Protein AF-F0WT65-F1 (afdb_monomer)

Solvent-accessible surface area (backbone atoms only — not comparable to full-atom values): 27302 Å² total; per-residue (Å²): 130,79,84,55,78,71,58,94,76,28,26,48,55,29,30,53,80,80,40,76,40,72,45,44,89,87,51,94,77,75,82,71,67,90,84,62,77,86,58,77,66,47,69,65,76,82,73,79,87,76,72,83,88,78,87,85,77,83,88,81,84,90,83,89,82,85,87,83,88,92,83,93,82,88,88,89,82,89,88,81,91,71,76,69,74,70,59,79,78,77,77,65,75,69,63,55,51,57,55,49,51,57,49,50,54,50,52,52,52,53,51,53,53,59,58,69,68,66,80,90,88,88,78,94,77,91,80,89,82,84,93,79,85,80,83,76,76,81,74,78,81,77,72,76,55,40,53,61,34,60,35,45,30,51,70,47,59,33,38,39,36,35,25,61,79,19,39,35,37,35,38,33,65,86,80,71,43,70,48,86,72,56,49,72,58,98,67,41,50,60,51,33,61,36,46,31,48,38,84,78,37,39,33,41,38,23,20,42,62,24,37,38,34,32,38,48,63,59,77,90,71,68,55,76,68,40,80,75,48,71,53,69,47,101,55,82,42,43,30,60,35,59,27,41,27,39,80,44,48,37,38,41,36,32,39,68,92,38,43,41,39,38,37,33,34,68,81,80,71,43,77,46,77,47,80,45,99,51,48,58,70,44,54,45,43,26,58,70,38,41,34,40,40,32,25,15,76,73,29,26,41,40,29,24,60,76,78,66,49,70,51,76,45,96,39,34,26,56,30,61,37,56,37,64,83,42,41,34,42,36,38,30,27,77,80,17,33,38,39,38,32,40,44,84,58,58,53,72,52,88,47,70,42,80,53,76,77,60,46,82,34,52,67,40,83,47,74,58,98,55,98,63,69,46,76,46,41,30,52,49,64,42,54,32,52,26,58,88,54,45,42,35,43,36,39,39,30,27,76,55,98,87,40,84,39,71,29,61,48,36,43,33,30,33,40,40,70,75,97,52,80,40,82,42,79,54,32,52,43,34,60,54,90,82,28,66,33,68,69,38,64,43,40,35,51,56,43,100,64,46,40,36,37,37,41,36,19,30,60,24,36,33,42,51,31,44,34,38,65,129

pLDDT: mean 77.6, std 23.36, range [23.84, 98.0]

InterPro domains:
  IPR001680 WD40 repeat [SM00320] (137-172)
  IPR001680 WD40 repeat [SM00320] (176-215)
  IPR001680 WD40 repeat [SM00320] (270-304)
  IPR015943 WD40/YVTN repeat-like-containing domain superfamily [G3DSA:2.130.10.10] (109-394)
  IPR036322 WD40-repeat-containing domain superfamily [SSF50978] (140-397)
  IPR045139 Aladin [PTHR14494] (121-469)
  IPR057403 Aladin, seven-bladed propeller [PF25460] (145-467)

Foldseek 3Di:
DDFDDDDPQWFWFFADPLATDIDHPPDPDDDDDPPRDRQDWDFDDDPPPDDDDDDDDDDDDDDDDDDDDDDPDDDPPDPDDPPVVVVVPDDDPVVVVVVVVVVVVVVVVVVVVVVVPDDDDDDDDDDDDDDDDDPDDPPDPDLLQFWQEKEFALAAQKIWTQTQQQKIWIAHRVVRDIQPQIDHDPQRAWQYKYHFNDNQQWIWTWGQFFIWIWRDDDSVVVDHIDTPDTGGDPHSFGWNEWEAAQVRQWIWTATPPAQWIWIARPVVRDTDIDGHPARWDYWYAQNNRQKIWTAHQQWIKIAGPPVRDIDIGRFRFQEKEAANVSQKMWTAGQQQWIWIWGHPDGPPDRRIDTFDGTDHQDWDFDDDPDPDTFITGHAFNYWEAFNVRFKIKTFHWDQDPNDTHGHQKIWMWTWDPPPHTDTGGSHIGHHHPPLAHFNYKYWHNDDPQAIKIWTHGSSSIIDIHDHGDD

Radius of gyration: 27.19 Å; Cα contacts (8 Å, |Δi|>4): 1029; chains: 1; bounding box: 74×80×69 Å

Mean predicted aligned error: 13.63 Å

Secondary structure (DSSP, 8-state):
----PPPTT-EEEEEETTEEEEE-TT-TT-PPPTTS--PPPEEPPP-TT------------------------S----S-SSSSTTTTSSS-HHHHHHHHHHHHHHHHHHHHHHHHT-----------------------------EEEEEE-SSSSEEEEEETTS-EEEEETTTTEEEEEEE--S---EEEEEE-SSTT-EEEEEETTEEEEEE---GGG-PPPEEEEEEE-SS---EEEEEE-TTSSEEEEEETT-SEEEEEETTTTEEEEEE-SS-EEEEEE-TTSSEEEEEESS-EEEEETTT--EEEES--EEEEEE-TTSSEEEEEETTSEEEEEEE-S-TT---EEE-SSPEE---EEEE-SSSSEEEE--EEEEEEE-TTSSEEEEEEEEEETTEEEE-SEEEEEEEE-SSS-EEEEEEEEEPPTT---EEEEEE-S--TTEEEEEEEETTSEEEEEEEE--

Sequence (470 aa):
MKWVIPSSDTVTLGEVDGEMVHSNPYKRLQRLPNNLPLIPHAKIATNSAFRPHKRISSSAQKSQTSDLDDKADCFNVTGKPLRWLEILLWRDTDVAISSLNKLYDRCIGYLSNLISAIPRQFQPQHDKSSLHTPTHKFIPVQTDETIHSIHWHSHNLRLAVAQCDGVVSHYDVISGVWDKRVLTHENHTICCIAWCSVPDGTIAVACSGGIYLWKVSSIRLQELPQLLNVFSHPIETKYDTLSWDADGSMLAAIAKGFKEIHIYDVITLRRTKLHCSEPPTAVYWSPRGDYLFCTTSKCVLFWETCSWTHEIWDIEGTSGVWASNGESLMIADRNHLIYRYIFHGTAPAIEAELVASPTDFTEQIVRNRDPVSEKIGGDIMKMAWDPSGQRIAVLYDSITDGTHDRSKLVAIFQVGWKPFMTFTKSGLIRGPLGSGVPLDLGFAADYEHGALLSVAWSSGIITFYPFLFS

Organism: NCBI:txid890382

Nearest PDB structures (foldseek):
  9hcj-assembly1_40  TM=7.200E-01  e=7.651E-25  Dictyostelium discoideum
  1pev-assembly1_A  TM=7.753E-01  e=7.051E-13  Caenorhabditis elegans
  5nrl-assembly1_H  TM=7.962E-01  e=2.059E-11  Saccharomyces cerevisiae
  8r57-assembly1_g  TM=7.532E-01  e=2.089E-10  Triticum aestivum
  5wlc-assembly1_LR  TM=3.487E-01  e=6.457E-05  Saccharomyces cerevisiae BY4741

Structure (mmCIF, N/CA/C/O backbone):
data_AF-F0WT65-F1
#
_entry.id   AF-F0WT65-F1
#
loop_
_atom_site.group_PDB
_atom_site.id
_atom_site.type_symbol
_atom_site.label_atom_id
_atom_site.label_alt_id
_atom_site.label_comp_id
_atom_site.label_asym_id
_atom_site.label_entity_id
_atom_site.label_seq_id
_atom_site.pdbx_PDB_ins_code
_atom_site.Cartn_x
_atom_site.Cartn_y
_atom_site.Cartn_z
_atom_site.occupancy
_atom_site.B_iso_or_equiv
_atom_site.auth_seq_id
_atom_site.auth_comp_id
_atom_site.auth_asym_id
_atom_site.auth_atom_id
_atom_site.pdbx_PDB_model_num
ATOM 1 N N . MET A 1 1 ? 15.558 -21.359 6.631 1.00 55.00 1 MET A N 1
ATOM 2 C CA . MET A 1 1 ? 16.081 -21.222 5.251 1.00 55.00 1 MET A CA 1
ATOM 3 C C . MET A 1 1 ? 16.970 -19.991 5.164 1.00 55.00 1 MET A C 1
ATOM 5 O O . MET A 1 1 ? 16.719 -19.032 5.889 1.00 55.00 1 MET A O 1
ATOM 9 N N . LYS A 1 2 ? 18.028 -20.037 4.346 1.00 72.38 2 LYS A N 1
ATOM 10 C CA . LYS A 1 2 ? 18.904 -18.886 4.068 1.00 72.38 2 LYS A CA 1
ATOM 11 C C . LYS A 1 2 ? 18.381 -18.146 2.836 1.00 72.38 2 LYS A C 1
ATOM 13 O O . LYS A 1 2 ? 17.829 -18.789 1.952 1.00 72.38 2 LYS A O 1
ATOM 18 N N . TRP A 1 3 ? 18.572 -16.831 2.783 1.00 81.69 3 TRP A N 1
ATOM 19 C CA . TRP A 1 3 ? 18.255 -16.037 1.596 1.00 81.69 3 TRP A CA 1
ATOM 20 C C . TRP A 1 3 ? 19.084 -16.500 0.393 1.00 81.69 3 TRP A C 1
ATOM 22 O O . TRP A 1 3 ? 20.301 -16.665 0.509 1.00 81.69 3 TRP A O 1
ATOM 32 N N . VAL A 1 4 ? 18.431 -16.676 -0.755 1.00 77.50 4 VAL A N 1
ATOM 33 C CA . VAL A 1 4 ? 19.105 -16.842 -2.048 1.00 77.50 4 VAL A CA 1
ATOM 34 C C . VAL A 1 4 ? 19.255 -15.455 -2.662 1.00 77.50 4 VAL A C 1
ATOM 36 O O . VAL A 1 4 ? 18.260 -14.783 -2.930 1.00 77.50 4 VAL A O 1
ATOM 39 N N . ILE A 1 5 ? 20.498 -14.998 -2.827 1.00 77.94 5 ILE A N 1
ATOM 40 C CA . ILE A 1 5 ? 20.779 -13.645 -3.317 1.00 77.94 5 ILE A CA 1
ATOM 41 C C . ILE A 1 5 ? 20.975 -13.671 -4.839 1.00 77.94 5 ILE A C 1
ATOM 43 O O . ILE A 1 5 ? 21.855 -14.399 -5.311 1.00 77.94 5 ILE A O 1
ATOM 47 N N . PRO A 1 6 ? 20.241 -12.852 -5.612 1.00 79.12 6 PRO A N 1
ATOM 48 C CA . PRO A 1 6 ? 20.557 -12.628 -7.015 1.00 79.12 6 PRO A CA 1
ATOM 49 C C . PRO A 1 6 ? 21.883 -11.872 -7.153 1.00 79.12 6 PRO A C 1
ATOM 51 O O . PRO A 1 6 ? 22.101 -10.864 -6.473 1.00 79.12 6 PRO A O 1
ATOM 54 N N . SER A 1 7 ? 22.750 -12.327 -8.061 1.00 79.00 7 SER A N 1
ATOM 55 C CA . SER A 1 7 ? 23.988 -11.616 -8.412 1.00 79.00 7 SER A CA 1
ATOM 56 C C . SER A 1 7 ? 23.710 -10.161 -8.797 1.00 79.00 7 SER A C 1
ATOM 58 O O . SER A 1 7 ? 22.642 -9.847 -9.333 1.00 79.00 7 SER A O 1
ATOM 60 N N . SER A 1 8 ? 24.685 -9.277 -8.569 1.00 78.12 8 SER A N 1
ATOM 61 C CA . SER A 1 8 ? 24.563 -7.831 -8.834 1.00 78.12 8 SER A CA 1
ATOM 62 C C . SER A 1 8 ? 24.104 -7.512 -10.257 1.00 78.12 8 SER A C 1
ATOM 64 O O . SER A 1 8 ? 23.347 -6.567 -10.466 1.00 78.12 8 SER A O 1
ATOM 66 N N . ASP A 1 9 ? 24.520 -8.341 -11.212 1.00 79.94 9 ASP A N 1
ATOM 67 C CA . ASP A 1 9 ? 24.312 -8.122 -12.644 1.00 79.94 9 ASP A CA 1
ATOM 68 C C . ASP A 1 9 ? 23.070 -8.854 -13.176 1.00 79.94 9 ASP A C 1
ATOM 70 O O . ASP A 1 9 ? 22.879 -8.958 -14.387 1.00 79.94 9 ASP A O 1
ATOM 74 N N . THR A 1 10 ? 22.248 -9.426 -12.291 1.00 84.44 10 THR A N 1
ATOM 75 C CA . THR A 1 10 ? 21.052 -10.187 -12.677 1.00 84.44 10 THR A CA 1
ATOM 76 C C . THR A 1 10 ? 19.776 -9.389 -12.479 1.00 84.44 10 THR A C 1
ATOM 78 O O . THR A 1 10 ? 19.653 -8.588 -11.556 1.00 84.44 10 THR A O 1
ATOM 81 N N . VAL A 1 11 ? 18.803 -9.655 -13.344 1.00 87.94 11 VAL A N 1
ATOM 82 C CA . VAL A 1 11 ? 17.433 -9.170 -13.221 1.00 87.94 11 VAL A CA 1
ATOM 83 C C . VAL A 1 11 ? 16.543 -10.335 -12.822 1.00 87.94 11 VAL A C 1
ATOM 85 O O . VAL A 1 11 ? 16.650 -11.438 -13.359 1.00 87.94 11 VAL A O 1
ATOM 88 N N . THR A 1 12 ? 15.675 -10.110 -11.847 1.00 91.06 12 THR A N 1
ATOM 89 C CA . THR A 1 12 ? 14.663 -11.107 -11.485 1.00 91.06 12 THR A CA 1
ATOM 90 C C . THR A 1 12 ? 13.536 -11.057 -12.509 1.00 91.06 12 THR A C 1
ATOM 92 O O . THR A 1 12 ? 13.216 -9.983 -13.009 1.00 91.06 12 THR A O 1
ATOM 95 N N . LEU A 1 13 ? 12.965 -12.201 -12.867 1.00 90.12 13 LEU A N 1
ATOM 96 C CA . LEU A 1 13 ? 11.885 -12.276 -13.854 1.00 90.12 13 LEU A CA 1
ATOM 97 C C . LEU A 1 13 ? 10.546 -12.664 -13.234 1.00 90.12 13 LEU A C 1
ATOM 99 O O . LEU A 1 13 ? 9.514 -12.293 -13.772 1.00 90.12 13 LEU A O 1
ATOM 103 N N . GLY A 1 14 ? 10.560 -13.376 -12.110 1.00 90.44 14 GLY A N 1
ATOM 104 C CA . GLY A 1 14 ? 9.363 -13.879 -11.446 1.00 90.44 14 GLY A CA 1
ATOM 105 C C . GLY A 1 14 ? 9.692 -15.095 -10.592 1.00 90.44 14 GLY A C 1
ATOM 106 O O . GLY A 1 14 ? 10.860 -15.324 -10.265 1.00 90.44 14 GLY A O 1
ATOM 107 N N . GLU A 1 15 ? 8.671 -15.877 -10.274 1.00 91.69 15 GLU A N 1
ATOM 108 C CA . GLU A 1 15 ? 8.779 -17.120 -9.514 1.00 91.69 15 GLU A CA 1
ATOM 109 C C . GLU A 1 15 ? 8.042 -18.247 -10.246 1.00 91.69 15 GLU A C 1
ATOM 111 O O . GLU A 1 15 ? 6.934 -18.045 -10.751 1.00 91.69 15 GLU A O 1
ATOM 116 N N . VAL A 1 16 ? 8.659 -19.428 -10.305 1.00 88.25 16 VAL A N 1
ATOM 117 C CA . VAL A 1 16 ? 8.062 -20.650 -10.862 1.00 88.25 16 VAL A CA 1
ATOM 118 C C . VAL A 1 16 ? 8.241 -21.765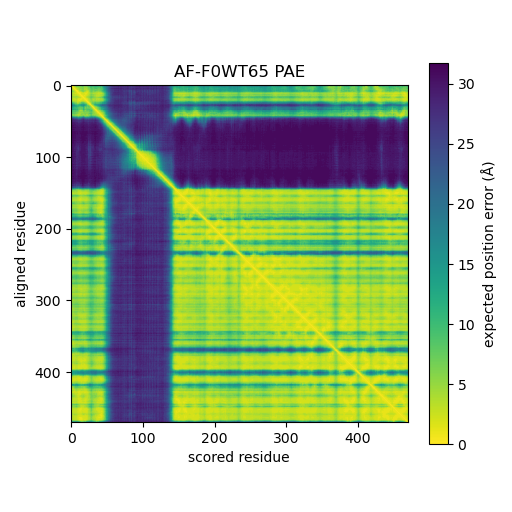 -9.842 1.00 88.25 16 VAL A C 1
ATOM 120 O O . VAL A 1 16 ? 9.364 -22.012 -9.409 1.00 88.25 16 VAL A O 1
ATOM 123 N N . ASP A 1 17 ? 7.144 -22.413 -9.447 1.00 83.62 17 ASP A N 1
ATOM 124 C CA . ASP A 1 17 ? 7.143 -23.553 -8.516 1.00 83.62 17 ASP A CA 1
ATOM 125 C C . ASP A 1 17 ? 7.881 -23.285 -7.186 1.00 83.62 17 ASP A C 1
ATOM 127 O O . ASP A 1 17 ? 8.541 -24.162 -6.630 1.00 83.62 17 ASP A O 1
ATOM 131 N N . GLY A 1 18 ? 7.777 -22.061 -6.655 1.00 82.88 18 GLY A N 1
ATOM 132 C CA . GLY A 1 18 ? 8.423 -21.681 -5.392 1.00 82.88 18 GLY A CA 1
ATOM 133 C C . GLY A 1 18 ? 9.860 -21.170 -5.526 1.00 82.88 18 GLY A C 1
ATOM 134 O O . GLY A 1 18 ? 10.442 -20.756 -4.525 1.00 82.88 18 GLY A O 1
ATOM 135 N N . GLU A 1 19 ? 10.444 -21.172 -6.728 1.00 86.62 19 GLU A N 1
ATOM 136 C CA . GLU A 1 19 ? 11.816 -20.715 -6.957 1.00 86.62 19 GLU A CA 1
ATOM 137 C C . GLU A 1 19 ? 11.873 -19.414 -7.769 1.00 86.62 19 GLU A C 1
ATOM 139 O O . GLU A 1 19 ? 11.269 -19.276 -8.837 1.00 86.62 19 GLU A O 1
ATOM 144 N N . MET A 1 20 ? 12.654 -18.447 -7.274 1.00 90.38 20 MET A N 1
ATOM 145 C CA . MET A 1 20 ? 12.888 -17.182 -7.969 1.00 90.38 20 MET A CA 1
ATOM 146 C C . MET A 1 20 ? 13.735 -17.402 -9.226 1.00 90.38 20 MET A C 1
ATOM 148 O O . MET A 1 20 ? 14.837 -17.954 -9.178 1.00 90.38 20 MET A O 1
ATOM 152 N N . VAL A 1 21 ? 13.249 -16.900 -10.359 1.00 89.12 21 VAL A N 1
ATOM 153 C CA . VAL A 1 21 ? 13.928 -17.009 -11.651 1.00 89.12 21 VAL A CA 1
ATOM 154 C C . VAL A 1 21 ? 14.687 -15.720 -11.946 1.00 89.12 21 VAL A C 1
ATOM 156 O O . VAL A 1 21 ? 14.115 -14.627 -11.963 1.00 89.12 21 VAL A O 1
ATOM 159 N N . HIS A 1 22 ? 15.982 -15.849 -12.238 1.00 88.94 22 HIS A N 1
ATOM 160 C CA . HIS A 1 22 ? 16.865 -14.727 -12.558 1.00 88.94 22 HIS A CA 1
ATOM 161 C C . HIS A 1 22 ? 17.482 -14.874 -13.952 1.00 88.94 22 HIS A C 1
ATOM 163 O O . HIS A 1 22 ? 17.929 -15.954 -14.345 1.00 88.94 22 HIS A O 1
ATOM 169 N N . SER A 1 23 ? 17.570 -13.760 -14.674 1.00 85.25 23 SER A N 1
ATOM 170 C CA . SER A 1 23 ? 18.239 -13.648 -15.968 1.00 85.25 23 SER A CA 1
ATOM 171 C C . SER A 1 23 ? 19.474 -12.762 -15.860 1.00 85.25 23 SER A C 1
ATOM 173 O O . SER A 1 23 ? 19.472 -11.754 -15.152 1.00 85.25 23 SER A O 1
ATOM 175 N N . ASN A 1 24 ? 20.544 -13.128 -16.562 1.00 80.56 24 ASN A N 1
ATOM 176 C CA . ASN A 1 24 ? 21.713 -12.279 -16.732 1.00 80.56 24 ASN A CA 1
ATOM 177 C C . ASN A 1 24 ? 21.749 -11.747 -18.178 1.00 80.56 24 ASN A C 1
ATOM 179 O O . ASN A 1 24 ? 21.946 -12.540 -19.103 1.00 80.56 24 ASN A O 1
ATOM 183 N N . PRO A 1 25 ? 21.634 -10.423 -18.391 1.00 67.50 25 PRO A N 1
ATOM 184 C CA . PRO A 1 25 ? 21.604 -9.831 -19.728 1.00 67.50 25 PRO A CA 1
ATOM 185 C C . PRO A 1 25 ? 22.892 -10.081 -20.531 1.00 67.50 25 PRO A C 1
ATOM 187 O O . PRO A 1 25 ? 22.864 -10.060 -21.760 1.00 67.50 25 PRO A O 1
ATOM 190 N N . TYR A 1 26 ? 24.012 -10.372 -19.864 1.00 66.38 26 TYR A N 1
ATOM 191 C CA . TYR A 1 26 ? 25.300 -10.659 -20.499 1.00 66.38 26 TYR A CA 1
ATOM 192 C C . TYR A 1 26 ? 25.520 -12.152 -20.794 1.00 66.38 26 TYR A C 1
ATOM 194 O O . TYR A 1 26 ? 26.459 -12.505 -21.510 1.00 66.38 26 TYR A O 1
ATOM 202 N N . LYS A 1 27 ? 24.658 -13.054 -20.299 1.00 66.44 27 LYS A N 1
ATOM 203 C CA . LYS A 1 27 ? 24.747 -14.497 -20.576 1.00 66.44 27 LYS A CA 1
ATOM 204 C C . LYS A 1 27 ? 23.720 -14.904 -21.632 1.00 66.44 27 LYS A C 1
ATOM 206 O O . LYS A 1 27 ? 22.587 -15.252 -21.329 1.00 66.44 27 LYS A O 1
ATOM 211 N N . ARG A 1 28 ? 24.165 -14.958 -22.891 1.00 47.69 28 ARG A N 1
ATOM 212 C CA . ARG A 1 28 ? 23.362 -15.268 -24.096 1.00 47.69 28 ARG A CA 1
ATOM 213 C C . ARG A 1 28 ? 22.649 -16.638 -24.129 1.00 47.69 28 ARG A C 1
ATOM 215 O O . ARG A 1 28 ? 21.929 -16.895 -25.085 1.00 47.69 28 ARG A O 1
ATOM 222 N N . LEU A 1 29 ? 22.874 -17.530 -23.159 1.00 50.62 29 LEU A N 1
ATOM 223 C CA . LEU A 1 29 ? 22.474 -18.950 -23.213 1.00 50.62 29 LEU A CA 1
ATOM 224 C C . LEU A 1 29 ? 21.506 -19.396 -22.101 1.00 50.62 29 LEU A C 1
ATOM 226 O O . LEU A 1 29 ? 21.272 -20.595 -21.953 1.00 50.62 29 LEU A O 1
ATOM 230 N N . GLN A 1 30 ? 20.926 -18.485 -21.314 1.00 59.03 30 GLN A N 1
ATOM 231 C CA . GLN A 1 30 ? 19.913 -18.887 -20.333 1.00 59.03 30 GLN A CA 1
ATOM 232 C C . GLN A 1 30 ? 18.591 -19.233 -21.029 1.00 59.03 30 GLN A C 1
ATOM 234 O O . GLN A 1 30 ? 17.903 -18.362 -21.556 1.00 59.03 30 GLN A O 1
ATOM 239 N N . ARG A 1 31 ? 18.234 -20.524 -21.025 1.00 59.53 31 ARG A N 1
ATOM 240 C CA . ARG A 1 31 ? 16.874 -20.964 -21.353 1.00 59.53 31 ARG A CA 1
ATOM 241 C C . ARG A 1 31 ? 15.958 -20.565 -20.203 1.00 59.53 31 ARG A C 1
ATOM 243 O O . ARG A 1 31 ? 16.158 -21.017 -19.079 1.00 59.53 31 ARG A O 1
ATOM 250 N N . LEU A 1 32 ? 14.991 -19.706 -20.499 1.00 67.94 32 LEU A N 1
ATOM 251 C CA . LEU A 1 32 ? 13.934 -19.346 -19.564 1.00 67.94 32 LEU A CA 1
ATOM 252 C C . LEU A 1 32 ? 12.899 -20.475 -19.486 1.00 67.94 32 LEU A C 1
ATOM 254 O O . LEU A 1 32 ? 12.731 -21.199 -20.473 1.00 67.94 32 LEU A O 1
ATOM 258 N N . PRO A 1 33 ? 12.211 -20.646 -18.345 1.00 70.62 33 PRO A N 1
ATOM 259 C CA . PRO A 1 33 ? 11.097 -21.579 -18.257 1.00 70.62 33 PRO A CA 1
ATOM 260 C C . PRO A 1 33 ? 10.039 -21.206 -19.300 1.00 70.62 33 PRO A C 1
ATOM 262 O O . PRO A 1 33 ? 9.607 -20.056 -19.346 1.00 70.62 33 PRO A O 1
ATOM 265 N N . ASN A 1 34 ? 9.601 -22.169 -20.116 1.00 65.38 34 ASN A N 1
ATOM 266 C CA . ASN A 1 34 ? 8.603 -21.927 -21.169 1.00 65.38 34 ASN A CA 1
ATOM 267 C C . ASN A 1 34 ? 7.268 -21.392 -20.621 1.00 65.38 34 ASN A C 1
ATOM 269 O O . ASN A 1 34 ? 6.513 -20.770 -21.360 1.00 65.38 34 ASN A O 1
ATOM 273 N N . ASN A 1 35 ? 6.990 -21.639 -19.339 1.00 76.44 35 ASN A N 1
ATOM 274 C CA . ASN A 1 35 ? 5.728 -21.296 -18.697 1.00 76.44 35 ASN A CA 1
ATOM 275 C C . ASN A 1 35 ? 5.736 -19.899 -18.062 1.00 76.44 35 ASN A C 1
ATOM 277 O O . ASN A 1 35 ? 4.685 -19.455 -17.621 1.00 76.44 35 ASN A O 1
ATOM 281 N N . LEU A 1 36 ? 6.884 -19.207 -17.995 1.00 78.12 36 LEU A N 1
ATOM 282 C CA . LEU A 1 36 ? 6.976 -17.885 -17.373 1.00 78.12 36 LEU A CA 1
ATOM 283 C C . LEU A 1 36 ? 6.585 -16.788 -18.379 1.00 78.12 36 LEU A C 1
ATOM 285 O O . LEU A 1 36 ? 7.345 -16.542 -19.323 1.00 78.12 36 LEU A O 1
ATOM 289 N N . PRO A 1 37 ? 5.445 -16.093 -18.200 1.00 78.75 37 PRO A N 1
ATOM 290 C CA . PRO A 1 37 ? 5.066 -15.013 -19.095 1.00 78.75 37 PRO A CA 1
ATOM 291 C C . PRO A 1 37 ? 6.018 -13.827 -18.917 1.00 78.75 37 PRO A C 1
ATOM 293 O O . PRO A 1 37 ? 6.182 -13.283 -17.826 1.00 78.75 37 PRO A O 1
ATOM 296 N N . LEU A 1 38 ? 6.648 -13.402 -20.011 1.00 76.94 38 LEU A N 1
ATOM 297 C CA . LEU A 1 38 ? 7.477 -12.199 -20.039 1.00 76.94 38 LEU A CA 1
ATOM 298 C C . LEU A 1 38 ? 6.581 -10.971 -20.189 1.00 76.94 38 LEU A C 1
ATOM 300 O O . LEU A 1 38 ? 6.147 -10.637 -21.291 1.00 76.94 38 LEU A O 1
ATOM 304 N N . ILE A 1 39 ? 6.326 -10.291 -19.074 1.00 82.06 39 ILE A N 1
ATOM 305 C CA . ILE A 1 39 ? 5.609 -9.016 -19.066 1.00 82.06 39 ILE A CA 1
ATOM 306 C C . ILE A 1 39 ? 6.644 -7.892 -19.230 1.00 82.06 39 ILE A C 1
ATOM 308 O O . ILE A 1 39 ? 7.565 -7.783 -18.411 1.00 82.06 39 ILE A O 1
ATOM 312 N N . PRO A 1 40 ? 6.551 -7.065 -20.289 1.00 80.44 40 PRO A N 1
ATOM 313 C CA . PRO A 1 40 ? 7.524 -6.012 -20.531 1.00 80.44 40 PRO A CA 1
ATOM 314 C C . PRO A 1 40 ? 7.489 -4.973 -19.409 1.00 80.44 40 PRO A C 1
ATOM 316 O O . PRO A 1 40 ? 6.446 -4.675 -18.829 1.00 80.44 40 PRO A O 1
ATOM 319 N N . HIS A 1 41 ? 8.646 -4.390 -19.114 1.00 86.44 41 HIS A N 1
ATOM 320 C CA . HIS A 1 41 ? 8.721 -3.271 -18.184 1.00 86.44 41 HIS A CA 1
ATOM 321 C C . HIS A 1 41 ? 8.017 -2.048 -18.776 1.00 86.44 41 HIS A C 1
ATOM 323 O O . HIS A 1 41 ? 8.183 -1.738 -19.958 1.00 86.44 41 HIS A O 1
ATOM 329 N N . ALA A 1 42 ? 7.286 -1.317 -17.942 1.00 86.69 42 ALA A N 1
ATOM 330 C CA . ALA A 1 42 ? 6.748 -0.022 -18.317 1.00 86.69 42 ALA A CA 1
ATOM 331 C C . ALA A 1 42 ? 7.748 1.067 -17.913 1.00 86.69 42 ALA A C 1
ATOM 333 O O . ALA A 1 42 ? 8.328 1.020 -16.830 1.00 86.69 42 ALA A O 1
ATOM 334 N N . LYS A 1 43 ? 7.967 2.059 -18.777 1.00 88.56 43 LYS A N 1
ATOM 335 C CA . LYS A 1 43 ? 8.758 3.248 -18.446 1.00 88.56 43 LYS A CA 1
ATOM 336 C C . LYS A 1 43 ? 7.885 4.481 -18.579 1.00 88.56 43 LYS A C 1
ATOM 338 O O . LYS A 1 43 ? 7.209 4.648 -19.594 1.00 88.56 43 LYS A O 1
ATOM 343 N N . ILE A 1 44 ? 7.922 5.329 -17.563 1.00 84.12 44 ILE A N 1
ATOM 344 C CA . ILE A 1 44 ? 7.237 6.614 -17.579 1.00 84.12 44 ILE A CA 1
ATOM 345 C C . ILE A 1 44 ? 8.087 7.627 -18.340 1.00 84.12 44 ILE A C 1
ATOM 347 O O . ILE A 1 44 ? 9.291 7.753 -18.110 1.00 84.12 44 ILE A O 1
ATOM 351 N N . ALA A 1 45 ? 7.453 8.350 -19.260 1.00 68.31 45 ALA A N 1
ATOM 352 C CA . ALA A 1 45 ? 8.022 9.560 -19.830 1.00 68.31 45 ALA A CA 1
ATOM 353 C C . ALA A 1 45 ? 7.631 10.733 -18.926 1.00 68.31 45 ALA A C 1
ATOM 355 O O . ALA A 1 45 ? 6.442 10.974 -18.727 1.00 68.31 45 ALA A O 1
ATOM 356 N N . THR A 1 46 ? 8.608 11.459 -18.383 1.00 59.09 46 THR A N 1
ATOM 357 C CA . THR A 1 46 ? 8.329 12.709 -17.672 1.00 59.09 46 THR A CA 1
ATOM 358 C C . THR A 1 46 ? 7.789 13.723 -18.681 1.00 59.09 46 THR A C 1
ATOM 360 O O . THR A 1 46 ? 8.455 14.055 -19.665 1.00 59.09 46 THR A O 1
ATOM 363 N N . ASN A 1 47 ? 6.566 14.215 -18.475 1.00 49.00 47 ASN A N 1
ATOM 364 C CA . ASN A 1 47 ? 5.890 15.132 -19.401 1.00 49.00 47 ASN A CA 1
ATOM 365 C C . ASN A 1 47 ? 6.409 16.578 -19.260 1.00 49.00 47 ASN A C 1
ATOM 367 O O . ASN A 1 47 ? 5.648 17.543 -19.217 1.00 49.00 47 ASN A O 1
ATOM 371 N N . SER A 1 48 ? 7.730 16.768 -19.224 1.00 41.38 48 SER A N 1
ATOM 372 C CA . SER A 1 48 ? 8.352 18.097 -19.140 1.00 41.38 48 SER A CA 1
ATOM 373 C C . SER A 1 48 ? 8.133 18.957 -20.398 1.00 41.38 48 SER A C 1
ATOM 375 O O . SER A 1 48 ? 8.310 20.172 -20.343 1.00 41.38 48 SER A O 1
ATOM 377 N N . ALA A 1 49 ? 7.697 18.362 -21.516 1.00 29.38 49 ALA A N 1
ATOM 378 C CA . ALA A 1 49 ? 7.571 19.027 -22.817 1.00 29.38 49 ALA A CA 1
ATOM 379 C C . ALA A 1 49 ? 6.214 19.715 -23.097 1.00 29.38 49 ALA A C 1
ATOM 381 O O . ALA A 1 49 ? 6.083 20.379 -24.123 1.00 29.38 49 ALA A O 1
ATOM 382 N N . PHE A 1 50 ? 5.216 19.623 -22.210 1.00 31.09 50 PHE A N 1
ATOM 383 C CA . PHE A 1 50 ? 3.934 20.333 -22.358 1.00 31.09 50 PHE A CA 1
ATOM 384 C C . PHE A 1 50 ? 3.652 21.227 -21.142 1.00 31.09 50 PHE A C 1
ATOM 386 O O . PHE A 1 50 ? 2.810 20.931 -20.301 1.00 31.09 50 PHE A O 1
ATOM 393 N N . ARG A 1 51 ? 4.349 22.366 -21.056 1.00 32.22 51 ARG A N 1
ATOM 394 C CA . ARG A 1 51 ? 3.982 23.479 -20.164 1.00 32.22 51 ARG A CA 1
ATOM 395 C C . ARG A 1 51 ? 3.795 24.758 -20.988 1.00 32.22 51 ARG A C 1
ATOM 397 O O . ARG A 1 51 ? 4.795 25.352 -21.384 1.00 32.22 51 ARG A O 1
ATOM 404 N N . PRO A 1 52 ? 2.566 25.242 -21.246 1.00 30.58 52 PRO A N 1
ATOM 405 C CA . PRO A 1 52 ? 2.387 26.621 -21.665 1.00 30.58 52 PRO A CA 1
ATOM 406 C C . PRO A 1 52 ? 2.458 27.516 -20.423 1.00 30.58 52 PRO A C 1
ATOM 408 O O . PRO A 1 52 ? 1.592 27.477 -19.550 1.00 30.58 52 PRO A O 1
ATOM 411 N N . HIS A 1 53 ? 3.493 28.351 -20.344 1.00 30.55 53 HIS A N 1
ATOM 412 C CA . HIS A 1 53 ? 3.498 29.492 -19.438 1.00 30.55 53 HIS A CA 1
ATOM 413 C C . HIS A 1 53 ? 2.275 30.377 -19.724 1.00 30.55 53 HIS A C 1
ATOM 415 O O . HIS A 1 53 ? 2.192 31.014 -20.772 1.00 30.55 53 HIS A O 1
ATOM 421 N N . LYS A 1 54 ? 1.352 30.482 -18.765 1.00 28.72 54 LYS A N 1
ATOM 422 C CA . LYS A 1 54 ? 0.424 31.615 -18.669 1.00 28.72 54 LYS A CA 1
ATOM 423 C C . LYS A 1 54 ? 0.510 32.215 -17.271 1.00 28.72 54 LYS A C 1
ATOM 425 O O . LYS A 1 54 ? -0.217 31.841 -16.362 1.00 28.72 54 LYS A O 1
ATOM 430 N N . ARG A 1 55 ? 1.399 33.198 -17.124 1.00 27.12 55 ARG A N 1
ATOM 431 C CA . ARG A 1 55 ? 1.188 34.305 -16.188 1.00 27.12 55 ARG A CA 1
ATOM 432 C C . ARG A 1 55 ? 0.377 35.348 -16.946 1.00 27.12 55 ARG A C 1
ATOM 434 O O . ARG A 1 55 ? 0.912 36.012 -17.827 1.00 27.12 55 ARG A O 1
ATOM 441 N N . ILE A 1 56 ? -0.906 35.470 -16.631 1.00 26.80 56 ILE A N 1
ATOM 442 C CA . ILE A 1 56 ? -1.656 36.691 -16.921 1.00 26.80 56 ILE A CA 1
ATOM 443 C C . ILE A 1 56 ? -1.784 37.410 -15.584 1.00 26.80 56 ILE A C 1
ATOM 445 O O . ILE A 1 56 ? -2.563 37.007 -14.729 1.00 26.80 56 ILE A O 1
ATOM 449 N N . SER A 1 57 ? -0.988 38.459 -15.404 1.00 26.86 57 SER A N 1
ATOM 450 C CA . SER A 1 57 ? -1.281 39.531 -14.459 1.00 26.86 57 SER A CA 1
ATOM 451 C C . SER A 1 57 ? -1.518 40.801 -15.266 1.00 26.86 57 SER A C 1
ATOM 453 O O . SER A 1 57 ? -0.755 41.137 -16.171 1.00 26.86 57 SER A O 1
ATOM 455 N N . SER A 1 58 ? -2.625 41.453 -14.953 1.00 25.73 58 SER A N 1
ATOM 456 C CA . SER A 1 58 ? -3.166 42.657 -15.564 1.00 25.73 58 SER A CA 1
ATOM 457 C C . SER A 1 58 ? -2.281 43.904 -15.414 1.00 25.73 58 SER A C 1
ATOM 459 O O . SER A 1 58 ? -1.587 44.068 -14.416 1.00 25.73 58 SER A O 1
ATOM 461 N N . SER A 1 59 ? -2.456 44.806 -16.391 1.00 25.33 59 SER A N 1
ATOM 462 C CA . SER A 1 59 ? -2.224 46.265 -16.401 1.00 25.33 59 SER A CA 1
ATOM 463 C C . SER A 1 59 ? -0.800 46.814 -16.222 1.00 25.33 59 SER A C 1
ATOM 465 O O . SER A 1 59 ? -0.308 46.889 -15.104 1.00 25.33 59 SER A O 1
ATOM 467 N N . ALA A 1 60 ? -0.222 47.373 -17.297 1.00 25.47 60 ALA A N 1
ATOM 468 C CA . ALA A 1 60 ? -0.047 48.829 -17.467 1.00 25.47 60 ALA A CA 1
ATOM 469 C C . ALA A 1 60 ? 0.708 49.189 -18.772 1.00 25.47 60 ALA A C 1
ATOM 471 O O . ALA A 1 60 ? 1.807 48.719 -19.018 1.00 25.47 60 ALA A O 1
ATOM 472 N N . GLN A 1 61 ? 0.066 50.068 -19.549 1.00 25.73 61 GLN A N 1
ATOM 473 C CA . GLN A 1 61 ? 0.592 51.178 -20.362 1.00 25.73 61 GLN A CA 1
ATOM 474 C C . GLN A 1 61 ? 1.632 50.983 -21.491 1.00 25.73 61 GLN A C 1
ATOM 476 O O . GLN A 1 61 ? 2.687 50.377 -21.372 1.00 25.73 61 GLN A O 1
ATOM 481 N N . LYS A 1 62 ? 1.274 51.641 -22.603 1.00 24.28 62 LYS A N 1
ATOM 482 C CA . LYS A 1 62 ? 2.013 51.906 -23.842 1.00 24.28 62 LYS A CA 1
ATOM 483 C C . LYS A 1 62 ? 3.341 52.642 -23.614 1.00 24.28 62 LYS A C 1
ATOM 485 O O . LYS A 1 62 ? 3.341 53.664 -22.935 1.00 24.28 62 LYS A O 1
ATOM 490 N N . SER A 1 63 ? 4.350 52.299 -24.413 1.00 24.09 63 SER A N 1
ATOM 491 C CA . SER A 1 63 ? 5.132 53.274 -25.190 1.00 24.09 63 SER A CA 1
ATOM 492 C C . SER A 1 63 ? 5.842 52.593 -26.369 1.00 24.09 63 SER A C 1
ATOM 494 O O . SER A 1 63 ? 6.299 51.458 -26.280 1.00 24.09 63 SER A O 1
ATOM 496 N N . GLN A 1 64 ? 5.837 53.288 -27.506 1.00 24.47 64 GLN A N 1
ATOM 497 C CA . GLN A 1 64 ? 6.532 52.961 -28.753 1.00 24.47 64 GLN A CA 1
ATOM 498 C C . GLN A 1 64 ? 7.976 53.475 -28.705 1.00 24.47 64 GLN A C 1
ATOM 500 O O . GLN A 1 64 ? 8.166 54.566 -28.181 1.00 24.47 64 GLN A O 1
ATOM 505 N N . THR A 1 65 ? 8.908 52.753 -29.340 1.00 25.08 65 THR A N 1
ATOM 506 C CA . THR A 1 65 ? 10.097 53.222 -30.109 1.00 25.08 65 THR A CA 1
ATOM 507 C C . THR A 1 65 ? 10.780 51.960 -30.669 1.00 25.08 65 THR A C 1
ATOM 509 O O . THR A 1 65 ? 11.148 51.092 -29.884 1.00 25.08 65 THR A O 1
ATOM 512 N N . SER A 1 66 ? 10.649 51.636 -31.960 1.00 24.30 66 SER A N 1
ATOM 513 C CA . SER A 1 66 ? 11.504 52.028 -33.104 1.00 24.30 66 SER A CA 1
ATOM 514 C C . SER A 1 66 ? 12.916 51.417 -33.094 1.00 24.30 66 SER A C 1
ATOM 516 O O . SER A 1 66 ? 13.741 51.804 -32.273 1.00 24.30 66 SER A O 1
ATOM 518 N N . ASP A 1 67 ? 13.112 50.517 -34.063 1.00 24.56 67 ASP A N 1
ATOM 519 C CA . ASP A 1 67 ? 14.299 50.163 -34.854 1.00 24.56 67 ASP A CA 1
ATOM 520 C C . ASP A 1 67 ? 15.640 49.884 -34.158 1.00 24.56 67 ASP A C 1
ATOM 522 O O . ASP A 1 67 ? 16.230 50.750 -33.520 1.00 24.56 67 ASP A O 1
ATOM 526 N N . LEU A 1 68 ? 16.178 48.682 -34.404 1.00 26.38 68 LEU A N 1
ATOM 527 C CA . LEU A 1 68 ? 17.393 48.494 -35.210 1.00 26.38 68 LEU A CA 1
ATOM 528 C C . LEU A 1 68 ? 17.628 47.000 -35.492 1.00 26.38 68 LEU A C 1
ATOM 530 O O . LEU A 1 68 ? 17.550 46.153 -34.601 1.00 26.38 68 LEU A O 1
ATOM 534 N N . ASP A 1 69 ? 17.887 46.737 -36.769 1.00 26.39 69 ASP A N 1
ATOM 535 C CA . ASP A 1 69 ? 18.290 45.478 -37.381 1.00 26.39 69 ASP A CA 1
ATOM 536 C C . ASP A 1 69 ? 19.610 44.904 -36.822 1.00 26.39 69 ASP A C 1
ATOM 538 O O . ASP A 1 69 ? 20.388 45.582 -36.153 1.00 26.39 69 ASP A O 1
ATOM 542 N N . ASP A 1 70 ? 19.845 43.649 -37.219 1.00 27.84 70 ASP A N 1
ATOM 543 C CA . ASP A 1 70 ? 21.097 42.883 -37.268 1.00 27.84 70 ASP A CA 1
ATOM 544 C C . ASP A 1 70 ? 21.283 41.735 -36.262 1.00 27.84 70 ASP A C 1
ATOM 546 O O . ASP A 1 70 ? 21.489 41.911 -35.061 1.00 27.84 70 ASP A O 1
ATOM 550 N N . LYS A 1 71 ? 21.370 40.535 -36.869 1.00 26.44 71 LYS A N 1
ATOM 551 C CA . LYS A 1 71 ? 21.714 39.188 -36.359 1.00 26.44 71 LYS A CA 1
ATOM 552 C C . LYS A 1 71 ? 20.558 38.197 -36.216 1.00 26.44 71 LYS A C 1
ATOM 554 O O . LYS A 1 71 ? 20.432 37.497 -35.215 1.00 26.44 71 LYS A O 1
ATOM 559 N N . ALA A 1 72 ? 19.806 38.031 -37.299 1.00 28.67 72 ALA A N 1
ATOM 560 C CA . ALA A 1 72 ? 19.185 36.753 -37.633 1.00 28.67 72 ALA A CA 1
ATOM 561 C C . ALA A 1 72 ? 20.045 36.047 -38.693 1.00 28.67 72 ALA A C 1
ATOM 563 O O . ALA A 1 72 ? 19.837 36.245 -39.879 1.00 28.67 72 ALA A O 1
ATOM 564 N N . ASP A 1 73 ? 21.047 35.281 -38.253 1.00 27.58 73 ASP A N 1
ATOM 565 C CA . ASP A 1 73 ? 21.636 34.178 -39.027 1.00 27.58 73 ASP A CA 1
ATOM 566 C C . ASP A 1 73 ? 22.620 33.412 -38.141 1.00 27.58 73 ASP A C 1
ATOM 568 O O . ASP A 1 73 ? 23.797 33.742 -38.056 1.00 27.58 73 ASP A O 1
ATOM 572 N N . CYS A 1 74 ? 22.094 32.433 -37.404 1.00 27.69 74 CYS A N 1
ATOM 573 C CA . CYS A 1 74 ? 22.787 31.253 -36.872 1.00 27.69 74 CYS A CA 1
ATOM 574 C C . CYS A 1 74 ? 21.800 30.554 -35.937 1.00 27.69 74 CYS A C 1
ATOM 576 O O . CYS A 1 74 ? 21.828 30.835 -34.755 1.00 27.69 74 CYS A O 1
ATOM 578 N N . PHE A 1 75 ? 20.883 29.735 -36.460 1.00 28.20 75 PHE A N 1
ATOM 579 C CA . PHE A 1 75 ? 20.263 28.568 -35.794 1.00 28.20 75 PHE A CA 1
ATOM 580 C C . PHE A 1 75 ? 19.120 28.046 -36.680 1.00 28.20 75 PHE A C 1
ATOM 582 O O . PHE A 1 75 ? 17.950 28.102 -36.334 1.00 28.20 75 PHE A O 1
ATOM 589 N N . ASN A 1 76 ? 19.474 27.530 -37.859 1.00 28.03 76 ASN A N 1
ATOM 590 C CA . ASN A 1 76 ? 18.581 26.724 -38.693 1.00 28.03 76 ASN A CA 1
ATOM 591 C C . ASN A 1 76 ? 19.335 25.482 -39.189 1.00 28.03 76 ASN A C 1
ATOM 593 O O . ASN A 1 76 ? 19.569 25.318 -40.379 1.00 28.03 76 ASN A O 1
ATOM 597 N N . VAL A 1 77 ? 19.745 24.600 -38.269 1.00 32.41 77 VAL A N 1
ATOM 598 C CA . VAL A 1 77 ? 20.132 23.214 -38.598 1.00 32.41 77 VAL A CA 1
ATOM 599 C C . VAL A 1 77 ? 19.745 22.282 -37.445 1.00 32.41 77 VAL A C 1
ATOM 601 O O . VAL A 1 77 ? 20.590 21.800 -36.704 1.00 32.41 77 VAL A O 1
ATOM 604 N N . THR A 1 78 ? 18.456 21.987 -37.298 1.00 35.47 78 THR A N 1
ATOM 605 C CA . THR A 1 78 ? 17.983 20.806 -36.547 1.00 35.47 78 THR A CA 1
ATOM 606 C C . THR A 1 78 ? 16.786 20.188 -37.262 1.00 35.47 78 THR A C 1
ATOM 608 O O . THR A 1 78 ? 15.699 20.011 -36.729 1.00 35.47 78 THR A O 1
ATOM 611 N N . GLY A 1 79 ? 17.006 19.836 -38.526 1.00 33.09 79 GLY A N 1
ATOM 612 C CA . GLY A 1 79 ? 16.060 19.090 -39.344 1.00 33.09 79 GLY A CA 1
ATOM 613 C C . GLY A 1 79 ? 16.773 17.973 -40.087 1.00 33.09 79 GLY A C 1
ATOM 614 O O . GLY A 1 79 ? 16.895 18.058 -41.304 1.00 33.09 79 GLY A O 1
ATOM 615 N N . LYS A 1 80 ? 17.313 16.992 -39.342 1.00 36.31 80 LYS A N 1
ATOM 616 C CA . LYS A 1 80 ? 17.597 15.591 -39.739 1.00 36.31 80 LYS A CA 1
ATOM 617 C C . LYS A 1 80 ? 18.520 14.929 -38.706 1.00 36.31 80 LYS A C 1
ATOM 619 O O . LYS A 1 80 ? 19.733 15.106 -38.770 1.00 36.31 80 LYS A O 1
ATOM 624 N N . PRO A 1 81 ? 17.965 14.067 -37.841 1.00 41.25 81 PRO A N 1
ATOM 625 C CA . PRO A 1 81 ? 18.688 12.841 -37.543 1.00 41.25 81 PRO A CA 1
ATOM 626 C C . PRO A 1 81 ? 17.717 11.661 -37.438 1.00 41.25 81 PRO A C 1
ATOM 628 O O . PRO A 1 81 ? 17.606 11.066 -36.379 1.00 41.25 81 PRO A O 1
ATOM 631 N N . LEU A 1 82 ? 17.031 11.288 -38.521 1.00 37.50 82 LEU A N 1
ATOM 632 C CA . LEU A 1 82 ? 16.241 10.041 -38.543 1.00 37.50 82 LEU A CA 1
ATOM 633 C C . LEU A 1 82 ? 16.430 9.185 -39.808 1.00 37.50 82 LEU A C 1
ATOM 635 O O . LEU A 1 82 ? 15.860 8.110 -39.903 1.00 37.50 82 LEU A O 1
ATOM 639 N N . ARG A 1 83 ? 17.292 9.593 -40.751 1.00 33.44 83 ARG A N 1
ATOM 640 C CA . ARG A 1 83 ? 17.612 8.800 -41.961 1.00 33.44 83 ARG A CA 1
ATOM 641 C C . ARG A 1 83 ? 18.812 7.853 -41.825 1.00 33.44 83 ARG A C 1
ATOM 643 O O . ARG A 1 83 ? 19.094 7.101 -42.746 1.00 33.44 83 ARG A O 1
ATOM 650 N N . TRP A 1 84 ? 19.536 7.895 -40.708 1.00 39.91 84 TRP A N 1
ATOM 651 C CA . TRP A 1 84 ? 20.723 7.057 -40.478 1.00 39.91 84 TRP A CA 1
ATOM 652 C C . TRP A 1 84 ? 20.382 5.706 -39.833 1.00 39.91 84 TRP A C 1
ATOM 654 O O . TRP A 1 84 ? 21.139 4.754 -39.994 1.00 39.91 84 TRP A O 1
ATOM 664 N N . LEU A 1 85 ? 19.217 5.591 -39.184 1.00 33.41 85 LEU A N 1
ATOM 665 C CA . LEU A 1 85 ? 18.725 4.328 -38.623 1.00 33.41 85 LEU A CA 1
ATOM 666 C C . LEU A 1 85 ? 18.244 3.334 -39.697 1.00 33.41 85 LEU A C 1
ATOM 668 O O . LEU A 1 85 ? 18.282 2.133 -39.456 1.00 33.41 85 LEU A O 1
ATOM 672 N N . GLU A 1 86 ? 17.891 3.793 -40.903 1.00 35.09 86 GLU A N 1
ATOM 673 C CA . GLU A 1 86 ? 17.526 2.907 -42.025 1.00 35.09 86 GLU A CA 1
ATOM 674 C C . GLU A 1 86 ? 18.736 2.270 -42.735 1.00 35.09 86 GLU A C 1
ATOM 676 O O . GLU A 1 86 ? 18.576 1.287 -43.454 1.00 35.09 86 GLU A O 1
ATOM 681 N N . ILE A 1 87 ? 19.959 2.772 -42.521 1.00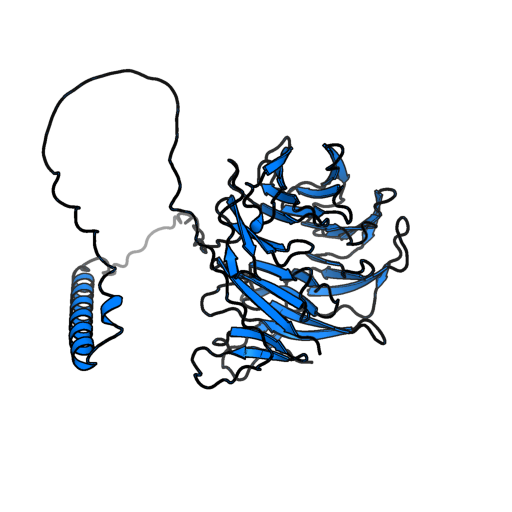 37.81 87 ILE A N 1
ATOM 682 C CA . ILE A 1 87 ? 21.165 2.273 -43.212 1.00 37.81 87 ILE A CA 1
ATOM 683 C C . ILE A 1 87 ? 21.780 1.051 -42.499 1.00 37.81 87 ILE A C 1
ATOM 685 O O . ILE A 1 87 ? 22.562 0.316 -43.094 1.00 37.81 87 ILE A O 1
ATOM 689 N N . LEU A 1 88 ? 21.387 0.761 -41.254 1.00 36.09 88 LEU A N 1
ATOM 690 C CA . LEU A 1 88 ? 21.951 -0.351 -40.475 1.00 36.09 88 LEU A CA 1
ATOM 691 C C . LEU A 1 88 ? 21.341 -1.727 -40.773 1.00 36.09 88 LEU A C 1
ATOM 693 O O . LEU A 1 88 ? 21.830 -2.718 -40.237 1.00 36.09 88 LEU A O 1
ATOM 697 N N . LEU A 1 89 ? 20.307 -1.814 -41.618 1.00 41.12 89 LEU A N 1
ATOM 698 C CA . LEU A 1 89 ? 19.637 -3.092 -41.869 1.00 41.12 89 LEU A CA 1
ATOM 699 C C . LEU A 1 89 ? 20.025 -3.798 -43.171 1.00 41.12 89 LEU A C 1
ATOM 701 O O . LEU A 1 89 ? 19.816 -5.002 -43.237 1.00 41.12 89 LEU A O 1
ATOM 705 N N . TRP A 1 90 ? 20.642 -3.151 -44.166 1.00 43.72 90 TRP A N 1
ATOM 706 C CA . TRP A 1 90 ? 20.999 -3.838 -45.421 1.00 43.72 90 TRP A CA 1
ATOM 707 C C . TRP A 1 90 ? 22.210 -3.211 -46.142 1.00 43.72 90 TRP A C 1
ATOM 709 O O . TRP A 1 90 ? 22.020 -2.346 -46.992 1.00 43.72 90 TRP A O 1
ATOM 719 N N . ARG A 1 91 ? 23.437 -3.676 -45.831 1.00 34.47 91 ARG A N 1
ATOM 720 C CA . ARG A 1 91 ? 24.598 -3.948 -46.733 1.00 34.47 91 ARG A CA 1
ATOM 721 C C . ARG A 1 91 ? 25.965 -3.798 -46.045 1.00 34.47 91 ARG A C 1
ATOM 723 O O . ARG A 1 91 ? 26.161 -2.903 -45.236 1.00 34.47 91 ARG A O 1
ATOM 730 N N . ASP A 1 92 ? 26.875 -4.685 -46.462 1.00 44.94 92 ASP A N 1
ATOM 731 C CA . ASP A 1 92 ? 28.339 -4.741 -46.308 1.00 44.94 92 ASP A CA 1
ATOM 732 C C . ASP A 1 92 ? 28.974 -4.165 -45.031 1.00 44.94 92 ASP A C 1
ATOM 734 O O . ASP A 1 92 ? 29.125 -2.957 -44.832 1.00 44.94 92 ASP A O 1
ATOM 738 N N . THR A 1 93 ? 29.464 -5.094 -44.207 1.00 48.41 93 THR A N 1
ATOM 739 C CA . THR A 1 93 ? 30.122 -4.888 -42.908 1.00 48.41 93 THR A CA 1
ATOM 740 C C . THR A 1 93 ? 31.330 -3.952 -42.958 1.00 48.41 93 THR A C 1
ATOM 742 O O . THR A 1 93 ? 31.608 -3.259 -41.980 1.00 48.41 93 THR A O 1
ATOM 745 N N . ASP A 1 94 ? 32.010 -3.852 -44.097 1.00 46.75 94 ASP A N 1
ATOM 746 C CA . ASP A 1 94 ? 33.285 -3.134 -44.197 1.00 46.75 94 ASP A CA 1
ATOM 747 C C . ASP A 1 94 ? 33.104 -1.611 -44.350 1.00 46.75 94 ASP A C 1
ATOM 749 O O . ASP A 1 94 ? 33.930 -0.818 -43.886 1.00 46.75 94 ASP A O 1
ATOM 753 N N . VAL A 1 95 ? 31.975 -1.167 -44.919 1.00 53.19 95 VAL A N 1
ATOM 754 C CA . VAL A 1 95 ? 31.657 0.266 -45.086 1.00 53.19 95 VAL A CA 1
ATOM 755 C C . VAL A 1 95 ? 31.167 0.885 -43.769 1.00 53.19 95 VAL A C 1
ATOM 757 O O . VAL A 1 95 ? 31.460 2.051 -43.471 1.00 53.19 95 VAL A O 1
ATOM 760 N N . ALA A 1 96 ? 30.482 0.093 -42.938 1.00 51.47 96 ALA A N 1
ATOM 761 C CA . ALA A 1 96 ? 30.018 0.510 -41.617 1.00 51.47 96 ALA A CA 1
ATOM 762 C C . ALA A 1 96 ? 31.188 0.744 -40.646 1.00 51.47 96 ALA A C 1
ATOM 764 O O . ALA A 1 96 ? 31.213 1.762 -39.954 1.00 51.47 96 ALA A O 1
ATOM 765 N N . ILE A 1 97 ? 32.200 -0.133 -40.656 1.00 53.44 97 ILE A N 1
ATOM 766 C CA . ILE A 1 97 ? 33.381 -0.032 -39.779 1.00 53.44 97 ILE A CA 1
ATOM 767 C C . ILE A 1 97 ? 34.230 1.202 -40.128 1.00 53.44 97 ILE A C 1
ATOM 769 O O . ILE A 1 97 ? 34.625 1.957 -39.240 1.00 53.44 97 ILE A O 1
ATOM 773 N N . SER A 1 98 ? 34.438 1.478 -41.421 1.00 49.03 98 SER A N 1
ATOM 774 C CA . SER A 1 98 ? 35.127 2.691 -41.901 1.00 49.03 98 SER A CA 1
ATOM 775 C C . SER A 1 98 ? 34.435 3.984 -41.447 1.00 49.03 98 SER A C 1
ATOM 777 O O . SER A 1 98 ? 35.086 4.954 -41.047 1.00 49.03 98 SER A O 1
ATOM 779 N N . SER A 1 99 ? 33.102 3.991 -41.463 1.00 51.41 99 SER A N 1
ATOM 780 C CA . SER A 1 99 ? 32.301 5.144 -41.044 1.00 51.41 99 SER A CA 1
ATOM 781 C C . SER A 1 99 ? 32.292 5.321 -39.521 1.00 51.41 99 SER A C 1
ATOM 783 O O . SER A 1 99 ? 32.331 6.456 -39.044 1.00 51.41 99 SER A O 1
ATOM 785 N N . LEU A 1 100 ? 32.313 4.218 -38.762 1.00 49.66 100 LEU A N 1
ATOM 786 C CA . LEU A 1 100 ? 32.407 4.237 -37.300 1.00 49.66 100 LEU A CA 1
ATOM 787 C C . LEU A 1 100 ? 33.775 4.743 -36.824 1.00 49.66 100 LEU A C 1
ATOM 789 O O . LEU A 1 100 ? 33.834 5.582 -35.929 1.00 49.66 100 LEU A O 1
ATOM 793 N N . ASN A 1 101 ? 34.862 4.305 -37.468 1.00 55.69 101 ASN A N 1
ATOM 794 C CA . ASN A 1 101 ? 36.219 4.745 -37.133 1.00 55.69 101 ASN A CA 1
ATOM 795 C C . ASN A 1 101 ? 36.409 6.248 -37.389 1.00 55.69 101 ASN A C 1
ATOM 797 O O . ASN A 1 101 ? 36.967 6.950 -36.556 1.00 55.69 101 ASN A O 1
ATOM 801 N N . LYS A 1 102 ? 35.831 6.791 -38.470 1.00 56.09 102 LYS A N 1
ATOM 802 C CA . LYS A 1 102 ? 35.847 8.244 -38.730 1.00 56.09 102 LYS A CA 1
ATOM 803 C C . LYS A 1 102 ? 35.061 9.059 -37.696 1.00 56.09 102 LYS A C 1
ATOM 805 O O . LYS A 1 102 ? 35.385 10.222 -37.455 1.00 56.09 102 LYS A O 1
ATOM 810 N N . LEU A 1 103 ? 34.011 8.479 -37.114 1.00 48.28 103 LEU A N 1
ATOM 811 C CA . LEU A 1 103 ? 33.241 9.083 -36.023 1.00 48.28 103 LEU A CA 1
ATOM 812 C C . LEU A 1 103 ? 34.018 9.026 -34.705 1.00 48.28 103 LEU A C 1
ATOM 814 O O . LEU A 1 103 ? 34.074 10.027 -33.993 1.00 48.28 103 LEU A O 1
ATOM 818 N N . TYR A 1 104 ? 34.675 7.899 -34.438 1.00 55.34 104 TYR A N 1
ATOM 819 C CA . TYR A 1 104 ? 35.567 7.712 -33.299 1.00 55.34 104 TYR A CA 1
ATOM 820 C C . TYR A 1 104 ? 36.728 8.720 -33.316 1.00 55.34 104 TYR A C 1
ATOM 822 O O . TYR A 1 104 ? 36.936 9.431 -32.333 1.00 55.34 104 TYR A O 1
ATOM 830 N N . ASP A 1 105 ? 37.389 8.896 -34.464 1.00 55.69 105 ASP A N 1
ATOM 831 C CA . ASP A 1 105 ? 38.481 9.863 -34.630 1.00 55.69 105 ASP A CA 1
ATOM 832 C C . ASP A 1 105 ? 38.011 11.317 -34.456 1.00 55.69 105 ASP A C 1
ATOM 834 O O . ASP A 1 105 ? 38.714 12.143 -33.868 1.00 55.69 105 ASP A O 1
ATOM 838 N N . ARG A 1 106 ? 36.785 11.646 -34.895 1.00 53.62 106 ARG A N 1
ATOM 839 C CA . ARG A 1 106 ? 36.189 12.969 -34.639 1.00 53.62 106 ARG A CA 1
ATOM 840 C C . ARG A 1 106 ? 35.907 13.188 -33.159 1.00 53.62 106 ARG A C 1
ATOM 842 O O . ARG A 1 106 ? 36.212 14.263 -32.652 1.00 53.62 106 ARG A O 1
ATOM 849 N N . CYS A 1 107 ? 35.355 12.197 -32.460 1.00 50.25 107 CYS A N 1
ATOM 850 C CA . CYS A 1 107 ? 35.094 12.287 -31.023 1.00 50.25 107 CYS A CA 1
ATOM 851 C C . CYS A 1 107 ? 36.389 12.456 -30.216 1.00 50.25 107 CYS A C 1
ATOM 853 O O . CYS A 1 107 ? 36.422 13.273 -29.296 1.00 50.25 107 CYS A O 1
ATOM 855 N N . ILE A 1 108 ? 37.468 11.767 -30.602 1.00 61.50 108 ILE A N 1
ATOM 856 C CA . ILE A 1 108 ? 38.795 11.959 -30.002 1.00 61.50 108 ILE A CA 1
ATOM 857 C C . ILE A 1 108 ? 39.313 13.378 -30.258 1.00 61.50 108 ILE A C 1
ATOM 859 O O . ILE A 1 108 ? 39.801 14.008 -29.324 1.00 61.50 108 ILE A O 1
ATOM 863 N N . GLY A 1 109 ? 39.140 13.921 -31.468 1.00 51.88 109 GLY A N 1
ATOM 864 C CA . GLY A 1 109 ? 39.518 15.304 -31.782 1.00 51.88 109 GLY A CA 1
ATOM 865 C C . GLY A 1 109 ? 38.754 16.356 -30.964 1.00 51.88 109 GLY A C 1
ATOM 866 O O . GLY A 1 109 ? 39.326 17.359 -30.536 1.00 51.88 109 GLY A O 1
ATOM 867 N N . TYR A 1 110 ? 37.467 16.125 -30.684 1.00 47.62 110 TYR A N 1
ATOM 868 C CA . TYR A 1 110 ? 36.688 17.007 -29.808 1.00 47.62 110 TYR A CA 1
ATOM 869 C C . TYR A 1 110 ? 37.133 16.909 -28.346 1.00 47.62 110 TYR A C 1
ATOM 871 O O . TYR A 1 110 ? 37.251 17.938 -27.684 1.00 47.62 110 TYR A O 1
ATOM 879 N N . LEU A 1 111 ? 37.444 15.706 -27.855 1.00 46.06 111 LEU A N 1
ATOM 880 C CA . LEU A 1 111 ? 37.959 15.505 -26.498 1.00 46.06 111 LEU A CA 1
ATOM 881 C C . LEU A 1 111 ? 39.369 16.085 -26.323 1.00 46.06 111 LEU A C 1
ATOM 883 O O . LEU A 1 111 ? 39.638 16.712 -25.301 1.00 46.06 111 LEU A O 1
ATOM 887 N N . SER A 1 112 ? 40.247 15.970 -27.325 1.00 45.22 112 SER A N 1
ATOM 888 C CA . SER A 1 112 ? 41.583 16.576 -27.275 1.00 45.22 112 SER A CA 1
ATOM 889 C C . SER A 1 112 ? 41.525 18.103 -27.268 1.00 45.22 112 SER A C 1
ATOM 891 O O . SER A 1 112 ? 42.327 18.736 -26.587 1.00 45.22 112 SER A O 1
ATOM 893 N N . ASN A 1 113 ? 40.552 18.694 -27.969 1.00 47.50 113 ASN A N 1
ATOM 894 C CA . ASN A 1 113 ? 40.316 20.141 -27.960 1.00 47.50 113 ASN A CA 1
ATOM 895 C C . ASN A 1 113 ? 39.713 20.635 -26.637 1.00 47.50 113 ASN A C 1
ATOM 897 O O . ASN A 1 113 ? 39.961 21.766 -26.231 1.00 47.50 113 ASN A O 1
ATOM 901 N N . LEU A 1 114 ? 38.952 19.788 -25.940 1.00 43.28 114 LEU A N 1
ATOM 902 C CA . LEU A 1 114 ? 38.382 20.098 -24.628 1.00 43.28 114 LEU A CA 1
ATOM 903 C C . LEU A 1 114 ? 39.442 19.997 -23.518 1.00 43.28 114 LEU A C 1
ATOM 905 O O . LEU A 1 114 ? 39.460 20.811 -22.601 1.00 43.28 114 LEU A O 1
ATOM 909 N N . ILE A 1 115 ? 40.378 19.051 -23.650 1.00 45.94 115 ILE A N 1
ATOM 910 C CA . ILE A 1 115 ? 41.523 18.880 -22.744 1.00 45.94 115 ILE A CA 1
ATOM 911 C C . ILE A 1 115 ? 42.577 19.981 -22.958 1.00 45.94 115 ILE A C 1
ATOM 913 O O . ILE A 1 115 ? 43.154 20.467 -21.989 1.00 45.94 115 ILE A O 1
ATOM 917 N N . SER A 1 116 ? 42.803 20.433 -24.198 1.00 46.59 116 SER A N 1
ATOM 918 C CA . SER A 1 116 ? 43.740 21.531 -24.495 1.00 46.59 116 SER A CA 1
ATOM 919 C C . SER A 1 116 ? 43.190 22.926 -24.168 1.00 46.59 116 SER A C 1
ATOM 921 O O . SER A 1 116 ? 43.968 23.871 -24.029 1.00 46.59 116 SER A O 1
ATOM 923 N N . ALA A 1 117 ? 41.872 23.053 -23.973 1.00 41.50 117 ALA A N 1
ATOM 924 C CA . ALA A 1 117 ? 41.209 24.275 -23.514 1.00 41.50 117 ALA A CA 1
ATOM 925 C C . ALA A 1 117 ? 41.299 24.504 -21.991 1.00 41.50 117 ALA A C 1
ATOM 927 O O . ALA A 1 117 ? 40.819 25.527 -21.505 1.00 41.50 117 ALA A O 1
ATOM 928 N N . ILE A 1 118 ? 41.953 23.610 -21.236 1.00 44.41 118 ILE A N 1
ATOM 929 C CA . ILE A 1 118 ? 42.231 23.804 -19.808 1.00 44.41 118 ILE A CA 1
ATOM 930 C C . ILE A 1 118 ? 43.692 24.244 -19.614 1.00 44.41 118 ILE A C 1
ATOM 932 O O . ILE A 1 118 ? 44.579 23.403 -19.455 1.00 44.41 118 ILE A O 1
ATOM 936 N N . PRO A 1 119 ? 43.973 25.559 -19.550 1.00 37.16 119 PRO A N 1
ATOM 937 C CA . PRO A 1 119 ? 45.136 26.026 -18.810 1.00 37.16 119 PRO A CA 1
ATOM 938 C C . PRO A 1 119 ? 44.793 27.065 -17.732 1.00 37.16 119 PRO A C 1
ATOM 940 O O . PRO A 1 119 ? 44.208 28.110 -18.001 1.00 37.16 119 PRO A O 1
ATOM 943 N N . ARG A 1 120 ? 45.351 26.799 -16.540 1.00 38.50 120 ARG A N 1
ATOM 944 C CA . ARG A 1 120 ? 45.587 27.690 -15.384 1.00 38.50 120 ARG A CA 1
ATOM 945 C C . ARG A 1 120 ? 44.426 27.934 -14.420 1.00 38.50 120 ARG A C 1
ATOM 947 O O . ARG A 1 120 ? 43.897 29.031 -14.336 1.00 38.50 120 ARG A O 1
ATOM 954 N N . GLN A 1 121 ? 44.211 26.973 -13.534 1.00 33.44 121 GLN A N 1
ATOM 955 C CA . GLN A 1 121 ? 43.915 27.243 -12.126 1.00 33.44 121 GLN A CA 1
ATOM 956 C C . GLN A 1 121 ? 44.334 25.994 -11.362 1.00 33.44 121 GLN A C 1
ATOM 958 O O . GLN A 1 121 ? 43.572 25.054 -11.334 1.00 33.44 121 GLN A O 1
ATOM 963 N N . PHE A 1 122 ? 45.585 25.926 -10.906 1.00 30.84 122 PHE A N 1
ATOM 964 C CA . PHE A 1 122 ? 46.058 25.153 -9.745 1.00 30.84 122 PHE A CA 1
ATOM 965 C C . PHE A 1 122 ? 47.590 25.204 -9.755 1.00 30.84 122 PHE A C 1
ATOM 967 O O . PHE A 1 122 ? 48.269 24.397 -10.382 1.00 30.84 122 PHE A O 1
ATOM 974 N N . GLN A 1 123 ? 48.136 26.195 -9.056 1.00 30.16 123 GLN A N 1
ATOM 975 C CA . GLN A 1 123 ? 49.491 26.148 -8.518 1.00 30.16 123 GLN A CA 1
ATOM 976 C C . GLN A 1 123 ? 49.364 26.440 -7.014 1.00 30.16 123 GLN A C 1
ATOM 978 O O . GLN A 1 123 ? 48.600 27.338 -6.655 1.00 30.16 123 GLN A O 1
ATOM 983 N N . PRO A 1 124 ? 50.021 25.673 -6.128 1.00 30.58 124 PRO A N 1
ATOM 984 C CA . PRO A 1 124 ? 49.802 25.783 -4.693 1.00 30.58 124 PRO A CA 1
ATOM 985 C C . PRO A 1 124 ? 50.645 26.925 -4.111 1.00 30.58 124 PRO A C 1
ATOM 987 O O . PRO A 1 124 ? 51.859 26.957 -4.305 1.00 30.58 124 PRO A O 1
ATOM 990 N N . GLN A 1 125 ? 50.020 27.833 -3.360 1.00 26.03 125 GLN A N 1
ATOM 991 C CA . GLN A 1 125 ? 50.729 28.698 -2.417 1.00 26.03 125 GLN A CA 1
ATOM 992 C C . GLN A 1 125 ? 50.239 28.420 -0.996 1.00 26.03 125 GLN A C 1
ATOM 994 O O . GLN A 1 125 ? 49.054 28.512 -0.687 1.00 26.03 125 GLN A O 1
ATOM 999 N N . HIS A 1 126 ? 51.195 28.035 -0.156 1.00 29.92 126 HIS A N 1
ATOM 1000 C CA . HIS A 1 126 ? 51.101 28.064 1.294 1.00 29.92 126 HIS A CA 1
ATOM 1001 C C . HIS A 1 126 ? 51.019 29.525 1.745 1.00 29.92 126 HIS A C 1
ATOM 1003 O O . HIS A 1 126 ? 51.921 30.278 1.408 1.00 29.92 126 HIS A O 1
ATOM 1009 N N . ASP A 1 127 ? 50.001 29.892 2.529 1.00 25.14 127 ASP A N 1
ATOM 1010 C CA . ASP A 1 127 ? 50.183 30.738 3.714 1.00 25.14 127 ASP A CA 1
ATOM 1011 C C . ASP A 1 127 ? 48.940 30.751 4.620 1.00 25.14 127 ASP A C 1
ATOM 1013 O O . ASP A 1 127 ? 47.797 30.635 4.185 1.00 25.14 127 ASP A O 1
ATOM 1017 N N . LYS A 1 128 ? 49.205 30.802 5.928 1.00 32.62 128 LYS A N 1
ATOM 1018 C CA . LYS A 1 128 ? 48.253 30.670 7.041 1.00 32.62 128 LYS A CA 1
ATOM 1019 C C . LYS A 1 128 ? 47.553 32.005 7.331 1.00 32.62 128 LYS A C 1
ATOM 1021 O O . LYS A 1 128 ? 48.246 33.001 7.506 1.00 32.62 128 LYS A O 1
ATOM 1026 N N . SER A 1 129 ? 46.232 32.012 7.550 1.00 23.84 129 SER A N 1
ATOM 1027 C CA . SER A 1 129 ? 45.581 32.841 8.593 1.00 23.84 129 SER A CA 1
ATOM 1028 C C . SER A 1 129 ? 44.052 32.656 8.690 1.00 23.84 129 SER A C 1
ATOM 1030 O O . SER A 1 129 ? 43.331 32.720 7.705 1.00 23.84 129 SER A O 1
ATOM 1032 N N . SER A 1 130 ? 43.613 32.454 9.941 1.00 24.48 130 SER A N 1
ATOM 1033 C CA . SER A 1 130 ? 42.312 32.751 10.581 1.00 24.48 130 SER A CA 1
ATOM 1034 C C . SER A 1 130 ? 40.981 32.253 9.986 1.00 24.48 130 SER A C 1
ATOM 1036 O O . SER A 1 130 ? 40.537 32.658 8.918 1.00 24.48 130 SER A O 1
ATOM 1038 N N . LEU A 1 131 ? 40.301 31.449 10.816 1.00 34.12 131 LEU A N 1
ATOM 1039 C CA . LEU A 1 131 ? 38.941 30.924 10.700 1.00 34.12 131 LEU A CA 1
ATOM 1040 C C . LEU A 1 131 ? 37.877 31.995 10.409 1.00 34.12 131 LEU A C 1
ATOM 1042 O O . LEU A 1 131 ? 37.665 32.876 11.233 1.00 34.12 131 LEU A O 1
ATOM 1046 N N . HIS A 1 132 ? 37.091 31.770 9.355 1.00 25.92 132 HIS A N 1
ATOM 1047 C CA . HIS A 1 132 ? 35.635 31.941 9.354 1.00 25.92 132 HIS A CA 1
ATOM 1048 C C . HIS A 1 132 ? 35.047 30.945 8.345 1.00 25.92 132 HIS A C 1
ATOM 1050 O O . HIS A 1 132 ? 35.316 31.028 7.151 1.00 25.92 132 HIS A O 1
ATOM 1056 N N . THR A 1 133 ? 34.291 29.957 8.824 1.00 24.03 133 THR A N 1
ATOM 1057 C CA . THR A 1 133 ? 33.616 28.944 8.003 1.00 24.03 133 THR A CA 1
ATOM 1058 C C . THR A 1 133 ? 32.307 29.510 7.440 1.00 24.03 133 THR A C 1
ATOM 1060 O O . THR A 1 133 ? 31.384 29.764 8.217 1.00 24.03 133 THR A O 1
ATOM 1063 N N . PRO A 1 134 ? 32.154 29.689 6.114 1.00 25.44 134 PRO A N 1
ATOM 1064 C CA . PRO A 1 134 ? 30.836 29.860 5.530 1.00 25.44 134 PRO A CA 1
ATOM 1065 C C . PRO A 1 134 ? 30.150 28.492 5.507 1.00 25.44 134 PRO A C 1
ATOM 1067 O O . PRO A 1 134 ? 30.672 27.510 4.977 1.00 25.44 134 PRO A O 1
ATOM 1070 N N . THR A 1 135 ? 28.975 28.420 6.121 1.00 26.34 135 THR A N 1
ATOM 1071 C CA . THR A 1 135 ? 28.077 27.271 6.065 1.00 26.34 135 THR A CA 1
ATOM 1072 C C . THR A 1 135 ? 27.656 27.035 4.616 1.00 26.34 135 THR A C 1
ATOM 1074 O O . THR A 1 135 ? 26.724 27.653 4.101 1.00 26.34 135 THR A O 1
ATOM 1077 N N . HIS A 1 136 ? 28.353 26.126 3.935 1.00 28.28 136 HIS A N 1
ATOM 1078 C CA . HIS A 1 136 ? 27.874 25.558 2.685 1.00 28.28 136 HIS A CA 1
ATOM 1079 C C . HIS A 1 136 ? 26.579 24.806 2.989 1.00 28.28 136 HIS A C 1
ATOM 1081 O O . HIS A 1 136 ? 26.585 23.712 3.551 1.00 28.28 136 HIS A O 1
ATOM 1087 N N . LYS A 1 137 ? 25.450 25.433 2.644 1.00 27.55 137 LYS A N 1
ATOM 1088 C CA . LYS A 1 137 ? 24.172 24.745 2.496 1.00 27.55 137 LYS A CA 1
ATOM 1089 C C . LYS A 1 137 ? 24.406 23.605 1.511 1.00 27.55 137 LYS A C 1
ATOM 1091 O O . LYS A 1 137 ? 24.628 23.853 0.328 1.00 27.55 137 LYS A O 1
ATOM 1096 N N . PHE A 1 138 ? 24.392 22.378 2.018 1.00 26.30 138 PHE A N 1
ATOM 1097 C CA . PHE A 1 138 ? 24.267 21.190 1.193 1.00 26.30 138 PHE A CA 1
ATOM 1098 C C . PHE A 1 138 ? 22.983 21.342 0.378 1.00 26.30 138 PHE A C 1
ATOM 1100 O O . PHE A 1 138 ? 21.880 21.319 0.921 1.00 26.30 138 PHE A O 1
ATOM 1107 N N . ILE A 1 139 ? 23.139 21.575 -0.921 1.00 27.92 139 ILE A N 1
ATOM 1108 C CA . ILE A 1 139 ? 22.070 21.355 -1.884 1.00 27.92 139 ILE A CA 1
ATOM 1109 C C . ILE A 1 139 ? 22.045 19.834 -2.058 1.00 27.92 139 ILE A C 1
ATOM 1111 O O . ILE A 1 139 ? 23.064 19.281 -2.481 1.00 27.92 139 ILE A O 1
ATOM 1115 N N . PRO A 1 140 ? 20.965 19.133 -1.677 1.00 28.27 140 PRO A N 1
ATOM 1116 C CA . PRO A 1 140 ? 20.887 17.705 -1.922 1.00 28.27 140 PRO A CA 1
ATOM 1117 C C . PRO A 1 140 ? 20.953 17.488 -3.434 1.00 28.27 140 PRO A C 1
ATOM 1119 O O . PRO A 1 140 ? 20.256 18.156 -4.200 1.00 28.27 140 PRO A O 1
ATOM 1122 N N . VAL A 1 141 ? 21.823 16.576 -3.861 1.00 28.09 141 VAL A N 1
ATOM 1123 C CA . VAL A 1 141 ? 21.800 16.036 -5.220 1.00 28.09 141 VAL A CA 1
ATOM 1124 C C . VAL A 1 141 ? 20.411 15.426 -5.401 1.00 28.09 141 VAL A C 1
ATOM 1126 O O . VAL A 1 141 ? 20.094 14.443 -4.736 1.00 28.09 141 VAL A O 1
ATOM 1129 N N . GLN A 1 142 ? 19.557 16.046 -6.221 1.00 34.88 142 GLN A N 1
ATOM 1130 C CA . GLN A 1 142 ? 18.277 15.458 -6.608 1.00 34.88 142 GLN A CA 1
ATOM 1131 C C . GLN A 1 142 ? 18.579 14.129 -7.298 1.00 34.88 142 GLN A C 1
ATOM 1133 O O . GLN A 1 142 ? 19.138 14.093 -8.391 1.00 34.88 142 GLN A O 1
ATOM 1138 N N . THR A 1 143 ? 18.237 13.027 -6.643 1.00 43.44 143 THR A N 1
ATOM 1139 C CA . THR A 1 143 ? 17.891 11.808 -7.357 1.00 43.44 143 THR A CA 1
ATOM 1140 C C . THR A 1 143 ? 16.650 12.148 -8.180 1.00 43.44 143 THR A C 1
ATOM 1142 O O . THR A 1 143 ? 15.683 12.679 -7.635 1.00 43.44 143 THR A O 1
ATOM 1145 N N . ASP A 1 144 ? 16.684 11.926 -9.495 1.00 62.81 144 ASP A N 1
ATOM 1146 C CA . ASP A 1 144 ? 15.543 12.177 -10.390 1.00 62.81 144 ASP A CA 1
ATOM 1147 C C . ASP A 1 144 ? 14.438 11.128 -10.145 1.00 62.81 144 ASP A C 1
ATOM 1149 O O . ASP A 1 144 ? 14.121 10.313 -11.009 1.00 62.81 144 ASP A O 1
ATOM 1153 N N . GLU A 1 145 ? 13.883 11.093 -8.932 1.00 77.25 145 GLU A N 1
ATOM 1154 C CA . GLU A 1 145 ? 12.716 10.287 -8.601 1.00 77.25 145 GLU A CA 1
ATOM 1155 C C . GLU A 1 145 ? 11.523 10.799 -9.401 1.00 77.25 145 GLU A C 1
ATOM 1157 O O . GLU A 1 145 ? 11.117 11.958 -9.297 1.00 77.25 145 GLU A O 1
ATOM 1162 N N . THR A 1 146 ? 10.956 9.920 -10.219 1.00 86.38 146 THR A N 1
ATOM 1163 C CA . THR A 1 146 ? 9.851 10.276 -11.121 1.00 86.38 146 THR A CA 1
ATOM 1164 C C . THR A 1 146 ? 8.501 9.739 -10.659 1.00 86.38 146 THR A C 1
ATOM 1166 O O . THR A 1 146 ? 7.471 10.288 -11.049 1.00 86.38 146 THR A O 1
ATOM 1169 N N . ILE A 1 147 ? 8.490 8.695 -9.824 1.00 92.00 147 ILE A N 1
ATOM 1170 C CA . ILE A 1 147 ? 7.283 8.028 -9.324 1.00 92.00 147 ILE A CA 1
ATOM 1171 C C . ILE A 1 147 ? 7.149 8.291 -7.832 1.00 92.00 147 ILE A C 1
ATOM 1173 O O . ILE A 1 147 ? 8.103 8.090 -7.089 1.00 92.00 147 ILE A O 1
ATOM 1177 N N . HIS A 1 148 ? 5.950 8.671 -7.399 1.00 90.75 148 HIS A N 1
ATOM 1178 C CA . HIS A 1 148 ? 5.647 8.858 -5.987 1.00 90.75 148 HIS A CA 1
ATOM 1179 C C . HIS A 1 148 ? 4.881 7.673 -5.386 1.00 90.75 148 HIS A C 1
ATOM 1181 O O . HIS A 1 148 ? 5.200 7.228 -4.290 1.00 90.75 148 HIS A O 1
ATOM 1187 N N . SER A 1 149 ? 3.891 7.135 -6.106 1.00 94.19 149 SER A N 1
ATOM 1188 C CA . SER A 1 149 ? 3.084 6.002 -5.635 1.00 94.19 149 SER A CA 1
ATOM 1189 C C . SER A 1 149 ? 2.443 5.243 -6.797 1.00 94.19 149 SER A C 1
ATOM 1191 O O . SER A 1 149 ? 2.175 5.820 -7.857 1.00 94.19 149 SER A O 1
ATOM 1193 N N . ILE A 1 150 ? 2.185 3.951 -6.596 1.00 96.75 150 ILE A N 1
ATOM 1194 C CA . ILE A 1 150 ? 1.418 3.100 -7.506 1.00 96.75 150 ILE A CA 1
ATOM 1195 C C . ILE A 1 150 ? 0.263 2.419 -6.768 1.00 96.75 150 ILE A C 1
ATOM 1197 O O . ILE A 1 150 ? 0.383 2.048 -5.603 1.00 96.75 150 ILE A O 1
ATOM 1201 N N . HIS A 1 151 ? -0.853 2.198 -7.463 1.00 97.19 151 HIS A N 1
ATOM 1202 C CA . HIS A 1 151 ? -1.972 1.432 -6.915 1.00 97.19 151 HIS A CA 1
ATOM 1203 C C . HIS A 1 151 ? -2.679 0.633 -8.007 1.00 97.19 151 HIS A C 1
ATOM 1205 O O . HIS A 1 151 ? -2.978 1.161 -9.084 1.00 97.19 151 HIS A O 1
ATOM 1211 N N . TRP A 1 152 ? -2.968 -0.637 -7.732 1.00 96.62 152 TRP A N 1
ATOM 1212 C CA . TRP A 1 152 ? -3.724 -1.495 -8.641 1.00 96.62 152 TRP A CA 1
ATOM 1213 C C . TRP A 1 152 ? -5.217 -1.206 -8.560 1.00 96.62 152 TRP A C 1
ATOM 1215 O O . TRP A 1 152 ? -5.739 -0.863 -7.499 1.00 96.62 152 TRP A O 1
ATOM 1225 N N . HIS A 1 153 ? -5.894 -1.343 -9.695 1.00 95.00 153 HIS A N 1
ATOM 1226 C CA . HIS A 1 153 ? -7.347 -1.382 -9.746 1.00 95.00 153 HIS A CA 1
ATOM 1227 C C . HIS A 1 153 ? -7.854 -2.664 -9.064 1.00 95.00 153 HIS A C 1
ATOM 1229 O O . HIS A 1 153 ? -7.266 -3.731 -9.235 1.00 95.00 153 HIS A O 1
ATOM 1235 N N . SER A 1 154 ? -8.972 -2.571 -8.344 1.00 90.75 154 SER A N 1
ATOM 1236 C CA . SER A 1 154 ? -9.535 -3.635 -7.492 1.00 90.75 154 SER A CA 1
ATOM 1237 C C . SER A 1 154 ? -9.916 -4.930 -8.218 1.00 90.75 154 SER A C 1
ATOM 1239 O O . SER A 1 154 ? -9.971 -5.983 -7.602 1.00 90.75 154 SER A O 1
ATOM 1241 N N . HIS A 1 155 ? -10.171 -4.870 -9.527 1.00 87.19 155 HIS A N 1
ATOM 1242 C CA . HIS A 1 155 ? -10.601 -6.039 -10.319 1.00 87.19 155 HIS A CA 1
ATOM 1243 C C . HIS A 1 155 ? -9.968 -6.166 -11.709 1.00 87.19 155 HIS A C 1
ATOM 1245 O O . HIS A 1 155 ? -10.217 -7.133 -12.415 1.00 87.19 155 HIS A O 1
ATOM 1251 N N . ASN A 1 156 ? -9.196 -5.173 -12.149 1.00 89.69 156 ASN A N 1
ATOM 1252 C CA . ASN A 1 156 ? -8.650 -5.155 -13.506 1.00 89.69 156 ASN A CA 1
ATOM 1253 C C . ASN A 1 156 ? -7.129 -5.107 -13.420 1.00 89.69 156 ASN A C 1
ATOM 1255 O O . ASN A 1 156 ? -6.585 -4.471 -12.518 1.00 89.69 156 ASN A O 1
ATOM 1259 N N . LEU A 1 157 ? -6.446 -5.668 -14.418 1.00 92.00 157 LEU A N 1
ATOM 1260 C CA . LEU A 1 157 ? -4.993 -5.566 -14.599 1.00 92.00 157 LEU A CA 1
ATOM 1261 C C . LEU A 1 157 ? -4.568 -4.165 -15.083 1.00 92.00 157 LEU A C 1
ATOM 1263 O O . LEU A 1 157 ? -3.887 -3.993 -16.095 1.00 92.00 157 LEU A O 1
ATOM 1267 N N . ARG A 1 158 ? -5.007 -3.144 -14.344 1.00 92.94 158 ARG A N 1
ATOM 1268 C CA . ARG A 1 158 ? -4.747 -1.729 -14.579 1.00 92.94 158 ARG A CA 1
ATOM 1269 C C . ARG A 1 158 ? -4.036 -1.147 -13.366 1.00 92.94 158 ARG A C 1
ATOM 1271 O O . ARG A 1 158 ? -4.544 -1.214 -12.249 1.00 92.94 158 ARG A O 1
ATOM 1278 N N . LEU A 1 159 ? -2.891 -0.527 -13.609 1.00 95.62 159 LEU A N 1
ATOM 1279 C CA . LEU A 1 159 ? -2.077 0.126 -12.594 1.00 95.62 159 LEU A CA 1
ATOM 1280 C C . LEU A 1 159 ? -2.216 1.644 -12.733 1.00 95.62 159 LEU A C 1
ATOM 1282 O O . LEU A 1 159 ? -2.001 2.184 -13.819 1.00 95.62 159 LEU A O 1
ATOM 1286 N N . ALA A 1 160 ? -2.575 2.341 -11.656 1.00 96.38 160 ALA A N 1
ATOM 1287 C CA . ALA A 1 160 ? -2.425 3.791 -11.580 1.00 96.38 160 ALA A CA 1
ATOM 1288 C C . ALA A 1 160 ? -1.040 4.133 -11.041 1.00 96.38 160 ALA A C 1
ATOM 1290 O O . ALA A 1 160 ? -0.538 3.466 -10.136 1.00 96.38 160 ALA A O 1
ATOM 1291 N N . VAL A 1 161 ? -0.442 5.182 -11.595 1.00 96.12 161 VAL A N 1
ATOM 1292 C CA . VAL A 1 161 ? 0.891 5.640 -11.229 1.00 96.12 161 VAL A CA 1
ATOM 1293 C C . VAL A 1 161 ? 0.884 7.146 -11.055 1.00 96.12 161 VAL A C 1
ATOM 1295 O O . VAL A 1 161 ? 0.666 7.887 -12.016 1.00 96.12 161 VAL A O 1
ATOM 1298 N N . ALA A 1 162 ? 1.133 7.585 -9.827 1.00 94.50 162 ALA A N 1
ATOM 1299 C CA . ALA A 1 162 ? 1.323 8.979 -9.476 1.00 94.50 162 ALA A CA 1
ATOM 1300 C C . ALA A 1 162 ? 2.776 9.386 -9.721 1.00 94.50 162 ALA A C 1
ATOM 1302 O O . ALA A 1 162 ? 3.703 8.804 -9.152 1.00 94.50 162 ALA A O 1
ATOM 1303 N N . GLN A 1 163 ? 2.965 10.396 -10.562 1.00 91.44 163 GLN A N 1
ATOM 1304 C CA . GLN A 1 163 ? 4.269 10.954 -10.893 1.00 91.44 163 GLN A CA 1
ATOM 1305 C C . GLN A 1 163 ? 4.583 12.179 -10.027 1.00 91.44 163 GLN A C 1
ATOM 1307 O O . GLN A 1 163 ? 3.685 12.904 -9.591 1.00 91.44 163 GLN A O 1
ATOM 1312 N N . CYS A 1 164 ? 5.873 12.449 -9.824 1.00 87.56 164 CYS A N 1
ATOM 1313 C CA . CYS A 1 164 ? 6.350 13.606 -9.059 1.00 87.56 164 CYS A CA 1
ATOM 1314 C C . CYS A 1 164 ? 6.015 14.962 -9.715 1.00 87.56 164 CYS A C 1
ATOM 1316 O O . CYS A 1 164 ? 6.115 15.999 -9.063 1.00 87.56 164 CYS A O 1
ATOM 1318 N N . ASP A 1 165 ? 5.626 14.976 -10.994 1.00 84.69 165 ASP A N 1
ATOM 1319 C CA . ASP A 1 165 ? 5.208 16.176 -11.730 1.00 84.69 165 ASP A CA 1
ATOM 1320 C C . ASP A 1 165 ? 3.713 16.518 -11.567 1.00 84.69 165 ASP A C 1
ATOM 1322 O O . ASP A 1 165 ? 3.243 17.505 -12.140 1.00 84.69 165 ASP A O 1
ATOM 1326 N N . GLY A 1 166 ? 2.975 15.733 -10.773 1.00 86.94 166 GLY A N 1
ATOM 1327 C CA . GLY A 1 166 ? 1.558 15.960 -10.493 1.00 86.94 166 GLY A CA 1
ATOM 1328 C C . GLY A 1 166 ? 0.603 15.281 -11.469 1.00 86.94 166 GLY A C 1
ATOM 1329 O O . GLY A 1 166 ? -0.590 15.587 -11.462 1.00 86.94 166 GLY A O 1
ATOM 1330 N N . VAL A 1 167 ? 1.107 14.376 -12.308 1.00 90.94 167 VAL A N 1
ATOM 1331 C CA . VAL A 1 167 ? 0.310 13.609 -13.265 1.00 90.94 167 VAL A CA 1
ATOM 1332 C C . VAL A 1 167 ? 0.025 12.210 -12.714 1.00 90.94 167 VAL A C 1
ATOM 1334 O O . VAL A 1 167 ? 0.943 11.491 -12.320 1.00 90.94 167 VAL A O 1
ATOM 1337 N N . VAL A 1 168 ? -1.236 11.767 -12.750 1.00 93.94 168 VAL A N 1
ATOM 1338 C CA . VAL A 1 168 ? -1.572 10.342 -12.570 1.00 93.94 168 VAL A CA 1
ATOM 1339 C C . VAL A 1 168 ? -1.781 9.706 -13.936 1.00 93.94 168 VAL A C 1
ATOM 1341 O O . VAL A 1 168 ? -2.668 10.098 -14.696 1.00 93.94 168 VAL A O 1
ATOM 1344 N N . SER A 1 169 ? -0.952 8.720 -14.260 1.00 93.44 169 SER A N 1
ATOM 1345 C CA . SER A 1 169 ? -1.052 7.928 -15.489 1.00 93.44 169 SER A CA 1
ATOM 1346 C C . SER A 1 169 ? -1.577 6.534 -15.192 1.00 93.44 169 SER A C 1
ATOM 1348 O O . SER A 1 169 ? -1.411 6.020 -14.089 1.00 93.44 169 SER A O 1
ATOM 1350 N N . HIS A 1 170 ? -2.184 5.902 -16.191 1.00 93.31 170 HIS A N 1
ATOM 1351 C CA . HIS A 1 170 ? -2.689 4.544 -16.058 1.00 93.31 170 HIS A CA 1
ATOM 1352 C C . HIS A 1 170 ? -2.018 3.622 -17.061 1.00 93.31 170 HIS A C 1
ATOM 1354 O O . HIS A 1 170 ? -1.919 3.964 -18.236 1.00 93.31 170 HIS A O 1
ATOM 1360 N N . TYR A 1 171 ? -1.611 2.446 -16.609 1.00 93.25 171 TYR A N 1
ATOM 1361 C CA . TYR A 1 171 ? -1.025 1.412 -17.445 1.00 93.25 171 TYR A CA 1
ATOM 1362 C C . TYR A 1 171 ? -1.937 0.188 -17.453 1.00 93.25 171 TYR A C 1
ATOM 1364 O O . TYR A 1 171 ? -2.299 -0.319 -16.392 1.00 93.25 171 TYR A O 1
ATOM 1372 N N . ASP A 1 172 ? -2.336 -0.264 -18.638 1.00 91.31 172 ASP A N 1
ATOM 1373 C CA . ASP A 1 172 ? -3.068 -1.517 -18.816 1.00 91.31 172 ASP A CA 1
ATOM 1374 C C . ASP A 1 172 ? -2.063 -2.610 -19.177 1.00 91.31 172 ASP A C 1
ATOM 1376 O O . ASP A 1 172 ? -1.455 -2.587 -20.250 1.00 91.31 172 ASP A O 1
ATOM 1380 N N . VAL A 1 173 ? -1.890 -3.561 -18.261 1.00 90.06 173 VAL A N 1
ATOM 1381 C CA . VAL A 1 173 ? -0.875 -4.613 -18.361 1.00 90.06 173 VAL A CA 1
ATOM 1382 C C . VAL A 1 173 ? -1.222 -5.637 -19.435 1.00 90.06 173 VAL A C 1
ATOM 1384 O O . VAL A 1 173 ? -0.317 -6.177 -20.064 1.00 90.06 173 VAL A O 1
ATOM 1387 N N . ILE A 1 174 ? -2.513 -5.873 -19.691 1.00 86.94 174 ILE A N 1
ATOM 1388 C CA . ILE A 1 174 ? -2.959 -6.819 -20.723 1.00 86.94 174 ILE A CA 1
ATOM 1389 C C . ILE A 1 174 ? -2.606 -6.265 -22.102 1.00 86.94 174 ILE A C 1
ATOM 1391 O O . ILE A 1 174 ? -2.064 -6.975 -22.945 1.00 86.94 174 ILE A O 1
ATOM 1395 N N . SER A 1 175 ? -2.908 -4.986 -22.334 1.00 85.81 175 SER A N 1
ATOM 1396 C CA . SER A 1 175 ? -2.599 -4.337 -23.613 1.00 85.81 175 SER A CA 1
ATOM 1397 C C . SER A 1 175 ? -1.128 -3.931 -23.752 1.00 85.81 175 SER A C 1
ATOM 1399 O O . SER A 1 175 ? -0.647 -3.743 -24.868 1.00 85.81 175 SER A O 1
ATOM 1401 N N . GLY A 1 176 ? -0.416 -3.768 -22.634 1.00 88.00 176 GLY A N 1
ATOM 1402 C CA . GLY A 1 176 ? 0.945 -3.242 -22.590 1.00 88.00 176 GLY A CA 1
ATOM 1403 C C . GLY A 1 176 ? 1.041 -1.742 -22.898 1.00 88.00 176 GLY A C 1
ATOM 1404 O O . GLY A 1 176 ? 2.119 -1.258 -23.251 1.00 88.00 176 GLY A O 1
ATOM 1405 N N . VAL A 1 177 ? -0.069 -1.000 -22.803 1.00 87.50 177 VAL A N 1
ATOM 1406 C CA . VAL A 1 177 ? -0.185 0.392 -23.264 1.00 87.50 177 VAL A CA 1
ATOM 1407 C C . VAL A 1 177 ? -0.532 1.339 -22.113 1.00 87.50 177 VAL A C 1
ATOM 1409 O O . VAL A 1 177 ? -1.351 1.043 -21.242 1.00 87.50 177 VAL A O 1
ATOM 1412 N N . TRP A 1 178 ? 0.080 2.525 -22.142 1.00 89.56 178 TRP A N 1
ATOM 1413 C CA . TRP A 1 178 ? -0.298 3.654 -21.295 1.00 89.56 178 TRP A CA 1
ATOM 1414 C C . TRP A 1 178 ? -1.581 4.321 -21.802 1.00 89.56 178 TRP A C 1
ATOM 1416 O O . TRP A 1 178 ? -1.692 4.671 -22.980 1.00 89.56 178 TRP A O 1
ATOM 1426 N N . ASP A 1 179 ? -2.527 4.568 -20.900 1.00 86.75 179 ASP A N 1
ATOM 1427 C CA . ASP A 1 179 ? -3.685 5.411 -21.176 1.00 86.75 179 ASP A CA 1
ATOM 1428 C C . ASP A 1 179 ? -3.216 6.851 -21.414 1.00 86.75 179 ASP A C 1
ATOM 1430 O O . ASP A 1 179 ? -2.572 7.465 -20.562 1.00 86.75 179 ASP A O 1
ATOM 1434 N N . LYS A 1 180 ? -3.564 7.407 -22.577 1.00 81.50 180 LYS A N 1
ATOM 1435 C CA . LYS A 1 180 ? -3.253 8.802 -22.924 1.00 81.50 180 LYS A CA 1
ATOM 1436 C C . LYS A 1 180 ? -4.038 9.794 -22.063 1.00 81.50 180 LYS A C 1
ATOM 1438 O O . LYS A 1 180 ? -3.671 10.964 -21.992 1.00 81.50 180 LYS A O 1
ATOM 1443 N N . ARG A 1 181 ? -5.131 9.341 -21.443 1.00 81.50 181 ARG A N 1
ATOM 1444 C CA . ARG A 1 181 ? -5.966 10.132 -20.544 1.00 81.50 181 ARG A CA 1
ATOM 1445 C C . ARG A 1 181 ? -5.339 10.115 -19.152 1.00 81.50 181 ARG A C 1
ATOM 1447 O O . ARG A 1 181 ? -5.511 9.170 -18.377 1.00 81.50 181 ARG A O 1
ATOM 1454 N N . VAL A 1 182 ? -4.584 11.164 -18.862 1.00 85.75 182 VAL A N 1
ATOM 1455 C CA . VAL A 1 182 ? -3.958 11.376 -17.557 1.00 85.75 182 VAL A CA 1
ATOM 1456 C C . VAL A 1 182 ? -4.865 12.188 -16.639 1.00 85.75 182 VAL A C 1
ATOM 1458 O O . VAL A 1 182 ? -5.675 12.987 -17.111 1.00 85.75 182 VAL A O 1
ATOM 1461 N N . LEU A 1 183 ? -4.726 11.999 -15.329 1.00 84.81 183 LEU A N 1
ATOM 1462 C CA . LEU A 1 183 ? -5.364 12.870 -14.344 1.00 84.81 183 LEU A CA 1
ATOM 1463 C C . LEU A 1 183 ? -4.392 13.995 -14.021 1.00 84.81 183 LEU A C 1
ATOM 1465 O O . LEU A 1 183 ? -3.268 13.745 -13.583 1.00 84.81 183 LEU A O 1
ATOM 1469 N N . THR A 1 184 ? -4.832 15.225 -14.245 1.00 83.25 184 THR A N 1
ATOM 1470 C CA . THR A 1 184 ? -4.071 16.430 -13.923 1.00 83.25 184 THR A CA 1
ATOM 1471 C C . THR A 1 184 ? -5.004 17.456 -13.316 1.00 83.25 184 THR A C 1
ATOM 1473 O O . THR A 1 184 ? -6.092 17.691 -13.842 1.00 83.25 184 THR A O 1
ATOM 1476 N N . HIS A 1 185 ? -4.558 18.098 -12.246 1.00 79.44 185 HIS A N 1
ATOM 1477 C CA . HIS A 1 185 ? -5.229 19.244 -11.647 1.00 79.44 185 HIS A CA 1
ATOM 1478 C C . HIS A 1 185 ? -4.223 20.393 -11.487 1.00 79.44 185 HIS A C 1
ATOM 1480 O O . HIS A 1 185 ? -3.015 20.173 -11.557 1.00 79.44 185 HIS A O 1
ATOM 1486 N N . GLU A 1 186 ? -4.708 21.614 -11.244 1.00 72.62 186 GLU A N 1
ATOM 1487 C CA . GLU A 1 186 ? -3.875 22.807 -10.989 1.00 72.62 186 GLU A CA 1
ATOM 1488 C C . GLU A 1 186 ? -2.897 22.622 -9.810 1.00 72.62 186 GLU A C 1
ATOM 1490 O O . GLU A 1 186 ? -1.864 23.282 -9.740 1.00 72.62 186 GLU A O 1
ATOM 1495 N N . ASN A 1 187 ? -3.200 21.687 -8.903 1.00 66.75 187 ASN A N 1
ATOM 1496 C CA . ASN A 1 187 ? -2.325 21.307 -7.802 1.00 66.75 187 ASN A CA 1
ATOM 1497 C C . ASN A 1 187 ? -1.430 20.146 -8.241 1.00 66.75 187 ASN A C 1
ATOM 1499 O O . ASN A 1 187 ? -1.899 19.026 -8.425 1.00 66.75 187 ASN A O 1
ATOM 1503 N N . HIS A 1 188 ? -0.136 20.427 -8.380 1.00 68.88 188 HIS A N 1
ATOM 1504 C CA . HIS A 1 188 ? 0.844 19.515 -8.983 1.00 68.88 188 HIS A CA 1
ATOM 1505 C C . HIS A 1 188 ? 1.559 18.586 -7.987 1.00 68.88 188 HIS A C 1
ATOM 1507 O O . HIS A 1 188 ? 2.481 17.868 -8.352 1.00 68.88 188 HIS A O 1
ATOM 1513 N N . THR A 1 189 ? 1.186 18.611 -6.713 1.00 84.62 189 THR A N 1
ATOM 1514 C CA . THR A 1 189 ? 1.875 17.895 -5.631 1.00 84.62 189 THR A CA 1
ATOM 1515 C C . THR A 1 189 ? 1.034 16.715 -5.164 1.00 84.62 189 THR A C 1
ATOM 1517 O O . THR A 1 189 ? 0.304 16.827 -4.180 1.00 84.62 189 THR A O 1
ATOM 1520 N N . ILE A 1 190 ? 1.130 15.591 -5.875 1.00 88.88 190 ILE A N 1
ATOM 1521 C CA . ILE A 1 190 ? 0.496 14.335 -5.454 1.00 88.88 190 ILE A CA 1
ATOM 1522 C C . ILE A 1 190 ? 1.309 13.730 -4.307 1.00 88.88 190 ILE A C 1
ATOM 1524 O O . ILE A 1 190 ? 2.534 13.684 -4.383 1.00 88.88 190 ILE A O 1
ATOM 1528 N N . CYS A 1 191 ? 0.625 13.269 -3.263 1.00 88.56 191 CYS A N 1
ATOM 1529 C CA . CYS A 1 191 ? 1.218 12.612 -2.098 1.00 88.56 191 CYS A CA 1
ATOM 1530 C C . CYS A 1 191 ? 0.919 11.106 -2.074 1.00 88.56 191 CYS A C 1
ATOM 1532 O O . CYS A 1 191 ? 1.801 10.300 -1.808 1.00 88.56 191 CYS A O 1
ATOM 1534 N N . CYS A 1 192 ? -0.300 10.697 -2.418 1.00 91.94 192 CYS A N 1
ATOM 1535 C CA . CYS A 1 192 ? -0.635 9.285 -2.581 1.00 91.94 192 CYS A CA 1
ATOM 1536 C C . CYS A 1 192 ? -1.895 9.110 -3.431 1.00 91.94 192 CYS A C 1
ATOM 1538 O O . CYS A 1 192 ? -2.637 10.062 -3.697 1.00 91.94 192 CYS A O 1
ATOM 1540 N N . ILE A 1 193 ? -2.112 7.880 -3.888 1.00 96.12 193 ILE A N 1
ATOM 1541 C CA . ILE A 1 193 ? -3.279 7.482 -4.672 1.00 96.12 193 ILE A CA 1
ATOM 1542 C C . ILE A 1 193 ? -3.862 6.187 -4.115 1.00 96.12 193 ILE A C 1
ATOM 1544 O O . ILE A 1 193 ? -3.122 5.328 -3.644 1.00 96.12 193 ILE A O 1
ATOM 1548 N N . ALA A 1 194 ? -5.181 6.036 -4.199 1.00 96.75 194 ALA A N 1
ATOM 1549 C CA . ALA A 1 194 ? -5.868 4.814 -3.796 1.00 96.75 194 ALA A CA 1
ATOM 1550 C C . ALA A 1 194 ? -7.075 4.560 -4.704 1.00 96.75 194 ALA A C 1
ATOM 1552 O O . ALA A 1 194 ? -7.992 5.386 -4.774 1.00 96.75 194 ALA A O 1
ATOM 1553 N N . TRP A 1 195 ? -7.082 3.423 -5.403 1.00 96.44 195 TRP A N 1
ATOM 1554 C CA . TRP A 1 195 ? -8.279 2.963 -6.112 1.00 96.44 195 TRP A CA 1
ATOM 1555 C C . TRP A 1 195 ? -9.354 2.558 -5.116 1.00 96.44 195 TRP A C 1
ATOM 1557 O O . TRP A 1 195 ? -9.045 1.944 -4.099 1.00 96.44 195 TRP A O 1
ATOM 1567 N N . CYS A 1 196 ? -10.601 2.878 -5.448 1.00 95.00 196 CYS A N 1
ATOM 1568 C CA . CYS A 1 196 ? -11.760 2.393 -4.721 1.00 95.00 196 CYS A CA 1
ATOM 1569 C C . CYS A 1 196 ? -11.796 0.859 -4.740 1.00 95.00 196 CYS A C 1
ATOM 1571 O O . CYS A 1 196 ? -11.479 0.226 -5.755 1.00 95.00 196 CYS A O 1
ATOM 1573 N N . SER A 1 197 ? -12.203 0.271 -3.617 1.00 90.69 197 SER A N 1
ATOM 1574 C CA . SER A 1 197 ? -12.363 -1.177 -3.465 1.00 90.69 197 SER A CA 1
ATOM 1575 C C . SER A 1 197 ? -13.405 -1.743 -4.434 1.00 90.69 197 SER A C 1
ATOM 1577 O O . SER A 1 197 ? -13.258 -2.859 -4.921 1.00 90.69 197 SER A O 1
ATOM 1579 N N . VAL A 1 198 ? -14.418 -0.951 -4.797 1.00 90.31 198 VAL A N 1
ATOM 1580 C CA . VAL A 1 198 ? -15.468 -1.334 -5.752 1.00 90.31 198 VAL A CA 1
ATOM 1581 C C . VAL A 1 198 ? -14.957 -1.219 -7.199 1.00 90.31 198 VAL A C 1
ATOM 1583 O O . VAL A 1 198 ? -14.222 -0.281 -7.516 1.00 90.31 198 VAL A O 1
ATOM 1586 N N . PRO A 1 199 ? -15.366 -2.105 -8.134 1.00 85.69 199 PRO A N 1
ATOM 1587 C CA . PRO A 1 199 ? -14.978 -2.062 -9.554 1.00 85.69 199 PRO A CA 1
ATOM 1588 C C . PRO A 1 199 ? -15.632 -0.921 -10.345 1.00 85.69 199 PRO A C 1
ATOM 1590 O O . PRO A 1 199 ? -15.912 -1.051 -11.537 1.00 85.69 199 PRO A O 1
ATOM 1593 N N . ASP A 1 200 ? -15.922 0.202 -9.706 1.00 87.50 200 ASP A N 1
ATOM 1594 C CA . ASP A 1 200 ? -16.615 1.303 -10.346 1.00 87.50 200 ASP A CA 1
ATOM 1595 C C . ASP A 1 200 ? -15.642 2.202 -11.135 1.00 87.50 200 ASP A C 1
ATOM 1597 O O . ASP A 1 200 ? -16.082 2.993 -11.966 1.00 87.50 200 ASP A O 1
ATOM 1601 N N . GLY A 1 201 ? -14.330 2.071 -10.927 1.00 89.75 201 GLY A N 1
ATOM 1602 C CA . GLY A 1 201 ? -13.314 2.902 -11.571 1.00 89.75 201 GLY A CA 1
ATOM 1603 C C . GLY A 1 201 ? -13.123 4.260 -10.893 1.00 89.75 201 GLY A C 1
ATOM 1604 O O . GLY A 1 201 ? -12.642 5.194 -11.535 1.00 89.75 201 GLY A O 1
ATOM 1605 N N . THR A 1 202 ? -13.508 4.402 -9.626 1.00 95.12 202 THR A N 1
ATOM 1606 C CA . THR A 1 202 ? -13.216 5.591 -8.821 1.00 95.12 202 THR A CA 1
ATOM 1607 C C . THR A 1 202 ? -11.819 5.495 -8.202 1.00 95.12 202 THR A C 1
ATOM 1609 O O . THR A 1 202 ? -11.426 4.458 -7.675 1.00 95.12 202 THR A O 1
ATOM 1612 N N . ILE A 1 203 ? -11.053 6.584 -8.251 1.00 96.00 203 ILE A N 1
ATOM 1613 C CA . ILE A 1 203 ? -9.726 6.705 -7.637 1.00 96.00 203 ILE A CA 1
ATOM 1614 C C . ILE A 1 203 ? -9.642 7.993 -6.818 1.00 96.00 203 ILE A C 1
ATOM 1616 O O . ILE A 1 203 ? -10.043 9.065 -7.277 1.00 96.00 203 ILE A O 1
ATOM 1620 N N . ALA A 1 204 ? -9.103 7.889 -5.607 1.00 96.06 204 ALA A N 1
ATOM 1621 C CA . ALA A 1 204 ? -8.742 9.032 -4.783 1.00 96.06 204 ALA A CA 1
ATOM 1622 C C . ALA A 1 204 ? -7.294 9.443 -5.055 1.00 96.06 204 ALA A C 1
ATOM 1624 O O . ALA A 1 204 ? -6.388 8.609 -5.053 1.00 96.06 204 ALA A O 1
ATOM 1625 N N . VAL A 1 205 ? -7.081 10.742 -5.254 1.00 94.75 205 VAL A N 1
ATOM 1626 C CA . VAL A 1 205 ? -5.763 11.355 -5.434 1.00 94.75 205 VAL A CA 1
ATOM 1627 C C . VAL A 1 205 ? -5.568 12.397 -4.338 1.00 94.75 205 VAL A C 1
ATOM 1629 O O . VAL A 1 205 ? -6.234 13.433 -4.332 1.00 94.75 205 VAL A O 1
ATOM 1632 N N . ALA A 1 206 ? -4.675 12.117 -3.394 1.00 92.38 206 ALA A N 1
ATOM 1633 C CA . ALA A 1 206 ? -4.296 13.053 -2.344 1.00 92.38 206 ALA A CA 1
ATOM 1634 C C . ALA A 1 206 ? -3.241 14.030 -2.865 1.00 92.38 206 ALA A C 1
ATOM 1636 O O . ALA A 1 206 ? -2.173 13.616 -3.317 1.00 92.38 206 ALA A O 1
ATOM 1637 N N . CYS A 1 207 ? -3.520 15.326 -2.740 1.00 87.25 207 CYS A N 1
ATOM 1638 C CA . CYS A 1 207 ? -2.587 16.402 -3.060 1.00 87.25 207 CYS A CA 1
ATOM 1639 C C . CYS A 1 207 ? -2.466 17.389 -1.888 1.00 87.25 207 CYS A C 1
ATOM 1641 O O . CYS A 1 207 ? -3.241 17.338 -0.932 1.00 87.25 207 CYS A O 1
ATOM 1643 N N . SER A 1 208 ? -1.546 18.359 -1.964 1.00 7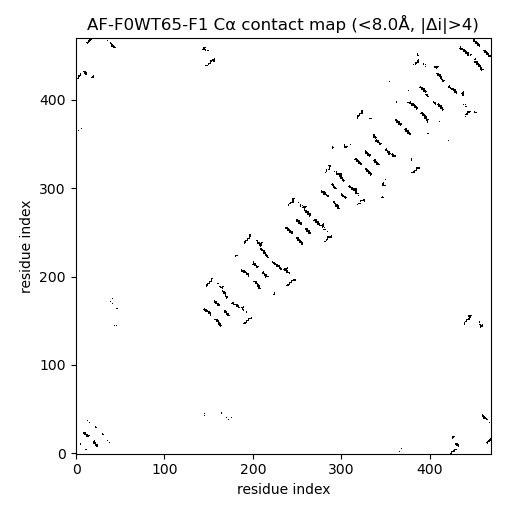9.88 208 SER A N 1
ATOM 1644 C CA . SER A 1 208 ? -1.369 19.360 -0.889 1.00 79.88 208 SER A CA 1
ATOM 1645 C C . SER A 1 208 ? -2.570 20.290 -0.638 1.00 79.88 208 SER A C 1
ATOM 1647 O O . SER A 1 208 ? -2.562 21.022 0.346 1.00 79.88 208 SER A O 1
ATOM 1649 N N . GLY A 1 209 ? -3.589 20.274 -1.504 1.00 78.06 209 GLY A N 1
ATOM 1650 C CA . GLY A 1 209 ? -4.816 21.073 -1.371 1.00 78.06 209 GLY A CA 1
ATOM 1651 C C . GLY A 1 209 ? -6.072 20.282 -0.982 1.00 78.06 209 GLY A C 1
ATOM 1652 O O . GLY A 1 209 ? -7.146 20.869 -0.870 1.00 78.06 209 GLY A O 1
ATOM 1653 N N . GLY A 1 210 ? -5.974 18.963 -0.802 1.00 88.75 210 GLY A N 1
ATOM 1654 C CA . GLY A 1 210 ? -7.137 18.113 -0.552 1.00 88.75 210 GLY A CA 1
ATOM 1655 C C . GLY A 1 210 ? -7.064 16.767 -1.260 1.00 88.75 210 GLY A C 1
ATOM 1656 O O . GLY A 1 210 ? -6.037 16.397 -1.829 1.00 88.75 210 GLY A O 1
ATOM 1657 N N . ILE A 1 211 ? -8.181 16.048 -1.232 1.00 92.75 211 ILE A N 1
ATOM 1658 C CA . ILE A 1 211 ? -8.333 14.749 -1.890 1.00 92.75 211 ILE A CA 1
ATOM 1659 C C . ILE A 1 211 ? -9.295 14.910 -3.063 1.00 92.75 211 ILE A C 1
ATOM 1661 O O . ILE A 1 211 ? -10.417 15.388 -2.896 1.00 92.75 211 ILE A O 1
ATOM 1665 N N . TYR A 1 212 ? -8.856 14.508 -4.249 1.00 92.75 212 TYR A N 1
ATOM 1666 C CA . TYR A 1 212 ? -9.620 14.581 -5.487 1.00 92.75 212 TYR A CA 1
ATOM 1667 C C . TYR A 1 212 ? -10.145 13.195 -5.834 1.00 92.75 212 TYR A C 1
ATOM 1669 O O . TYR A 1 212 ? -9.360 12.264 -6.010 1.00 92.75 212 TYR A O 1
ATOM 1677 N N . LEU A 1 213 ? -11.463 13.064 -5.952 1.00 94.31 213 LEU A N 1
ATOM 1678 C CA . LEU A 1 213 ? -12.096 11.836 -6.411 1.00 94.31 213 LEU A CA 1
ATOM 1679 C C . LEU A 1 213 ? -12.309 11.905 -7.916 1.00 94.31 213 LEU A C 1
ATOM 1681 O O . LEU A 1 213 ? -13.045 12.761 -8.408 1.00 94.31 213 LEU A O 1
ATOM 1685 N N . TRP A 1 214 ? -11.686 10.986 -8.640 1.00 94.69 214 TRP A N 1
ATOM 1686 C CA . TRP A 1 214 ? -11.793 10.876 -10.086 1.00 94.69 214 TRP A CA 1
ATOM 1687 C C . TRP A 1 214 ? -12.507 9.594 -10.474 1.00 94.69 214 TRP A C 1
ATOM 1689 O O . TRP A 1 214 ? -12.245 8.538 -9.909 1.00 94.69 214 TRP A O 1
ATOM 1699 N N . LYS A 1 215 ? -13.355 9.674 -11.494 1.00 93.50 215 LYS A N 1
ATOM 1700 C CA . LYS A 1 215 ? -13.914 8.525 -12.195 1.00 93.50 215 LYS A CA 1
ATOM 1701 C C . LYS A 1 215 ? -13.116 8.277 -13.459 1.00 93.50 215 LYS A C 1
ATOM 1703 O O . LYS A 1 215 ? -12.971 9.172 -14.293 1.00 93.50 215 LYS A O 1
ATOM 1708 N N . VAL A 1 216 ? -12.621 7.061 -13.617 1.00 92.00 216 VAL A N 1
ATOM 1709 C CA . VAL A 1 216 ? -11.796 6.661 -14.750 1.00 92.00 216 VAL A CA 1
ATOM 1710 C C . VAL A 1 216 ? -12.458 5.491 -15.463 1.00 92.00 216 VAL A C 1
ATOM 1712 O O . VAL A 1 216 ? -12.334 4.334 -15.065 1.00 92.00 216 VAL A O 1
ATOM 1715 N N . SER A 1 217 ? -13.132 5.790 -16.571 1.00 85.38 217 SER A N 1
ATOM 1716 C CA . SER A 1 217 ? -13.739 4.772 -17.423 1.00 85.38 217 SER A CA 1
ATOM 1717 C C . SER A 1 217 ? -12.694 3.861 -18.083 1.00 85.38 217 SER A C 1
ATOM 1719 O O . SER A 1 217 ? -11.497 4.174 -18.209 1.00 85.38 217 SER A O 1
ATOM 1721 N N . SER A 1 218 ? -13.169 2.716 -18.578 1.00 78.56 218 SER A N 1
ATOM 1722 C CA . SER A 1 218 ? -12.361 1.789 -19.374 1.00 78.56 218 SER A CA 1
ATOM 1723 C C . SER A 1 218 ? -11.687 2.504 -20.551 1.00 78.56 218 SER A C 1
ATOM 1725 O O . SER A 1 218 ? -12.264 3.399 -21.173 1.00 78.56 218 SER A O 1
ATOM 1727 N N . ILE A 1 219 ? -10.461 2.089 -20.880 1.00 73.94 219 ILE A N 1
ATOM 1728 C CA . ILE A 1 219 ? -9.720 2.578 -22.056 1.00 73.94 219 ILE A CA 1
ATOM 1729 C C . ILE A 1 219 ? -10.513 2.319 -23.339 1.00 73.94 219 ILE A C 1
ATOM 1731 O O . ILE A 1 219 ? -10.528 3.159 -24.235 1.00 73.94 219 ILE A O 1
ATOM 1735 N N . ARG A 1 220 ? -11.261 1.209 -23.388 1.00 76.12 220 ARG A N 1
ATOM 1736 C CA . ARG A 1 220 ? -12.100 0.840 -24.536 1.00 76.12 220 ARG A CA 1
ATOM 1737 C C . ARG A 1 220 ? -13.217 1.842 -24.820 1.00 76.12 220 ARG A C 1
ATOM 1739 O O . ARG A 1 220 ? -13.587 2.005 -25.974 1.00 76.12 220 ARG A O 1
ATOM 1746 N N . LEU A 1 221 ? -13.730 2.508 -23.786 1.00 79.69 221 LEU A N 1
ATOM 1747 C CA . LEU A 1 221 ? -14.812 3.485 -23.919 1.00 79.69 221 LEU A CA 1
ATOM 1748 C C . LEU A 1 221 ? -14.308 4.863 -24.365 1.00 79.69 221 LEU A C 1
ATOM 1750 O O . LEU A 1 221 ? -15.105 5.685 -24.793 1.00 79.69 221 LEU A O 1
ATOM 1754 N N . GLN A 1 222 ? -13.000 5.131 -24.261 1.00 77.69 222 GLN A N 1
ATOM 1755 C CA . GLN A 1 222 ? -12.361 6.409 -24.615 1.00 77.69 222 GLN A CA 1
ATOM 1756 C C . GLN A 1 222 ? -12.944 7.672 -23.940 1.00 77.69 222 GLN A C 1
ATOM 1758 O O . GLN A 1 222 ? -12.529 8.783 -24.258 1.00 77.69 222 GLN A O 1
ATOM 1763 N N . GLU A 1 223 ? -13.827 7.529 -22.952 1.00 85.06 223 GLU A N 1
ATOM 1764 C CA . GLU A 1 223 ? -14.374 8.637 -22.161 1.00 85.06 223 GLU A CA 1
ATOM 1765 C C . GLU A 1 223 ? -13.285 9.338 -21.341 1.00 85.06 223 GLU A C 1
ATOM 1767 O O . GLU A 1 223 ? -12.412 8.686 -20.768 1.00 85.06 223 GLU A O 1
ATOM 1772 N N . LEU A 1 224 ? -13.306 10.666 -21.269 1.00 86.44 224 LEU A N 1
ATOM 1773 C CA . LEU A 1 224 ? -12.332 11.391 -20.455 1.00 86.44 224 LEU A CA 1
ATOM 1774 C C . LEU A 1 224 ? -12.570 11.134 -18.956 1.00 86.44 224 LEU A C 1
ATOM 1776 O O . LEU A 1 224 ? -13.724 11.039 -18.539 1.00 86.44 224 LEU A O 1
ATOM 1780 N N . PRO A 1 225 ? -11.504 11.053 -18.138 1.00 89.88 225 PRO A N 1
ATOM 1781 C CA . PRO A 1 225 ? -11.637 10.991 -16.695 1.00 89.88 225 PRO A CA 1
ATOM 1782 C C . PRO A 1 225 ? -12.431 12.183 -16.167 1.00 89.88 225 PRO A C 1
ATOM 1784 O O . PRO A 1 225 ? -12.192 13.325 -16.564 1.00 89.88 225 PRO A O 1
ATOM 1787 N N . GLN A 1 226 ? -13.357 11.913 -15.255 1.00 91.25 226 GLN A N 1
ATOM 1788 C CA . GLN A 1 226 ? -14.241 12.921 -14.688 1.00 91.25 226 GLN A CA 1
ATOM 1789 C C . GLN A 1 226 ? -13.862 13.187 -13.235 1.00 91.25 226 GLN A C 1
ATOM 1791 O O . GLN A 1 226 ? -13.766 12.257 -12.438 1.00 91.25 226 GLN A O 1
ATOM 1796 N N . LEU A 1 227 ? -13.687 14.456 -12.872 1.00 91.56 227 LEU A N 1
ATOM 1797 C CA . LEU A 1 227 ? -13.570 14.847 -11.472 1.00 91.56 227 LEU A CA 1
ATOM 1798 C C . LEU A 1 227 ? -14.964 14.783 -10.832 1.00 91.56 227 LEU A C 1
ATOM 1800 O O . LEU A 1 227 ? -15.859 15.526 -11.230 1.00 91.56 227 LEU A O 1
ATOM 1804 N N . LEU A 1 228 ? -15.147 13.876 -9.876 1.00 91.19 228 LEU A N 1
ATOM 1805 C CA . LEU A 1 228 ? -16.414 13.673 -9.173 1.00 91.19 228 LEU A CA 1
ATOM 1806 C C . LEU A 1 228 ? -16.574 14.656 -8.021 1.00 91.19 228 LEU A C 1
ATOM 1808 O O . LEU A 1 228 ? -17.624 15.275 -7.874 1.00 91.19 228 LEU A O 1
ATOM 1812 N N . ASN A 1 229 ? -15.538 14.774 -7.190 1.00 89.44 229 ASN A N 1
ATOM 1813 C CA . ASN A 1 229 ? -15.583 15.614 -6.006 1.00 89.44 229 ASN A CA 1
ATOM 1814 C C . ASN A 1 229 ? -14.183 16.027 -5.538 1.00 89.44 229 ASN A C 1
ATOM 1816 O O . ASN A 1 229 ? -13.183 15.386 -5.870 1.00 89.44 229 ASN A O 1
ATOM 1820 N N . VAL A 1 230 ? -14.130 17.080 -4.725 1.00 89.69 230 VAL A N 1
ATOM 1821 C CA . VAL A 1 230 ? -12.915 17.552 -4.063 1.00 89.69 230 VAL A CA 1
ATOM 1822 C C . VAL A 1 230 ? -13.188 17.709 -2.575 1.00 89.69 230 VAL A C 1
ATOM 1824 O O . VAL A 1 230 ? -13.934 18.590 -2.150 1.00 89.69 230 VAL A O 1
ATOM 1827 N N . PHE A 1 231 ? -12.533 16.883 -1.769 1.00 86.88 231 PHE A N 1
ATOM 1828 C CA . PHE A 1 231 ? -12.494 17.063 -0.327 1.00 86.88 231 PHE A CA 1
ATOM 1829 C C . PHE A 1 231 ? -11.396 18.063 0.018 1.00 86.88 231 PHE A C 1
ATOM 1831 O O . PHE A 1 231 ? -10.232 17.703 0.218 1.00 86.88 231 PHE A O 1
ATOM 1838 N N . SER A 1 232 ? -11.769 19.339 0.059 1.00 77.06 232 SER A N 1
ATOM 1839 C CA . SER A 1 232 ? -10.865 20.403 0.475 1.00 77.06 232 SER A CA 1
ATOM 1840 C C . SER A 1 232 ? -10.608 20.329 1.979 1.00 77.06 232 SER A C 1
ATOM 1842 O O . SER A 1 232 ? -11.498 20.052 2.790 1.00 77.06 232 SER A O 1
ATOM 1844 N N . HIS A 1 233 ? -9.358 20.573 2.365 1.00 68.06 233 HIS A N 1
ATOM 1845 C CA . HIS A 1 233 ? -9.021 20.821 3.758 1.00 68.06 233 HIS A CA 1
ATOM 1846 C C . HIS A 1 233 ? -8.886 22.340 3.974 1.00 68.06 233 HIS A C 1
ATOM 1848 O O . HIS A 1 233 ? -8.307 23.009 3.121 1.00 68.06 233 HIS A O 1
ATOM 1854 N N . PRO A 1 234 ? -9.401 22.915 5.082 1.00 58.06 234 PRO A N 1
ATOM 1855 C CA . PRO A 1 234 ? -9.348 24.366 5.322 1.00 58.06 234 PRO A CA 1
ATOM 1856 C C . PRO A 1 234 ? -7.926 24.936 5.413 1.00 58.06 234 PRO A C 1
ATOM 1858 O O . PRO A 1 234 ? -7.715 26.131 5.248 1.00 58.06 234 PRO A O 1
ATOM 1861 N N . ILE A 1 235 ? -6.964 24.070 5.722 1.00 64.25 235 ILE A N 1
ATOM 1862 C CA . ILE A 1 235 ? -5.531 24.349 5.754 1.00 64.25 235 ILE A CA 1
ATOM 1863 C C . ILE A 1 235 ? -4.925 23.516 4.626 1.00 64.25 235 ILE A C 1
ATOM 1865 O O . ILE A 1 235 ? -5.301 22.349 4.506 1.00 64.25 235 ILE A O 1
ATOM 1869 N N . GLU A 1 236 ? -4.008 24.074 3.832 1.00 64.31 236 GLU A N 1
ATOM 1870 C CA . GLU A 1 236 ? -3.217 23.322 2.845 1.00 64.31 236 GLU A CA 1
ATOM 1871 C C . GLU A 1 236 ? -2.394 22.235 3.554 1.00 64.31 236 GLU A C 1
ATOM 1873 O O . GLU A 1 236 ? -1.259 22.445 3.985 1.00 64.31 236 GLU A O 1
ATOM 1878 N N . THR A 1 237 ? -3.000 21.069 3.749 1.00 70.75 237 THR A N 1
ATOM 1879 C CA . THR A 1 237 ? -2.395 19.926 4.424 1.00 70.75 237 THR A CA 1
ATOM 1880 C C . THR A 1 237 ? -2.132 18.834 3.411 1.00 70.75 237 THR A C 1
ATOM 1882 O O . THR A 1 237 ? -3.011 18.474 2.629 1.00 70.75 237 THR A O 1
ATOM 1885 N N . LYS A 1 238 ? -0.928 18.272 3.465 1.00 81.00 238 LYS A N 1
ATOM 1886 C CA . LYS A 1 238 ? -0.559 17.102 2.674 1.00 81.00 238 LYS A CA 1
ATOM 1887 C C . LYS A 1 238 ? -1.138 15.857 3.338 1.00 81.00 238 LYS A C 1
ATOM 1889 O O . LYS A 1 238 ? -0.879 15.616 4.519 1.00 81.00 238 LYS A O 1
ATOM 1894 N N . TYR A 1 239 ? -1.955 15.125 2.590 1.00 87.50 239 TYR A N 1
ATOM 1895 C CA . TYR A 1 239 ? -2.436 13.812 2.997 1.00 87.50 239 TYR A CA 1
ATOM 1896 C C . TYR A 1 239 ? -1.382 12.772 2.640 1.00 87.50 239 TYR A C 1
ATOM 1898 O O . TYR A 1 239 ? -1.008 12.674 1.476 1.00 87.50 239 TYR A O 1
ATOM 1906 N N . ASP A 1 240 ? -0.898 12.028 3.629 1.00 86.75 240 ASP A N 1
ATOM 1907 C CA . ASP A 1 240 ? 0.214 11.092 3.443 1.00 86.75 240 ASP A CA 1
ATOM 1908 C C . ASP A 1 240 ? -0.289 9.706 3.021 1.00 86.75 240 ASP A C 1
ATOM 1910 O O . ASP A 1 240 ? 0.306 9.064 2.159 1.00 86.75 240 ASP A O 1
ATOM 1914 N N . THR A 1 241 ? -1.415 9.251 3.575 1.00 92.94 241 THR A N 1
ATOM 1915 C CA . THR A 1 241 ? -1.979 7.924 3.288 1.00 92.94 241 THR A CA 1
ATOM 1916 C C . THR A 1 241 ? -3.494 7.974 3.132 1.00 92.94 241 THR A C 1
ATOM 1918 O O . THR A 1 241 ? -4.171 8.821 3.724 1.00 92.94 241 THR A O 1
ATOM 1921 N N . LEU A 1 242 ? -4.004 7.061 2.307 1.00 96.50 242 LEU A N 1
ATOM 1922 C CA . LEU A 1 242 ? -5.413 6.888 1.976 1.00 96.50 242 LEU A CA 1
ATOM 1923 C C . LEU A 1 242 ? -5.765 5.402 2.061 1.00 96.50 242 LEU A C 1
ATOM 1925 O O . LEU A 1 242 ? -4.989 4.571 1.594 1.00 96.50 242 LEU A O 1
ATOM 1929 N N . SER A 1 243 ? -6.942 5.078 2.591 1.00 97.12 243 SER A N 1
ATOM 1930 C CA . SER A 1 243 ? -7.484 3.719 2.556 1.00 97.12 243 SER A CA 1
ATOM 1931 C C . SER A 1 243 ? -8.999 3.747 2.417 1.00 97.12 243 SER A C 1
ATOM 1933 O O . SER A 1 243 ? -9.684 4.377 3.222 1.00 97.12 243 SER A O 1
ATOM 1935 N N . TRP A 1 244 ? -9.510 3.046 1.411 1.00 97.44 244 TRP A N 1
ATOM 1936 C CA . TRP A 1 244 ? -10.943 2.835 1.210 1.00 97.44 244 TRP A CA 1
ATOM 1937 C C . TRP A 1 244 ? -11.463 1.733 2.124 1.00 97.44 244 TRP A C 1
ATOM 1939 O O . TRP A 1 244 ? -10.715 0.808 2.440 1.00 97.44 244 TRP A O 1
ATOM 1949 N N . ASP A 1 245 ? -12.729 1.826 2.512 1.00 96.44 245 ASP A N 1
ATOM 1950 C CA . ASP A 1 245 ? -13.461 0.699 3.080 1.00 96.44 245 ASP A CA 1
ATOM 1951 C C . ASP A 1 245 ? -13.832 -0.340 2.006 1.00 96.44 245 ASP A C 1
ATOM 1953 O O . ASP A 1 245 ? -13.511 -0.204 0.820 1.00 96.44 245 ASP A O 1
ATOM 1957 N N . ALA A 1 246 ? -14.470 -1.429 2.432 1.00 94.25 246 ALA A N 1
ATOM 1958 C CA . ALA A 1 246 ? -14.784 -2.556 1.560 1.00 94.25 246 ALA A CA 1
ATOM 1959 C C . ALA A 1 246 ? -15.820 -2.219 0.475 1.00 94.25 246 ALA A C 1
ATOM 1961 O O . ALA A 1 246 ? -15.721 -2.723 -0.645 1.00 94.25 246 ALA A O 1
ATOM 1962 N N . ASP A 1 247 ? -16.804 -1.373 0.790 1.00 94.00 247 ASP A N 1
ATOM 1963 C CA . ASP A 1 247 ? -17.903 -1.020 -0.113 1.00 94.00 247 ASP A CA 1
ATOM 1964 C C . ASP A 1 247 ? -17.678 0.299 -0.872 1.00 94.00 247 ASP A C 1
ATOM 1966 O O . ASP A 1 247 ? -18.517 0.701 -1.680 1.00 94.00 247 ASP A O 1
ATOM 1970 N N . GLY A 1 248 ? -16.535 0.957 -0.660 1.00 94.44 248 GLY A N 1
ATOM 1971 C CA . GLY A 1 248 ? -16.178 2.218 -1.299 1.00 94.44 248 GLY A CA 1
ATOM 1972 C C . GLY A 1 248 ? -16.993 3.416 -0.810 1.00 94.44 248 GLY A C 1
ATOM 1973 O O . GLY A 1 248 ? -16.942 4.476 -1.442 1.00 94.44 248 GLY A O 1
ATOM 1974 N N . SER A 1 249 ? -17.774 3.270 0.262 1.00 94.31 249 SER A N 1
ATOM 1975 C CA . SER A 1 249 ? -18.607 4.343 0.801 1.00 94.31 249 SER A CA 1
ATOM 1976 C C . SER A 1 249 ? -17.803 5.315 1.661 1.00 94.31 249 SER A C 1
ATOM 1978 O O . SER A 1 249 ? -18.109 6.512 1.682 1.00 94.31 249 SER A O 1
ATOM 1980 N N . MET A 1 250 ? -16.741 4.835 2.313 1.00 96.00 250 MET A N 1
ATOM 1981 C CA . MET A 1 250 ? -15.868 5.629 3.166 1.00 96.00 250 MET A CA 1
ATOM 1982 C C . MET A 1 250 ? -14.406 5.602 2.718 1.00 96.00 250 MET A C 1
ATOM 1984 O O . MET A 1 250 ? -13.862 4.606 2.242 1.00 96.00 250 MET A O 1
ATOM 1988 N N . LEU A 1 251 ? -13.737 6.734 2.932 1.00 97.12 251 LEU A N 1
ATOM 1989 C CA . LEU A 1 251 ? -12.314 6.916 2.682 1.00 97.12 251 LEU A CA 1
ATOM 1990 C C . LEU A 1 251 ? -11.631 7.456 3.939 1.00 97.12 251 LEU A C 1
ATOM 1992 O O . LEU A 1 251 ? -11.887 8.586 4.361 1.00 97.12 251 LEU A O 1
ATOM 1996 N N . ALA A 1 252 ? -10.728 6.667 4.516 1.00 97.38 252 ALA A N 1
ATOM 1997 C CA . ALA A 1 252 ? -9.832 7.120 5.568 1.00 97.38 252 ALA A CA 1
ATOM 1998 C C . ALA A 1 252 ? -8.628 7.850 4.966 1.00 97.38 252 ALA A C 1
ATOM 2000 O O . ALA A 1 252 ? -8.031 7.394 3.990 1.00 97.38 252 ALA A O 1
ATOM 2001 N N . ALA A 1 253 ? -8.249 8.970 5.574 1.00 95.69 253 ALA A N 1
ATOM 2002 C CA . ALA A 1 253 ? -7.120 9.780 5.151 1.00 95.69 253 ALA A CA 1
ATOM 2003 C C . ALA A 1 253 ? -6.355 10.346 6.349 1.00 95.69 253 ALA A C 1
ATOM 2005 O O . ALA A 1 253 ? -6.952 10.878 7.288 1.00 95.69 253 ALA A O 1
ATOM 2006 N N . ILE A 1 254 ? -5.025 10.291 6.292 1.00 93.81 254 ILE A N 1
ATOM 2007 C CA . ILE A 1 254 ? -4.148 10.887 7.307 1.00 93.81 254 ILE A CA 1
ATOM 2008 C C . ILE A 1 254 ? -3.520 12.162 6.762 1.00 93.81 254 ILE A C 1
ATOM 2010 O O . ILE A 1 254 ? -2.853 12.137 5.729 1.00 93.81 254 ILE A O 1
ATOM 2014 N N . ALA A 1 255 ? -3.696 13.270 7.482 1.00 87.81 255 ALA A N 1
ATOM 2015 C CA . ALA A 1 255 ? -3.006 14.525 7.209 1.00 87.81 255 ALA A CA 1
ATOM 2016 C C . ALA A 1 255 ? -1.719 14.626 8.040 1.00 87.81 255 ALA A C 1
ATOM 2018 O O . ALA A 1 255 ? -1.734 14.457 9.263 1.00 87.81 255 ALA A O 1
ATOM 2019 N N . LYS A 1 256 ? -0.604 14.960 7.385 1.00 83.50 256 LYS A N 1
ATOM 2020 C CA . LYS A 1 256 ? 0.705 15.039 8.036 1.00 83.50 256 LYS A CA 1
ATOM 2021 C C . LYS A 1 256 ? 0.722 16.055 9.176 1.00 83.50 256 LYS A C 1
ATOM 2023 O O . LYS A 1 256 ? 0.377 17.220 8.986 1.00 83.50 256 LYS A 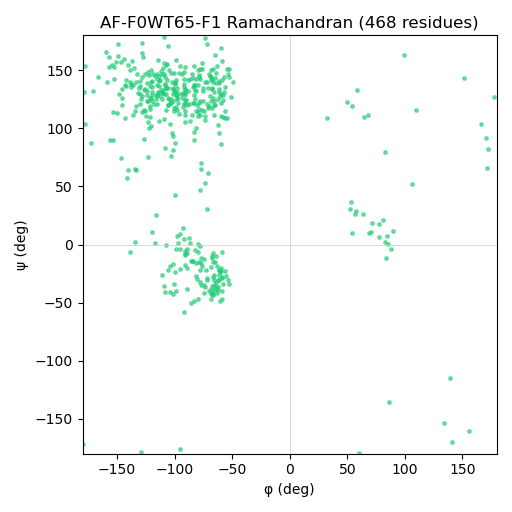O 1
ATOM 2028 N N . GLY A 1 257 ? 1.206 15.629 10.342 1.00 82.81 257 GLY A N 1
ATOM 2029 C CA . GLY A 1 257 ? 1.428 16.500 11.501 1.00 82.81 257 GLY A CA 1
ATOM 2030 C C . GLY A 1 257 ? 0.207 16.722 12.398 1.00 82.81 257 GLY A C 1
ATOM 2031 O O . GLY A 1 257 ? 0.330 17.415 13.407 1.00 82.81 257 GLY A O 1
ATOM 2032 N N . PHE A 1 258 ? -0.941 16.120 12.081 1.00 89.00 258 PHE A N 1
ATOM 2033 C CA . PHE A 1 258 ? -2.128 16.132 12.938 1.00 89.00 258 PHE A CA 1
ATOM 2034 C C . PHE A 1 258 ? -2.230 14.832 13.735 1.00 89.00 258 PHE A C 1
ATOM 2036 O O . PHE A 1 258 ? -1.648 13.825 13.355 1.00 89.00 258 PHE A O 1
ATOM 2043 N N . LYS A 1 259 ? -2.970 14.846 14.847 1.00 93.44 259 LYS A N 1
ATOM 2044 C CA . LYS A 1 259 ? -3.290 13.652 15.652 1.00 93.44 259 LYS A CA 1
ATOM 2045 C C . LYS A 1 259 ? -4.694 13.137 15.332 1.00 93.44 259 LYS A C 1
ATOM 2047 O O . LYS A 1 259 ? -5.489 12.870 16.230 1.00 93.44 259 LYS A O 1
ATOM 2052 N N . GLU A 1 260 ? -5.037 13.121 14.050 1.00 93.50 260 GLU A N 1
ATOM 2053 C CA . GLU A 1 260 ? -6.389 12.827 13.584 1.00 93.50 260 GLU A CA 1
ATOM 2054 C C . GLU A 1 260 ? -6.347 11.997 12.302 1.00 93.50 260 GLU A C 1
ATOM 2056 O O . GLU A 1 260 ? -5.533 12.255 11.413 1.00 93.50 260 GLU A O 1
ATOM 2061 N N . ILE A 1 261 ? -7.274 11.049 12.194 1.00 95.31 261 ILE A N 1
ATOM 2062 C CA . ILE A 1 261 ? -7.631 10.380 10.943 1.00 95.31 261 ILE A CA 1
ATOM 2063 C C . ILE A 1 261 ? -8.935 11.012 10.459 1.00 95.31 261 ILE A C 1
ATOM 2065 O O . ILE A 1 261 ? -9.900 11.136 11.216 1.00 95.31 261 ILE A O 1
ATOM 2069 N N . HIS A 1 262 ? -8.974 11.437 9.202 1.00 94.62 262 HIS A N 1
ATOM 2070 C CA . HIS A 1 262 ? -10.186 11.948 8.573 1.00 94.62 262 HIS A CA 1
ATOM 2071 C C . HIS A 1 262 ? -10.914 10.803 7.872 1.00 94.62 262 HIS A C 1
ATOM 2073 O O . HIS A 1 262 ? -10.356 10.183 6.974 1.00 94.62 262 HIS A O 1
ATOM 2079 N N . ILE A 1 263 ? -12.161 10.554 8.261 1.00 96.06 263 ILE A N 1
ATOM 2080 C CA . ILE A 1 263 ? -13.064 9.621 7.588 1.00 96.06 263 ILE A CA 1
ATOM 2081 C C . ILE A 1 263 ? -14.012 10.440 6.722 1.00 96.06 263 ILE A C 1
ATOM 2083 O O . ILE A 1 263 ? -14.795 11.245 7.233 1.00 96.06 263 ILE A O 1
ATOM 2087 N N . TYR A 1 264 ? -13.909 10.264 5.412 1.00 94.81 264 TYR A N 1
ATOM 2088 C CA . TYR A 1 264 ? -14.784 10.883 4.429 1.00 94.81 264 TYR A CA 1
ATOM 2089 C C . TYR A 1 264 ? -15.863 9.896 4.019 1.00 94.81 264 TYR A C 1
ATOM 2091 O O . TYR A 1 264 ? -15.558 8.884 3.403 1.00 94.81 264 TYR A O 1
ATOM 2099 N N . ASP A 1 265 ? -17.113 10.215 4.324 1.00 93.88 265 ASP A N 1
ATOM 2100 C CA . ASP A 1 265 ? -18.263 9.554 3.721 1.00 93.88 265 ASP A CA 1
ATOM 2101 C C . ASP A 1 265 ? -18.446 10.134 2.314 1.00 93.88 265 ASP A C 1
ATOM 2103 O O . ASP A 1 265 ? -18.761 11.317 2.136 1.00 93.88 265 ASP A O 1
ATOM 2107 N N . VAL A 1 266 ? -18.191 9.304 1.308 1.00 92.12 266 VAL A N 1
ATOM 2108 C CA . VAL A 1 266 ? -18.199 9.681 -0.108 1.00 92.12 266 VAL A CA 1
ATOM 2109 C C . VAL A 1 266 ? -19.616 9.835 -0.653 1.00 92.12 266 VAL A C 1
ATOM 2111 O O . VAL A 1 266 ? -19.816 10.528 -1.649 1.00 92.12 266 VAL A O 1
ATOM 2114 N N . ILE A 1 267 ? -20.614 9.271 0.024 1.00 89.12 267 ILE A N 1
ATOM 2115 C CA . ILE A 1 267 ? -22.020 9.369 -0.367 1.00 89.12 267 ILE A CA 1
ATOM 2116 C C . ILE A 1 267 ? -22.626 10.656 0.197 1.00 89.12 267 ILE A C 1
ATOM 2118 O O . ILE A 1 267 ? -23.246 11.431 -0.533 1.00 89.12 267 ILE A O 1
ATOM 2122 N N . THR A 1 268 ? -22.443 10.911 1.495 1.00 91.25 268 THR A N 1
ATOM 2123 C CA . THR A 1 268 ? -23.023 12.083 2.174 1.00 91.25 268 THR A CA 1
ATOM 2124 C C . THR A 1 268 ? -22.128 13.319 2.128 1.00 91.25 268 THR A C 1
ATOM 2126 O O . THR A 1 268 ? -22.556 14.403 2.534 1.00 91.25 268 THR A O 1
ATOM 2129 N N . LEU A 1 269 ? -20.899 13.171 1.624 1.00 88.50 269 LEU A N 1
ATOM 2130 C CA . LEU A 1 269 ? -19.865 14.207 1.554 1.00 88.50 269 LEU A CA 1
ATOM 2131 C C . LEU A 1 269 ? -19.505 14.791 2.923 1.00 88.50 269 LEU A C 1
ATOM 2133 O O . LEU A 1 269 ? -19.111 15.955 3.044 1.00 88.50 269 LEU A O 1
ATOM 2137 N N . ARG A 1 270 ? -19.650 13.983 3.976 1.00 90.12 270 ARG A N 1
ATOM 2138 C CA . ARG A 1 270 ? -19.342 14.374 5.351 1.00 90.12 270 ARG A CA 1
ATOM 2139 C C . ARG A 1 270 ? -17.948 13.918 5.734 1.00 90.12 270 ARG A C 1
ATOM 2141 O O . ARG A 1 270 ? -17.475 12.872 5.310 1.00 90.12 270 ARG A O 1
ATOM 2148 N N . ARG A 1 271 ? -17.303 14.715 6.584 1.00 91.88 271 ARG A N 1
ATOM 2149 C CA . ARG A 1 271 ? -16.008 14.388 7.174 1.00 91.88 271 ARG A CA 1
ATOM 2150 C C . ARG A 1 271 ? -16.155 14.223 8.678 1.00 91.88 271 ARG A C 1
ATOM 2152 O O . ARG A 1 271 ? -16.475 15.192 9.369 1.00 91.88 271 ARG A O 1
ATOM 2159 N N . THR A 1 272 ? -15.811 13.043 9.163 1.00 93.69 272 THR A N 1
ATOM 2160 C CA . THR A 1 272 ? -15.677 12.720 10.584 1.00 93.69 272 THR A CA 1
ATOM 2161 C C . THR A 1 272 ? -14.196 12.633 10.941 1.00 93.69 272 THR A C 1
ATOM 2163 O O . THR A 1 272 ? -13.359 12.327 10.094 1.00 93.69 272 THR A O 1
ATOM 2166 N N . LYS A 1 273 ? -13.849 12.958 12.184 1.00 94.19 273 LYS A N 1
ATOM 2167 C CA . LYS A 1 273 ? -12.470 12.922 12.676 1.00 94.19 273 LYS A CA 1
ATOM 2168 C C . LYS A 1 273 ? -12.360 11.876 13.772 1.00 94.19 273 LYS A C 1
ATOM 2170 O O . LYS A 1 273 ? -13.134 11.922 14.724 1.00 94.19 273 LYS A O 1
ATOM 2175 N N . LEU A 1 274 ? -11.393 10.978 13.648 1.00 95.25 274 LEU A N 1
ATOM 2176 C CA . LEU A 1 274 ? -10.997 10.066 14.714 1.00 95.25 274 LEU A CA 1
ATOM 2177 C C . LEU A 1 274 ? -9.728 10.617 15.350 1.00 95.25 274 LEU A C 1
ATOM 2179 O O . LEU A 1 274 ? -8.745 10.860 14.653 1.00 95.25 274 LEU A O 1
ATOM 2183 N N . HIS A 1 275 ? -9.752 10.843 16.657 1.00 94.56 275 HIS A N 1
ATOM 2184 C CA . HIS A 1 275 ? -8.593 11.359 17.375 1.00 94.56 275 HIS A CA 1
ATOM 2185 C C . HIS A 1 275 ? -7.633 10.228 17.741 1.00 94.56 275 HIS A C 1
ATOM 2187 O O . HIS A 1 275 ? -8.052 9.173 18.214 1.00 94.56 275 HIS A O 1
ATOM 2193 N N . CYS A 1 276 ? -6.341 10.478 17.557 1.00 93.38 276 CYS A N 1
ATOM 2194 C CA . CYS A 1 276 ? -5.265 9.559 17.905 1.00 93.38 276 CYS A CA 1
ATOM 2195 C C . CYS A 1 276 ? -4.468 10.102 19.097 1.00 93.38 276 CYS A C 1
ATOM 2197 O O . CYS A 1 276 ? -4.344 11.314 19.291 1.00 93.38 276 CYS A O 1
ATOM 2199 N N . SER A 1 277 ? -3.878 9.206 19.886 1.00 90.19 277 SER A N 1
ATOM 2200 C CA . SER A 1 277 ? -2.966 9.574 20.978 1.00 90.19 277 SER A CA 1
ATOM 2201 C C . SER A 1 277 ? -1.681 10.232 20.453 1.00 90.19 277 SER A C 1
ATOM 2203 O O . SER A 1 277 ? -1.195 11.222 21.012 1.00 90.19 277 SER A O 1
ATOM 2205 N N . GLU A 1 278 ? -1.162 9.732 19.332 1.00 92.06 278 GLU A N 1
ATOM 2206 C CA . GLU A 1 278 ? 0.016 10.233 18.625 1.00 92.06 278 GLU A CA 1
ATOM 2207 C C . GLU A 1 278 ? -0.286 10.486 17.142 1.00 92.06 278 GLU A C 1
ATOM 2209 O O . GLU A 1 278 ? -1.290 9.983 16.635 1.00 92.06 278 GLU A O 1
ATOM 2214 N N . PRO A 1 279 ? 0.540 11.282 16.430 1.00 94.19 279 PRO A N 1
ATOM 2215 C CA . PRO A 1 279 ? 0.338 11.520 15.008 1.00 94.19 279 PRO A CA 1
ATOM 2216 C C . PRO A 1 279 ? 0.386 10.193 14.236 1.00 94.19 279 PRO A C 1
ATOM 2218 O O . PRO A 1 279 ? 1.394 9.480 14.332 1.00 94.19 279 PRO A O 1
ATOM 2221 N N . PRO A 1 280 ? -0.683 9.844 13.504 1.00 95.12 280 PRO A N 1
ATOM 2222 C CA . PRO A 1 280 ? -0.722 8.622 12.728 1.00 95.12 280 PRO A CA 1
ATOM 2223 C C . PRO A 1 280 ? 0.220 8.712 11.524 1.00 95.12 280 PRO A C 1
ATOM 2225 O O . PRO A 1 280 ? 0.442 9.788 10.966 1.00 95.12 280 PRO A O 1
ATOM 2228 N N . THR A 1 281 ? 0.806 7.578 11.147 1.00 94.31 281 THR A N 1
ATOM 2229 C CA . THR A 1 281 ? 1.793 7.475 10.060 1.00 94.31 281 THR A CA 1
ATOM 2230 C C . THR A 1 281 ? 1.234 6.757 8.836 1.00 94.31 281 THR A C 1
ATOM 2232 O O . THR A 1 281 ? 1.536 7.153 7.713 1.00 94.31 281 THR A O 1
ATOM 2235 N N . ALA A 1 282 ? 0.387 5.747 9.033 1.00 95.12 282 ALA A N 1
ATOM 2236 C CA . ALA A 1 282 ? -0.307 5.044 7.962 1.00 95.12 282 ALA A CA 1
ATOM 2237 C C . ALA A 1 282 ? -1.634 4.458 8.453 1.00 95.12 282 ALA A C 1
ATOM 2239 O O . ALA A 1 282 ? -1.781 4.151 9.636 1.00 95.12 282 ALA A O 1
ATOM 2240 N N . VAL A 1 283 ? -2.588 4.304 7.534 1.00 97.19 283 VAL A N 1
ATOM 2241 C CA . VAL A 1 283 ? -3.930 3.772 7.795 1.00 97.19 283 VAL A CA 1
ATOM 2242 C C . VAL A 1 283 ? -4.271 2.675 6.795 1.00 97.19 283 VAL A C 1
ATOM 2244 O O . VAL A 1 283 ? -3.947 2.791 5.615 1.00 97.19 283 VAL A O 1
ATOM 2247 N N . TYR A 1 284 ? -4.927 1.620 7.277 1.00 97.25 284 TYR A N 1
ATOM 2248 C CA . TYR A 1 284 ? -5.279 0.435 6.504 1.00 97.25 284 TYR A CA 1
ATOM 2249 C C . TYR A 1 284 ? -6.654 -0.073 6.936 1.00 97.25 284 TYR A C 1
ATOM 2251 O O . TYR A 1 284 ? -6.822 -0.625 8.027 1.00 97.25 284 TYR A O 1
ATOM 2259 N N . TRP A 1 285 ? -7.642 0.096 6.070 1.00 97.50 285 TRP A N 1
ATOM 2260 C CA . TRP A 1 285 ? -8.949 -0.517 6.253 1.00 97.50 285 TRP A CA 1
ATOM 2261 C C . TRP A 1 285 ? -8.858 -2.014 5.966 1.00 97.50 285 TRP A C 1
ATOM 2263 O O . TRP A 1 285 ? -8.171 -2.445 5.038 1.00 97.50 285 TRP A O 1
ATOM 2273 N N . SER A 1 286 ? -9.546 -2.813 6.772 1.00 96.56 286 SER A N 1
ATOM 2274 C CA . SER A 1 286 ? -9.697 -4.241 6.500 1.00 96.56 286 SER A CA 1
ATOM 2275 C C . SER A 1 286 ? -10.507 -4.469 5.210 1.00 96.56 286 SER A C 1
ATOM 2277 O O . SER A 1 286 ? -11.489 -3.759 4.979 1.00 96.56 286 SER A O 1
ATOM 2279 N N . PRO A 1 287 ? -10.182 -5.493 4.398 1.00 94.44 287 PRO A N 1
ATOM 2280 C CA . PRO A 1 287 ? -10.939 -5.831 3.186 1.00 94.44 287 PRO A CA 1
ATOM 2281 C C . PRO A 1 287 ? -12.412 -6.180 3.420 1.00 94.44 287 PRO A C 1
ATOM 2283 O O . PRO A 1 287 ? -13.210 -6.115 2.491 1.00 94.44 287 PRO A O 1
ATOM 2286 N N . ARG A 1 288 ? -12.778 -6.552 4.654 1.00 93.62 288 ARG A N 1
ATOM 2287 C CA . ARG A 1 288 ? -14.166 -6.809 5.067 1.00 93.62 288 ARG A CA 1
ATOM 2288 C C . ARG A 1 288 ? -14.909 -5.547 5.506 1.00 93.62 288 ARG A C 1
ATOM 2290 O O . ARG A 1 288 ? -16.124 -5.578 5.630 1.00 93.62 288 ARG A O 1
ATOM 2297 N N . GLY A 1 289 ? -14.195 -4.450 5.756 1.00 94.88 289 GLY A N 1
ATOM 2298 C CA . GLY A 1 289 ? -14.767 -3.199 6.251 1.00 94.88 289 GLY A CA 1
ATOM 2299 C C . GLY A 1 289 ? -14.948 -3.148 7.770 1.00 94.88 289 GLY A C 1
ATOM 2300 O O . GLY A 1 289 ? -15.145 -2.058 8.299 1.00 94.88 289 GLY A O 1
ATOM 2301 N N . ASP A 1 290 ? -14.815 -4.281 8.465 1.00 94.88 290 ASP A N 1
ATOM 2302 C CA . ASP A 1 290 ? -15.083 -4.453 9.903 1.00 94.88 290 ASP A CA 1
ATOM 2303 C C . ASP A 1 290 ? -14.139 -3.633 10.806 1.00 94.88 290 ASP A C 1
ATOM 2305 O O . ASP A 1 290 ? -14.517 -3.173 11.884 1.00 94.88 290 ASP A O 1
ATOM 2309 N N . TYR A 1 291 ? -12.899 -3.431 10.361 1.00 97.12 291 TYR A N 1
ATOM 2310 C CA . TYR A 1 291 ? -11.847 -2.794 11.152 1.00 97.12 291 TYR A CA 1
ATOM 2311 C C . TYR A 1 291 ? -11.040 -1.758 10.373 1.00 97.12 291 TYR A C 1
ATOM 2313 O O . TYR A 1 291 ? -10.822 -1.902 9.164 1.00 97.12 291 TYR A O 1
ATOM 2321 N N . LEU A 1 292 ? -10.520 -0.770 11.102 1.00 97.56 292 LEU A N 1
ATOM 2322 C CA . LEU A 1 292 ? -9.566 0.228 10.632 1.00 97.56 292 LEU A CA 1
ATOM 2323 C C . LEU A 1 292 ? -8.297 0.164 11.489 1.00 97.56 292 LEU A C 1
ATOM 2325 O O . LEU A 1 292 ? -8.326 0.444 12.686 1.00 97.56 292 LEU A O 1
ATOM 2329 N N . PHE A 1 293 ? -7.172 -0.183 10.870 1.00 97.62 293 PHE A N 1
ATOM 2330 C CA . PHE A 1 293 ? -5.867 -0.254 11.522 1.00 97.62 293 PHE A CA 1
ATOM 2331 C C . PHE A 1 293 ? -5.043 0.999 11.223 1.00 97.62 293 PHE A C 1
ATOM 2333 O O . PHE A 1 293 ? -5.000 1.468 10.085 1.00 97.62 293 PHE A O 1
ATOM 2340 N N . CYS A 1 294 ? -4.347 1.522 12.229 1.00 97.06 294 CYS A N 1
ATOM 2341 C CA . CYS A 1 294 ? -3.453 2.660 12.084 1.00 97.06 294 CYS A CA 1
ATOM 2342 C C . CYS A 1 294 ? -2.137 2.436 12.819 1.00 97.06 294 CYS A C 1
ATOM 2344 O O . CYS A 1 294 ? -2.113 2.041 13.986 1.00 97.06 294 CYS A O 1
ATOM 2346 N N . THR A 1 295 ? -1.038 2.806 12.172 1.00 96.25 295 THR A N 1
ATOM 2347 C CA . THR A 1 295 ? 0.276 2.885 12.808 1.00 96.25 295 THR A CA 1
ATOM 2348 C C . THR A 1 295 ? 0.545 4.297 13.315 1.00 96.25 295 THR A C 1
ATOM 2350 O O . THR A 1 295 ? 0.127 5.284 12.705 1.00 96.25 295 THR A O 1
ATOM 2353 N N . THR A 1 296 ? 1.271 4.409 14.422 1.00 94.81 296 THR A N 1
ATOM 2354 C CA . THR A 1 296 ? 1.875 5.662 14.894 1.00 94.81 296 THR A CA 1
ATOM 2355 C C . THR A 1 296 ? 3.348 5.412 15.189 1.00 94.81 296 THR A C 1
ATOM 2357 O O . THR A 1 296 ? 3.839 4.299 15.037 1.00 94.81 296 THR A O 1
ATOM 2360 N N . SER A 1 297 ? 4.071 6.433 15.653 1.00 90.81 297 SER A N 1
ATOM 2361 C CA . SER A 1 297 ? 5.431 6.199 16.140 1.00 90.81 297 SER A CA 1
ATOM 2362 C C . SER A 1 297 ? 5.451 5.224 17.325 1.00 90.81 297 SER A C 1
ATOM 2364 O O . SER A 1 297 ? 6.221 4.276 17.301 1.00 90.81 297 SER A O 1
ATOM 2366 N N . LYS A 1 298 ? 4.624 5.404 18.358 1.00 92.69 298 LYS A N 1
ATOM 2367 C CA . LYS A 1 298 ? 4.785 4.677 19.637 1.00 92.69 298 LYS A CA 1
ATOM 2368 C C . LYS A 1 298 ? 3.872 3.472 19.829 1.00 92.69 298 LYS A C 1
ATOM 2370 O O . LYS A 1 298 ? 4.159 2.617 20.649 1.00 92.69 298 LYS A O 1
ATOM 2375 N N . CYS A 1 299 ? 2.747 3.438 19.137 1.00 95.31 299 CYS A N 1
ATOM 2376 C CA . CYS A 1 299 ? 1.762 2.375 19.278 1.00 95.31 299 CYS A CA 1
ATOM 2377 C C . CYS A 1 299 ? 1.025 2.145 17.960 1.00 95.31 299 CYS A C 1
ATOM 2379 O O . CYS A 1 299 ? 1.141 2.932 17.011 1.00 95.31 299 CYS A O 1
ATOM 2381 N N . VAL A 1 300 ? 0.207 1.104 17.925 1.00 96.69 300 VAL A N 1
ATOM 2382 C CA . VAL A 1 300 ? -0.813 0.950 16.894 1.00 96.69 300 VAL A CA 1
ATOM 2383 C C . VAL A 1 300 ? -2.191 1.152 17.504 1.00 96.69 300 VAL A C 1
ATOM 2385 O O . VAL A 1 300 ? -2.422 0.829 18.670 1.00 96.69 300 VAL A O 1
ATOM 2388 N N . LEU A 1 301 ? -3.096 1.719 16.714 1.00 96.56 301 LEU A N 1
ATOM 2389 C CA . LEU A 1 301 ? -4.494 1.892 17.080 1.00 96.56 301 LEU A CA 1
ATOM 2390 C C . LEU A 1 301 ? -5.360 1.066 16.143 1.00 96.56 301 LEU A C 1
ATOM 2392 O O . LEU A 1 301 ? -5.087 0.964 14.943 1.00 96.56 301 LEU A O 1
ATOM 2396 N N . PHE A 1 302 ? -6.410 0.493 16.707 1.00 95.88 302 PHE A N 1
ATOM 2397 C CA . PHE A 1 302 ? -7.279 -0.426 16.003 1.00 95.88 302 PHE A CA 1
ATOM 2398 C C . PHE A 1 302 ? -8.731 -0.083 16.323 1.00 95.88 302 PHE A C 1
ATOM 2400 O O . PHE A 1 302 ? -9.149 -0.231 17.467 1.00 95.88 302 PHE A O 1
ATOM 2407 N N . TRP A 1 303 ? -9.482 0.410 15.337 1.00 96.75 303 TRP A N 1
ATOM 2408 C CA . TRP A 1 303 ? -10.905 0.723 15.482 1.00 96.75 303 TRP A CA 1
ATOM 2409 C C . TRP A 1 303 ? -11.754 -0.401 14.903 1.00 96.75 303 TRP A C 1
ATOM 2411 O O . TRP A 1 303 ? -11.462 -0.902 13.817 1.00 96.75 303 TRP A O 1
ATOM 2421 N N . GLU A 1 304 ? -12.849 -0.729 15.577 1.00 94.81 304 GLU A N 1
ATOM 2422 C CA . GLU A 1 304 ? -13.979 -1.414 14.947 1.00 94.81 304 GLU A CA 1
ATOM 2423 C C . GLU A 1 304 ? -14.916 -0.375 14.316 1.00 94.81 304 GLU A C 1
ATOM 2425 O O . GLU A 1 304 ? -15.075 0.726 14.841 1.00 94.81 304 GLU A O 1
ATOM 2430 N N . THR A 1 305 ? -15.499 -0.677 13.159 1.00 95.38 305 THR A N 1
ATOM 2431 C CA . THR A 1 305 ? -16.207 0.324 12.338 1.00 95.38 305 THR A CA 1
ATOM 2432 C C . THR A 1 305 ? -17.717 0.376 12.578 1.00 95.38 305 THR A C 1
ATOM 2434 O O . THR A 1 305 ? -18.395 1.249 12.035 1.00 95.38 305 THR A O 1
ATOM 2437 N N . CYS A 1 306 ? -18.257 -0.515 13.415 1.00 92.94 306 CYS A N 1
ATOM 2438 C CA . CYS A 1 306 ? -19.682 -0.568 13.740 1.00 92.94 306 CYS A CA 1
ATOM 2439 C C . CYS A 1 306 ? -20.067 0.496 14.781 1.00 92.94 306 CYS A C 1
ATOM 2441 O O . CYS A 1 306 ? -21.049 1.217 14.603 1.00 92.94 306 CYS A O 1
ATOM 2443 N N . SER A 1 307 ? -19.295 0.614 15.863 1.00 93.56 307 SER A N 1
ATOM 2444 C CA . SER A 1 307 ? -19.461 1.618 16.922 1.00 93.56 307 SER A CA 1
ATOM 2445 C C . SER A 1 307 ? -18.283 2.590 17.057 1.00 93.56 307 SER A C 1
ATOM 2447 O O . SER A 1 307 ? -18.350 3.493 17.894 1.00 93.56 307 SER A O 1
ATOM 2449 N N . TRP A 1 308 ? -17.251 2.477 16.210 1.00 95.00 308 TRP A N 1
ATOM 2450 C CA . TRP A 1 308 ? -16.063 3.346 16.203 1.00 95.00 308 TRP A CA 1
ATOM 2451 C C . TRP A 1 308 ? -15.299 3.389 17.535 1.00 95.00 308 TRP A C 1
ATOM 2453 O O . TRP A 1 308 ? -14.596 4.358 17.842 1.00 95.00 308 TRP A O 1
ATOM 2463 N N . THR A 1 309 ? -15.413 2.329 18.329 1.00 94.31 309 THR A N 1
ATOM 2464 C CA . THR A 1 309 ? -14.568 2.085 19.499 1.00 94.31 309 THR A CA 1
ATOM 2465 C C . THR A 1 309 ? -13.193 1.592 19.056 1.00 94.31 309 THR A C 1
ATOM 2467 O O . THR A 1 309 ? -13.032 1.102 17.938 1.00 94.31 309 THR A O 1
ATOM 2470 N N . HIS A 1 310 ? -12.173 1.786 19.894 1.00 95.25 310 HIS A N 1
ATOM 2471 C CA . HIS A 1 310 ? -10.809 1.405 19.542 1.00 95.25 310 HIS A CA 1
ATOM 2472 C C . HIS A 1 310 ? -10.029 0.807 20.698 1.00 95.25 310 HIS A C 1
ATOM 2474 O O . HIS A 1 310 ? -10.248 1.142 21.863 1.00 95.25 310 HIS A O 1
ATOM 2480 N N . GLU A 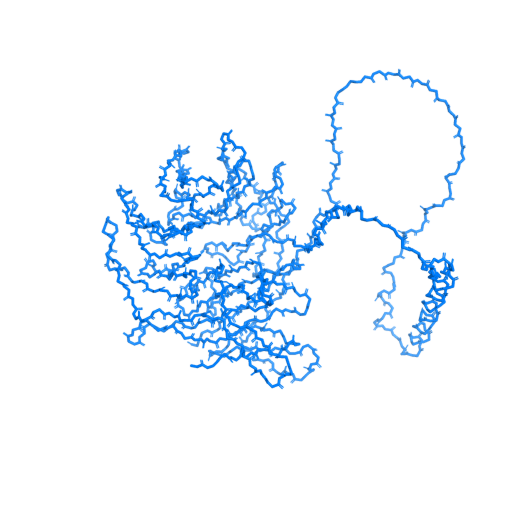1 311 ? -9.052 -0.006 20.325 1.00 95.81 311 GLU A N 1
ATOM 2481 C CA . GLU A 1 311 ? -7.985 -0.489 21.182 1.00 95.81 311 GLU A CA 1
ATOM 2482 C C . GLU A 1 311 ? -6.651 0.153 20.795 1.00 95.81 311 GLU A C 1
ATOM 2484 O O . GLU A 1 311 ? -6.443 0.610 19.666 1.00 95.81 311 GLU A O 1
ATOM 2489 N N . ILE A 1 312 ? -5.734 0.187 21.760 1.00 96.12 312 ILE A N 1
ATOM 2490 C CA . ILE A 1 312 ? -4.353 0.620 21.564 1.00 96.12 312 ILE A CA 1
ATOM 2491 C C . ILE A 1 312 ? -3.466 -0.559 21.928 1.00 96.12 312 ILE A C 1
ATOM 2493 O O . ILE A 1 312 ? -3.542 -1.059 23.051 1.00 96.12 312 ILE A O 1
ATOM 2497 N N . TRP A 1 313 ? -2.618 -0.989 20.998 1.00 95.62 313 TRP A N 1
ATOM 2498 C CA . TRP A 1 313 ? -1.647 -2.048 21.253 1.00 95.62 313 TRP A CA 1
ATOM 2499 C C . TRP A 1 313 ? -0.240 -1.456 21.324 1.00 95.62 313 TRP A C 1
ATOM 2501 O O . TRP A 1 313 ? 0.130 -0.597 20.516 1.00 95.62 313 TRP A O 1
ATOM 2511 N N . ASP A 1 314 ? 0.542 -1.918 22.300 1.00 94.75 314 ASP A N 1
ATOM 2512 C CA . ASP A 1 314 ? 1.907 -1.455 22.579 1.00 94.75 314 ASP A CA 1
ATOM 2513 C C . ASP A 1 314 ? 2.910 -2.052 21.576 1.00 94.75 314 ASP A C 1
ATOM 2515 O O . ASP A 1 314 ? 3.739 -2.901 21.893 1.00 94.75 314 ASP A O 1
ATOM 2519 N N . ILE A 1 315 ? 2.745 -1.665 20.311 1.00 94.69 315 ILE A N 1
ATOM 2520 C CA . ILE A 1 315 ? 3.580 -2.061 19.180 1.00 94.69 315 ILE A CA 1
ATOM 2521 C C . ILE A 1 315 ? 3.967 -0.787 18.443 1.00 94.69 315 ILE A C 1
ATOM 2523 O O . ILE A 1 315 ? 3.107 -0.068 17.939 1.00 94.69 315 ILE A O 1
ATOM 2527 N N . GLU A 1 316 ? 5.261 -0.516 18.323 1.00 94.56 316 GLU A N 1
ATOM 2528 C CA . GLU A 1 316 ? 5.763 0.612 17.538 1.00 94.56 316 GLU A CA 1
ATOM 2529 C C . GLU A 1 316 ? 5.708 0.300 16.033 1.00 94.56 316 GLU A C 1
ATOM 2531 O O . GLU A 1 316 ? 6.733 0.055 15.397 1.00 94.56 316 GLU A O 1
ATOM 2536 N N . GLY A 1 317 ? 4.499 0.232 15.474 1.00 91.69 317 GLY A N 1
ATOM 2537 C CA . GLY A 1 317 ? 4.261 -0.221 14.106 1.00 91.69 317 GLY A CA 1
ATOM 2538 C C . GLY A 1 317 ? 4.807 0.731 13.037 1.00 91.69 317 GLY A C 1
ATOM 2539 O O . GLY A 1 317 ? 4.557 1.934 13.082 1.00 91.69 317 GLY A O 1
ATOM 2540 N N . THR A 1 318 ? 5.492 0.198 12.025 1.00 94.31 318 THR A N 1
ATOM 2541 C CA . THR A 1 318 ? 5.945 0.956 10.843 1.00 94.31 318 THR A CA 1
ATOM 2542 C C . THR A 1 318 ? 5.048 0.741 9.630 1.00 94.31 318 THR A C 1
ATOM 2544 O O . THR A 1 318 ? 4.840 1.660 8.840 1.00 94.31 318 THR A O 1
ATOM 2547 N N . SER A 1 319 ? 4.495 -0.463 9.475 1.00 95.88 319 SER A N 1
ATOM 2548 C CA . SER A 1 319 ? 3.641 -0.840 8.350 1.00 95.88 319 SER A CA 1
ATOM 2549 C C . SER A 1 319 ? 2.702 -1.976 8.752 1.00 95.88 319 SER A C 1
ATOM 2551 O O . SER A 1 319 ? 3.017 -2.767 9.643 1.00 95.88 319 SER A O 1
ATOM 2553 N N . GLY A 1 320 ? 1.557 -2.080 8.080 1.00 96.75 320 GLY A N 1
ATOM 2554 C CA . GLY A 1 320 ? 0.653 -3.215 8.220 1.00 96.75 320 GLY A CA 1
ATOM 2555 C C . GLY A 1 320 ? 0.114 -3.673 6.876 1.00 96.75 320 GLY A C 1
ATOM 2556 O O . GLY A 1 320 ? 0.118 -2.919 5.905 1.00 96.75 320 GLY A O 1
ATOM 2557 N N . VAL A 1 321 ? -0.332 -4.924 6.818 1.00 97.25 321 VAL A N 1
ATOM 2558 C CA . VAL A 1 321 ? -0.972 -5.481 5.627 1.00 97.25 321 VAL A CA 1
ATOM 2559 C C . VAL A 1 321 ? -2.014 -6.528 5.999 1.00 97.25 321 VAL A C 1
ATOM 2561 O O . VAL A 1 321 ? -1.748 -7.451 6.771 1.00 97.25 321 VAL A O 1
ATOM 2564 N N . TRP A 1 322 ? -3.208 -6.372 5.438 1.00 96.75 322 TRP A N 1
ATOM 2565 C CA . TRP A 1 322 ? -4.305 -7.320 5.580 1.00 96.75 322 TRP A CA 1
ATOM 2566 C C . TRP A 1 322 ? -4.178 -8.459 4.569 1.00 96.75 322 TRP A C 1
ATOM 2568 O O . TRP A 1 322 ? -3.806 -8.235 3.417 1.00 96.75 322 TRP A O 1
ATOM 2578 N N . ALA A 1 323 ? -4.537 -9.671 4.986 1.00 94.69 323 ALA A N 1
ATOM 2579 C CA . ALA A 1 323 ? -4.869 -10.741 4.055 1.00 94.69 323 ALA A CA 1
ATOM 2580 C C . ALA A 1 323 ? -6.156 -10.386 3.301 1.00 94.69 323 ALA A C 1
ATOM 2582 O O . ALA A 1 323 ? -7.035 -9.718 3.846 1.00 94.69 323 ALA A O 1
ATOM 2583 N N . SER A 1 324 ? -6.300 -10.876 2.069 1.00 91.94 324 SER A N 1
ATOM 2584 C CA . SER A 1 324 ? -7.464 -10.607 1.209 1.00 91.94 324 SER A CA 1
ATOM 2585 C C . SER A 1 324 ? -8.799 -11.054 1.815 1.00 91.94 324 SER A C 1
ATOM 2587 O O . SER A 1 324 ? -9.824 -10.430 1.555 1.00 91.94 324 SER A O 1
ATOM 2589 N N . ASN A 1 325 ? -8.796 -12.086 2.666 1.00 89.94 325 ASN A N 1
ATOM 2590 C CA . ASN A 1 325 ? -9.980 -12.535 3.404 1.00 89.94 325 ASN A CA 1
ATOM 2591 C C . ASN A 1 325 ? -10.373 -11.606 4.569 1.00 89.94 325 ASN A C 1
ATOM 2593 O O . ASN A 1 325 ? -11.452 -11.771 5.125 1.00 89.94 325 ASN A O 1
ATOM 2597 N N . GLY A 1 326 ? -9.514 -10.659 4.963 1.00 92.56 326 GLY A N 1
ATOM 2598 C CA . GLY A 1 326 ? -9.723 -9.755 6.095 1.00 92.56 326 GLY A CA 1
ATOM 2599 C C . GLY A 1 326 ? -9.690 -10.414 7.478 1.00 92.56 326 GLY A C 1
ATOM 2600 O O . GLY A 1 326 ? -10.025 -9.760 8.457 1.00 92.56 326 GLY A O 1
ATOM 2601 N N . GLU A 1 327 ? -9.280 -11.679 7.578 1.00 91.69 327 GLU A N 1
ATOM 2602 C CA . GLU A 1 327 ? -9.217 -12.428 8.847 1.00 91.69 327 GLU A CA 1
ATOM 2603 C C . GLU A 1 327 ? -7.802 -12.462 9.428 1.00 91.69 327 GLU A C 1
ATOM 2605 O O . GLU A 1 327 ? -7.568 -13.018 10.497 1.00 91.69 327 GLU A O 1
ATOM 2610 N N . SER A 1 328 ? -6.817 -11.915 8.717 1.00 93.75 328 SER A N 1
ATOM 2611 C CA . SER A 1 328 ? -5.430 -11.883 9.171 1.00 93.75 328 SER A CA 1
ATOM 2612 C C . SER A 1 328 ? -4.779 -10.539 8.880 1.00 93.75 328 SER A C 1
ATOM 2614 O O . SER A 1 328 ? -4.943 -9.983 7.795 1.00 93.75 328 SER A O 1
ATOM 2616 N N . LEU A 1 329 ? -4.008 -10.042 9.844 1.00 95.69 329 LEU A N 1
ATOM 2617 C CA . LEU A 1 329 ? -3.233 -8.807 9.749 1.00 95.69 329 LEU A CA 1
ATOM 2618 C C . LEU A 1 329 ? -1.782 -9.102 10.101 1.00 95.69 329 LEU A C 1
ATOM 2620 O O . LEU A 1 329 ? -1.491 -9.720 11.126 1.00 95.69 329 LEU A O 1
ATOM 2624 N N . MET A 1 330 ? -0.863 -8.614 9.280 1.00 95.94 330 MET A N 1
ATOM 2625 C CA . MET A 1 330 ? 0.553 -8.588 9.624 1.00 95.94 330 MET A CA 1
ATOM 2626 C C . MET A 1 330 ? 0.978 -7.168 9.955 1.00 95.94 330 MET A C 1
ATOM 2628 O O . MET A 1 330 ? 0.634 -6.234 9.235 1.00 95.94 330 MET A O 1
ATOM 2632 N N . ILE A 1 331 ? 1.728 -7.021 11.046 1.00 97.25 331 ILE A N 1
ATOM 2633 C CA . ILE A 1 331 ? 2.213 -5.734 11.553 1.00 97.25 331 ILE A CA 1
ATOM 2634 C C . ILE A 1 331 ? 3.731 -5.812 11.638 1.00 97.25 331 ILE A C 1
ATOM 2636 O O . ILE A 1 331 ? 4.266 -6.699 12.300 1.00 97.25 331 ILE A O 1
ATOM 2640 N N . ALA A 1 332 ? 4.416 -4.891 10.973 1.00 96.81 332 ALA A N 1
ATOM 2641 C CA . ALA A 1 332 ? 5.848 -4.687 11.131 1.00 96.81 332 ALA A CA 1
ATOM 2642 C C . ALA A 1 332 ? 6.099 -3.632 12.212 1.00 96.81 332 ALA A C 1
ATOM 2644 O O . ALA A 1 332 ? 5.430 -2.598 12.201 1.00 96.81 332 ALA A O 1
ATOM 2645 N N . ASP A 1 333 ? 7.047 -3.873 13.117 1.00 94.88 333 ASP A N 1
ATOM 2646 C CA . ASP A 1 333 ? 7.465 -2.905 14.136 1.00 94.88 333 ASP A CA 1
ATOM 2647 C C . ASP A 1 333 ? 8.830 -2.261 13.836 1.00 94.88 333 ASP A C 1
ATOM 2649 O O . ASP A 1 333 ? 9.574 -2.670 12.940 1.00 94.88 333 ASP A O 1
ATOM 2653 N N . ARG A 1 334 ? 9.170 -1.239 14.628 1.00 92.12 334 ARG A N 1
ATOM 2654 C CA . ARG A 1 334 ? 10.463 -0.542 14.577 1.00 92.12 334 ARG A CA 1
ATOM 2655 C C . ARG A 1 334 ? 11.662 -1.383 15.019 1.00 92.12 334 ARG A C 1
ATOM 2657 O O . ARG A 1 334 ? 12.791 -0.977 14.776 1.00 92.12 334 ARG A O 1
ATOM 2664 N N . ASN A 1 335 ? 11.440 -2.549 15.623 1.00 92.69 335 ASN A N 1
ATOM 2665 C CA . ASN A 1 335 ? 12.492 -3.499 15.987 1.00 92.69 335 ASN A CA 1
ATOM 2666 C C . ASN A 1 335 ? 12.724 -4.553 14.892 1.00 92.69 335 ASN A C 1
ATOM 2668 O O . ASN A 1 335 ? 13.388 -5.563 15.134 1.00 92.69 335 ASN A O 1
ATOM 2672 N N . HIS A 1 336 ? 12.188 -4.321 13.688 1.00 93.62 336 HIS A N 1
ATOM 2673 C CA . HIS A 1 336 ? 12.298 -5.209 12.533 1.00 93.62 336 HIS A CA 1
ATOM 2674 C C . HIS A 1 336 ? 11.616 -6.571 12.752 1.00 93.62 336 HIS A C 1
ATOM 2676 O O . HIS A 1 336 ? 11.995 -7.572 12.139 1.00 93.62 336 HIS A O 1
ATOM 2682 N N . LEU A 1 337 ? 10.607 -6.626 13.624 1.00 95.38 337 LEU A N 1
ATOM 2683 C CA . LEU A 1 337 ? 9.788 -7.805 13.860 1.00 95.38 337 LEU A CA 1
ATOM 2684 C C . LEU A 1 337 ? 8.480 -7.712 13.080 1.00 95.38 337 LEU A C 1
ATOM 2686 O O . LEU A 1 337 ? 7.861 -6.655 12.980 1.00 95.38 337 LEU A O 1
ATOM 2690 N N . ILE A 1 338 ? 8.035 -8.851 12.552 1.00 95.94 338 ILE A N 1
ATOM 2691 C CA . ILE A 1 338 ? 6.752 -8.969 11.858 1.00 95.94 338 ILE A CA 1
ATOM 2692 C C . ILE A 1 338 ? 5.820 -9.870 12.667 1.00 95.94 338 ILE A C 1
ATOM 2694 O O . ILE A 1 338 ? 5.992 -11.097 12.685 1.00 95.94 338 ILE A O 1
ATOM 2698 N N . TYR A 1 339 ? 4.832 -9.253 13.309 1.00 95.38 339 TYR A N 1
ATOM 2699 C CA . TYR A 1 339 ? 3.758 -9.898 14.059 1.00 95.38 339 TYR A CA 1
ATOM 2700 C C . TYR A 1 339 ? 2.632 -10.325 13.126 1.00 95.38 339 TYR A C 1
ATOM 2702 O O . TYR A 1 339 ? 2.429 -9.743 12.058 1.00 95.38 339 TYR A O 1
ATOM 2710 N N . ARG A 1 340 ? 1.895 -11.357 13.535 1.00 93.62 340 ARG A N 1
ATOM 2711 C CA . ARG A 1 340 ? 0.833 -11.969 12.738 1.00 93.62 340 ARG A CA 1
ATOM 2712 C C . ARG A 1 340 ? -0.377 -12.161 13.627 1.00 93.62 340 ARG A C 1
ATOM 2714 O O . ARG A 1 340 ? -0.286 -12.889 14.607 1.00 93.62 340 ARG A O 1
ATOM 2721 N N . TYR A 1 341 ? -1.481 -11.534 13.277 1.00 94.38 341 TYR A N 1
ATOM 2722 C CA . TYR A 1 341 ? -2.722 -11.623 14.026 1.00 94.38 341 TYR A CA 1
ATOM 2723 C C . TYR A 1 341 ? -3.785 -12.312 13.184 1.00 94.38 341 TYR A C 1
ATOM 2725 O O . TYR A 1 341 ? -3.896 -12.022 11.993 1.00 94.38 341 TYR A O 1
ATOM 2733 N N . ILE A 1 342 ? -4.549 -13.210 13.802 1.00 93.56 342 ILE A N 1
ATOM 2734 C CA . ILE A 1 342 ? -5.786 -13.762 13.242 1.00 93.56 342 ILE A CA 1
ATOM 2735 C C . ILE A 1 342 ? -6.963 -13.190 14.025 1.00 93.56 342 ILE A C 1
ATOM 2737 O O . ILE A 1 342 ? -6.900 -13.085 15.248 1.00 93.56 342 ILE A O 1
ATOM 2741 N N . PHE A 1 343 ? -8.019 -12.822 13.309 1.00 92.62 343 PHE A N 1
ATOM 2742 C CA . PHE A 1 343 ? -9.261 -12.311 13.872 1.00 92.62 343 PHE A CA 1
ATOM 2743 C C . PHE A 1 343 ? -10.324 -13.401 13.815 1.00 92.62 343 PHE A C 1
ATOM 2745 O O . PHE A 1 343 ? -10.640 -13.902 12.737 1.00 92.62 343 PHE A O 1
ATOM 2752 N N . HIS A 1 344 ? -10.870 -13.764 14.976 1.00 87.62 344 HIS A N 1
ATOM 2753 C CA . HIS A 1 344 ? -11.879 -14.829 15.090 1.00 87.62 344 HIS A CA 1
ATOM 2754 C C . HIS A 1 344 ? -13.318 -14.305 15.074 1.00 87.62 344 HIS A C 1
ATOM 2756 O O . HIS A 1 344 ? -14.248 -15.052 14.770 1.00 87.62 344 HIS A O 1
ATOM 2762 N N . GLY A 1 345 ? -13.494 -13.023 15.391 1.00 83.62 345 GLY A N 1
ATOM 2763 C CA . GLY A 1 345 ? -14.785 -12.347 15.442 1.00 83.62 345 GLY A CA 1
ATOM 2764 C C . GLY A 1 345 ? -14.998 -11.345 14.308 1.00 83.62 345 GLY A C 1
ATOM 2765 O O . GLY A 1 345 ? -14.128 -11.089 13.472 1.00 83.62 345 GLY A O 1
ATOM 2766 N N . THR A 1 346 ? -16.177 -10.734 14.318 1.00 86.12 346 THR A N 1
ATOM 2767 C CA . THR A 1 346 ? -16.520 -9.572 13.491 1.00 86.12 346 THR A CA 1
ATOM 2768 C C . THR A 1 346 ? -16.758 -8.364 14.385 1.00 86.12 346 THR A C 1
ATOM 2770 O O . THR A 1 346 ? -17.110 -8.517 15.560 1.00 86.12 346 THR A O 1
ATOM 2773 N N . ALA A 1 347 ? -16.653 -7.163 13.816 1.00 86.81 347 ALA A N 1
ATOM 2774 C CA . ALA A 1 347 ? -17.061 -5.949 14.509 1.00 86.81 347 ALA A CA 1
ATOM 2775 C C . ALA A 1 347 ? -18.483 -6.111 15.101 1.00 86.81 347 ALA A C 1
ATOM 2777 O O . ALA A 1 347 ? -19.344 -6.744 14.476 1.00 86.81 347 ALA A O 1
ATOM 2778 N N . PRO A 1 348 ? -18.740 -5.604 16.321 1.00 88.88 348 PRO A N 1
ATOM 2779 C CA . PRO A 1 348 ? -17.901 -4.684 17.099 1.00 88.88 348 PRO A CA 1
ATOM 2780 C C . PRO A 1 348 ? -16.840 -5.355 18.000 1.00 88.88 348 PRO A C 1
ATOM 2782 O O . PRO A 1 348 ? -16.196 -4.666 18.784 1.00 88.88 348 PRO A O 1
ATOM 2785 N N . ALA A 1 349 ? -16.657 -6.677 17.957 1.00 90.50 349 ALA A N 1
ATOM 2786 C CA . ALA A 1 349 ? -15.659 -7.342 18.797 1.00 90.50 349 ALA A CA 1
ATOM 2787 C C . ALA A 1 349 ? -14.258 -7.253 18.168 1.00 90.50 349 ALA A C 1
ATOM 2789 O O . ALA A 1 349 ? -14.097 -7.558 16.991 1.00 90.50 349 ALA A O 1
ATOM 2790 N N . ILE A 1 350 ? -13.234 -6.879 18.943 1.00 92.12 350 ILE A N 1
ATOM 2791 C CA . ILE A 1 350 ? -11.825 -6.913 18.514 1.00 92.12 350 ILE A CA 1
ATOM 2792 C C . ILE A 1 350 ? -11.177 -8.161 19.131 1.00 92.12 350 ILE A C 1
ATOM 2794 O O . ILE A 1 350 ? -10.546 -8.122 20.181 1.00 92.12 350 ILE A O 1
ATOM 2798 N N . GLU A 1 351 ? -11.385 -9.312 18.491 1.00 92.06 351 GLU A N 1
ATOM 2799 C CA . GLU A 1 351 ? -10.865 -10.608 18.954 1.00 92.06 351 GLU A CA 1
ATOM 2800 C C . GLU A 1 351 ? -9.651 -11.033 18.122 1.00 92.06 351 GLU A C 1
ATOM 2802 O O . GLU A 1 351 ? -9.752 -11.877 17.228 1.00 92.06 351 GLU A O 1
ATOM 2807 N N . ALA A 1 352 ? -8.505 -10.406 18.404 1.00 93.31 352 ALA A N 1
ATOM 2808 C CA . ALA A 1 352 ? -7.242 -10.664 17.721 1.00 93.31 352 ALA A CA 1
ATOM 2809 C C . ALA A 1 352 ? -6.342 -11.621 18.519 1.00 93.31 352 ALA A C 1
ATOM 2811 O O . ALA A 1 352 ? -6.036 -11.387 19.688 1.00 93.31 352 ALA A O 1
ATOM 2812 N N . GLU A 1 353 ? -5.848 -12.670 17.867 1.00 93.12 353 GLU A N 1
ATOM 2813 C CA . GLU A 1 353 ? -4.893 -13.622 18.438 1.00 93.12 353 GLU A CA 1
ATOM 2814 C C . GLU A 1 353 ? -3.538 -13.512 17.735 1.00 93.12 353 GLU A C 1
ATOM 2816 O O . GLU A 1 353 ? -3.460 -13.603 16.509 1.00 93.12 353 GLU A O 1
ATOM 2821 N N . LEU A 1 354 ? -2.456 -13.355 18.507 1.00 92.88 354 LEU A N 1
ATOM 2822 C CA . LEU A 1 354 ? -1.092 -13.409 17.977 1.00 92.88 354 LEU A CA 1
ATOM 2823 C C . LEU A 1 354 ? -0.724 -14.853 17.611 1.00 92.88 354 LEU A C 1
ATOM 2825 O O . LEU A 1 354 ? -0.669 -15.735 18.467 1.00 92.88 354 LEU A O 1
ATOM 2829 N N . VAL A 1 355 ? -0.389 -15.073 16.344 1.00 89.81 355 VAL A N 1
ATOM 2830 C CA . VAL A 1 355 ? -0.058 -16.389 15.803 1.00 89.81 355 VAL A CA 1
ATOM 2831 C C . VAL A 1 355 ? 1.445 -16.573 15.683 1.00 89.81 355 VAL A C 1
ATOM 2833 O O . VAL A 1 355 ? 2.111 -15.934 14.863 1.00 89.81 355 VAL A O 1
ATOM 2836 N N . ALA A 1 356 ? 1.947 -17.558 16.428 1.00 85.44 356 ALA A N 1
ATOM 2837 C CA . ALA A 1 356 ? 3.355 -17.937 16.482 1.00 85.44 356 ALA A CA 1
ATOM 2838 C C . ALA A 1 356 ? 4.283 -16.799 16.955 1.00 85.44 356 ALA A C 1
ATOM 2840 O O . ALA A 1 356 ? 3.862 -15.699 17.304 1.00 85.44 356 ALA A O 1
ATOM 2841 N N . SER A 1 357 ? 5.584 -17.084 17.010 1.00 89.12 357 SER A N 1
ATOM 2842 C CA . SER A 1 357 ? 6.584 -16.063 17.313 1.00 89.12 357 SER A CA 1
ATOM 2843 C C . SER A 1 357 ? 6.711 -15.061 16.155 1.00 89.12 357 SER A C 1
ATOM 2845 O O . SER A 1 357 ? 6.674 -15.492 14.991 1.00 89.12 357 SER A O 1
ATOM 2847 N N . PRO A 1 358 ? 6.956 -13.768 16.442 1.00 92.75 358 PRO A N 1
ATOM 2848 C CA . PRO A 1 358 ? 7.215 -12.766 15.414 1.00 92.75 358 PRO A CA 1
ATOM 2849 C C . PRO A 1 358 ? 8.356 -13.183 14.483 1.00 92.75 358 PRO A C 1
ATOM 2851 O O . PRO A 1 358 ? 9.309 -13.855 14.888 1.00 92.75 358 PRO A O 1
ATOM 2854 N N . THR A 1 359 ? 8.259 -12.796 13.213 1.00 93.38 359 THR A N 1
ATOM 2855 C CA . THR A 1 359 ? 9.346 -13.019 12.254 1.00 93.38 359 THR A CA 1
ATOM 2856 C C . THR A 1 359 ? 10.429 -11.988 12.480 1.00 93.38 359 THR A C 1
ATOM 2858 O O . THR A 1 359 ? 10.156 -10.800 12.360 1.00 93.38 359 THR A O 1
ATOM 2861 N N . ASP A 1 360 ? 11.651 -12.440 12.721 1.00 93.62 360 ASP A N 1
ATOM 2862 C CA . ASP A 1 360 ? 12.811 -11.561 12.785 1.00 93.62 360 ASP A CA 1
ATOM 2863 C C . ASP A 1 360 ? 13.299 -11.185 11.372 1.00 93.62 360 ASP A C 1
ATOM 2865 O O . ASP A 1 360 ? 13.713 -12.048 10.580 1.00 93.62 360 ASP A O 1
ATOM 2869 N N . PHE A 1 361 ? 13.219 -9.890 11.063 1.00 94.44 361 PHE A N 1
ATOM 2870 C CA . PHE A 1 361 ? 13.723 -9.257 9.847 1.00 94.44 361 PHE A CA 1
ATOM 2871 C C . PHE A 1 361 ? 14.835 -8.233 10.138 1.00 94.44 361 PHE A C 1
ATOM 2873 O O . PHE A 1 361 ? 15.070 -7.319 9.348 1.00 94.44 361 PHE A O 1
ATOM 2880 N N . THR A 1 362 ? 15.553 -8.401 11.251 1.00 92.31 362 THR A N 1
ATOM 2881 C CA . THR A 1 362 ? 16.779 -7.652 11.553 1.00 92.31 362 THR A CA 1
ATOM 2882 C C . THR A 1 362 ? 17.808 -7.770 10.428 1.00 92.31 362 THR A C 1
ATOM 2884 O O . THR A 1 362 ? 17.861 -8.767 9.697 1.00 92.31 362 THR A O 1
ATOM 2887 N N . GLU A 1 363 ? 18.635 -6.733 10.278 1.00 89.31 363 GLU A N 1
ATOM 2888 C CA . GLU A 1 363 ? 19.651 -6.677 9.230 1.00 89.31 363 GLU A CA 1
ATOM 2889 C C . GLU A 1 363 ? 20.667 -7.824 9.358 1.00 89.31 363 GLU A C 1
ATOM 2891 O O . GLU A 1 363 ? 21.292 -8.050 10.395 1.00 89.31 363 GLU A O 1
ATOM 2896 N N . GLN A 1 364 ? 20.862 -8.539 8.255 1.00 87.81 364 GLN A N 1
ATOM 2897 C CA . GLN A 1 364 ? 21.800 -9.640 8.119 1.00 87.81 364 GLN A CA 1
ATOM 2898 C C . GLN A 1 364 ? 22.681 -9.404 6.896 1.00 87.81 364 GLN A C 1
ATOM 2900 O O . GLN A 1 364 ? 22.196 -9.213 5.779 1.00 87.81 364 GLN A O 1
ATOM 2905 N N . ILE A 1 365 ? 23.998 -9.473 7.095 1.00 85.19 365 ILE A N 1
ATOM 2906 C CA . ILE A 1 365 ? 24.964 -9.468 5.995 1.00 85.19 365 ILE A CA 1
ATOM 2907 C C . ILE A 1 365 ? 25.007 -10.876 5.413 1.00 85.19 365 ILE A C 1
ATOM 2909 O O . ILE A 1 365 ? 25.517 -11.810 6.040 1.00 85.19 365 ILE A O 1
ATOM 2913 N N . VAL A 1 366 ? 24.500 -11.037 4.196 1.00 80.94 366 VAL A N 1
ATOM 2914 C CA . VAL A 1 366 ? 24.513 -12.320 3.501 1.00 80.94 366 VAL A CA 1
ATOM 2915 C C . VAL A 1 366 ? 25.568 -12.265 2.401 1.00 80.94 366 VAL A C 1
ATOM 2917 O O . VAL A 1 366 ? 25.549 -11.425 1.502 1.00 80.94 366 VAL A O 1
ATOM 2920 N N . ARG A 1 367 ? 26.549 -13.163 2.504 1.00 71.19 367 ARG A N 1
ATOM 2921 C CA . ARG A 1 367 ? 27.622 -13.310 1.516 1.00 71.19 367 ARG A CA 1
ATOM 2922 C C . ARG A 1 367 ? 27.199 -14.328 0.465 1.00 71.19 367 ARG A C 1
ATOM 2924 O O . ARG A 1 367 ? 26.862 -15.460 0.814 1.00 71.19 367 ARG A O 1
ATOM 2931 N N . ASN A 1 368 ? 27.226 -13.926 -0.802 1.00 65.38 368 ASN A N 1
ATOM 2932 C CA . ASN A 1 368 ? 27.059 -14.832 -1.937 1.00 65.38 368 ASN A CA 1
ATOM 2933 C C . ASN A 1 368 ? 28.434 -15.279 -2.475 1.00 65.38 368 ASN A C 1
ATOM 2935 O O . ASN A 1 368 ? 29.472 -14.941 -1.913 1.00 65.38 368 ASN A O 1
ATOM 2939 N N . ARG A 1 369 ? 28.441 -16.049 -3.570 1.00 59.16 369 ARG A N 1
ATOM 2940 C CA . ARG A 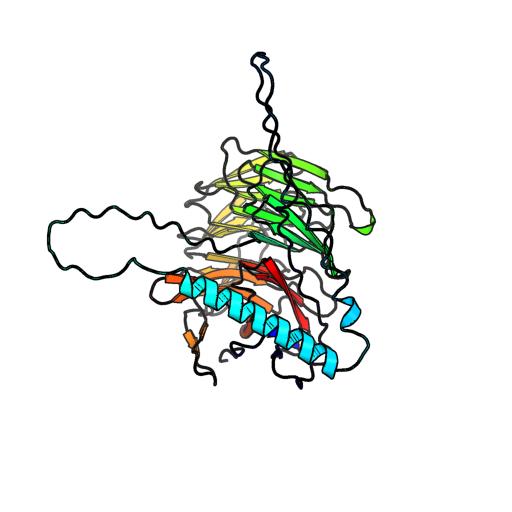1 369 ? 29.637 -16.418 -4.346 1.00 59.16 369 ARG A CA 1
ATOM 2941 C C . ARG A 1 369 ? 30.334 -15.213 -4.991 1.00 59.16 369 ARG A C 1
ATOM 2943 O O . ARG A 1 369 ? 31.497 -15.330 -5.360 1.00 59.16 369 ARG A O 1
ATOM 2950 N N . ASP A 1 370 ? 29.628 -14.092 -5.120 1.00 60.66 370 ASP A N 1
ATOM 2951 C CA . ASP A 1 370 ? 30.176 -12.822 -5.589 1.00 60.66 370 ASP A CA 1
ATOM 2952 C C . ASP A 1 370 ? 30.976 -12.127 -4.466 1.00 60.66 370 ASP A C 1
ATOM 2954 O O . ASP A 1 370 ? 30.661 -12.298 -3.286 1.00 60.66 370 ASP A O 1
ATOM 2958 N N . PRO A 1 371 ? 32.001 -11.315 -4.790 1.00 58.94 371 PRO A N 1
ATOM 2959 C CA . PRO A 1 371 ? 32.834 -10.639 -3.788 1.00 58.94 371 PRO A CA 1
ATOM 2960 C C . PRO A 1 371 ? 32.086 -9.564 -2.979 1.00 58.94 371 PRO A C 1
ATOM 2962 O O . PRO A 1 371 ? 32.624 -9.053 -1.998 1.00 58.94 371 PRO A O 1
ATOM 2965 N N . VAL A 1 372 ? 30.862 -9.212 -3.379 1.00 65.50 372 VAL A N 1
ATOM 2966 C CA . VAL A 1 372 ? 30.037 -8.183 -2.742 1.00 65.50 372 VAL A CA 1
ATOM 2967 C C . VAL A 1 372 ? 29.056 -8.843 -1.773 1.00 65.50 372 VAL A C 1
ATOM 2969 O O . VAL A 1 372 ? 28.258 -9.697 -2.158 1.00 65.50 372 VAL A O 1
ATOM 2972 N N . SER A 1 373 ? 29.119 -8.454 -0.500 1.00 73.12 373 SER A N 1
ATOM 2973 C CA . SER A 1 373 ? 28.109 -8.823 0.492 1.00 73.12 373 SER A CA 1
ATOM 2974 C C . SER A 1 373 ? 26.885 -7.926 0.363 1.00 73.12 373 SER A C 1
ATOM 2976 O O . SER A 1 373 ? 27.038 -6.712 0.260 1.00 73.12 373 SER A O 1
ATOM 2978 N N . GLU A 1 374 ? 25.694 -8.510 0.443 1.00 82.19 374 GLU A N 1
ATOM 2979 C CA . GLU A 1 374 ? 24.433 -7.768 0.433 1.00 82.19 374 GLU A CA 1
ATOM 2980 C C . GLU A 1 374 ? 23.823 -7.768 1.835 1.00 82.19 374 GLU A C 1
ATOM 2982 O O . GLU A 1 374 ? 23.896 -8.764 2.564 1.00 82.19 374 GLU A O 1
ATOM 2987 N N . LYS A 1 375 ? 23.231 -6.638 2.217 1.00 87.00 375 LYS A N 1
ATOM 2988 C CA . LYS A 1 375 ? 22.505 -6.484 3.478 1.00 87.00 375 LYS A CA 1
ATOM 2989 C C . LYS A 1 375 ? 21.022 -6.746 3.240 1.00 87.00 375 LYS A C 1
ATOM 2991 O O . LYS A 1 375 ? 20.427 -6.222 2.300 1.00 87.00 375 LYS A O 1
ATOM 2996 N N . ILE A 1 376 ? 20.433 -7.603 4.066 1.00 90.75 376 ILE A N 1
ATOM 2997 C CA . ILE A 1 376 ? 19.027 -8.000 3.959 1.00 90.75 376 ILE A CA 1
ATOM 2998 C C . ILE A 1 376 ? 18.390 -7.887 5.334 1.00 90.75 376 ILE A C 1
ATOM 3000 O O . ILE A 1 376 ? 18.920 -8.453 6.284 1.00 90.75 376 ILE A O 1
ATOM 3004 N N . GLY A 1 377 ? 17.238 -7.230 5.419 1.00 91.69 377 GLY A N 1
ATOM 3005 C CA . GLY A 1 377 ? 16.616 -6.885 6.696 1.00 91.69 377 GLY A CA 1
ATOM 3006 C C . GLY A 1 377 ? 16.894 -5.436 7.085 1.00 91.69 377 GLY A C 1
ATOM 3007 O O . GLY A 1 377 ? 17.787 -4.806 6.518 1.00 91.69 377 GLY A O 1
ATOM 3008 N N . GLY A 1 378 ? 16.108 -4.923 8.026 1.00 92.88 378 GLY A N 1
ATOM 3009 C CA . GLY A 1 378 ? 16.110 -3.520 8.438 1.00 92.88 378 GLY A CA 1
ATOM 3010 C C . GLY A 1 378 ? 14.697 -2.954 8.556 1.00 92.88 378 GLY A C 1
ATOM 3011 O O . GLY A 1 378 ? 13.739 -3.686 8.820 1.00 92.88 378 GLY A O 1
ATOM 3012 N N . ASP A 1 379 ? 14.564 -1.641 8.386 1.00 93.38 379 ASP A N 1
ATOM 3013 C CA . ASP A 1 379 ? 13.297 -0.934 8.579 1.00 93.38 379 ASP A CA 1
ATOM 3014 C C . ASP A 1 379 ? 12.295 -1.288 7.486 1.00 93.38 379 ASP A C 1
ATOM 3016 O O . ASP A 1 379 ? 12.526 -1.038 6.304 1.00 93.38 379 ASP A O 1
ATOM 3020 N N . ILE A 1 380 ? 11.161 -1.865 7.878 1.00 95.62 380 ILE A N 1
ATOM 3021 C CA . ILE A 1 380 ? 10.095 -2.221 6.944 1.00 95.62 380 ILE A CA 1
ATOM 3022 C C . ILE A 1 380 ? 9.271 -0.976 6.639 1.00 95.62 380 ILE A C 1
ATOM 3024 O O . ILE A 1 380 ? 8.647 -0.396 7.527 1.00 95.62 380 ILE A O 1
ATOM 3028 N N . MET A 1 381 ? 9.236 -0.619 5.359 1.00 94.50 381 MET A N 1
ATOM 3029 C CA . MET A 1 381 ? 8.596 0.596 4.857 1.00 94.50 381 MET A CA 1
ATOM 3030 C C . MET A 1 381 ? 7.205 0.313 4.298 1.00 94.50 381 MET A C 1
ATOM 3032 O O . MET A 1 381 ? 6.279 1.095 4.492 1.00 94.50 381 MET A O 1
ATOM 3036 N N . LYS A 1 382 ? 7.053 -0.814 3.595 1.00 96.06 382 LYS A N 1
ATOM 3037 C CA . LYS A 1 382 ? 5.772 -1.261 3.045 1.00 96.06 382 LYS A CA 1
ATOM 3038 C C . LYS A 1 382 ? 5.748 -2.776 2.925 1.00 96.06 382 LYS A C 1
ATOM 3040 O O . LYS A 1 382 ? 6.743 -3.386 2.532 1.00 96.06 382 LYS A O 1
ATOM 3045 N N . MET A 1 383 ? 4.593 -3.368 3.192 1.00 97.75 383 MET A N 1
ATOM 3046 C CA . MET A 1 383 ? 4.299 -4.757 2.861 1.00 97.75 383 MET A CA 1
ATOM 3047 C C . MET A 1 383 ? 3.139 -4.815 1.866 1.00 97.75 383 MET A C 1
ATOM 3049 O O . MET A 1 383 ? 2.215 -4.006 1.935 1.00 97.75 383 MET A O 1
ATOM 3053 N N . ALA A 1 384 ? 3.176 -5.773 0.946 1.00 97.69 384 ALA A N 1
ATOM 3054 C CA . ALA A 1 384 ? 2.032 -6.130 0.116 1.00 97.69 384 ALA A CA 1
ATOM 3055 C C . ALA A 1 384 ? 1.832 -7.639 0.169 1.00 97.69 384 ALA A C 1
ATOM 3057 O O . ALA A 1 384 ? 2.780 -8.394 -0.038 1.00 97.69 384 ALA A O 1
ATOM 3058 N N . TRP A 1 385 ? 0.604 -8.058 0.440 1.00 96.81 385 TRP A N 1
ATOM 3059 C CA . TRP A 1 385 ? 0.192 -9.453 0.446 1.00 96.81 385 TRP A CA 1
ATOM 3060 C C . TRP A 1 385 ? -0.522 -9.731 -0.868 1.00 96.81 385 TRP A C 1
ATOM 3062 O O . TRP A 1 385 ? -1.349 -8.928 -1.306 1.00 96.81 385 TRP A O 1
ATOM 3072 N N . ASP A 1 386 ? -0.168 -10.820 -1.534 1.00 95.81 386 ASP A N 1
ATOM 3073 C CA . ASP A 1 386 ? -0.865 -11.210 -2.745 1.00 95.81 386 ASP A CA 1
ATOM 3074 C C . ASP A 1 386 ? -2.315 -11.657 -2.447 1.00 95.81 386 ASP A C 1
ATOM 3076 O O . ASP A 1 386 ? -2.590 -12.215 -1.380 1.00 95.81 386 ASP A O 1
ATOM 3080 N N . PRO A 1 387 ? -3.256 -11.476 -3.389 1.00 93.81 387 PRO A N 1
ATOM 3081 C CA . PRO A 1 387 ? -4.656 -11.844 -3.176 1.00 93.81 387 PRO A CA 1
ATOM 3082 C C . PRO A 1 387 ? -4.898 -13.331 -2.905 1.00 93.81 387 PRO A C 1
ATOM 3084 O O . PRO A 1 387 ? -5.878 -13.663 -2.238 1.00 93.81 387 PRO A O 1
ATOM 3087 N N . SER A 1 388 ? -4.022 -14.225 -3.384 1.00 92.31 388 SER A N 1
ATOM 3088 C CA . SER A 1 388 ? -4.135 -15.666 -3.110 1.00 92.31 388 SER A CA 1
ATOM 3089 C C . SER A 1 388 ? -3.673 -16.041 -1.696 1.00 92.31 388 SER A C 1
ATOM 3091 O O . SER A 1 388 ? -3.909 -17.158 -1.235 1.00 92.31 388 SER A O 1
ATOM 3093 N N . GLY A 1 389 ? -3.019 -15.110 -0.996 1.00 92.50 389 GLY A N 1
ATOM 3094 C CA . GLY A 1 389 ? -2.563 -15.285 0.370 1.00 92.50 389 GLY A CA 1
ATOM 3095 C C . GLY A 1 389 ? -1.293 -16.126 0.503 1.00 92.50 389 GLY A C 1
ATOM 3096 O O . GLY A 1 389 ? -1.029 -16.617 1.596 1.00 92.50 389 GLY A O 1
ATOM 3097 N N . GLN A 1 390 ? -0.518 -16.328 -0.564 1.00 92.94 390 GLN A N 1
ATOM 3098 C CA . GLN A 1 390 ? 0.648 -17.217 -0.601 1.00 92.94 390 GLN A CA 1
ATOM 3099 C C . GLN A 1 390 ? 2.008 -16.505 -0.550 1.00 92.94 390 GLN A C 1
ATOM 3101 O O . GLN A 1 390 ? 3.024 -17.150 -0.274 1.00 92.94 390 GLN A O 1
ATOM 3106 N N . ARG A 1 391 ? 2.082 -15.210 -0.853 1.00 95.06 391 ARG A N 1
ATOM 3107 C CA . ARG A 1 391 ? 3.302 -14.411 -0.987 1.00 95.06 391 ARG A CA 1
ATOM 3108 C C . ARG A 1 391 ? 3.138 -13.036 -0.349 1.00 95.06 391 ARG A C 1
ATOM 3110 O O . ARG A 1 391 ? 2.127 -12.360 -0.507 1.00 95.06 391 ARG A O 1
ATOM 3117 N N . ILE A 1 392 ? 4.194 -12.589 0.321 1.00 96.88 392 ILE A N 1
ATOM 3118 C CA . ILE A 1 392 ? 4.306 -11.217 0.815 1.00 96.88 392 ILE A CA 1
ATOM 3119 C C . ILE A 1 392 ? 5.576 -10.597 0.264 1.00 96.88 392 ILE A C 1
ATOM 3121 O O . ILE A 1 392 ? 6.660 -11.167 0.395 1.00 96.88 392 ILE A O 1
ATOM 3125 N N . ALA A 1 393 ? 5.430 -9.421 -0.335 1.00 98.00 393 ALA A N 1
ATOM 3126 C CA . ALA A 1 393 ? 6.531 -8.578 -0.759 1.00 98.00 393 ALA A CA 1
ATOM 3127 C C . ALA A 1 393 ? 6.790 -7.503 0.299 1.00 98.00 393 ALA A C 1
ATOM 3129 O O . ALA A 1 393 ? 5.864 -6.828 0.749 1.00 98.00 393 ALA A O 1
ATOM 3130 N N . VAL A 1 394 ? 8.053 -7.338 0.682 1.00 97.81 394 VAL A N 1
ATOM 3131 C CA . VAL A 1 394 ? 8.495 -6.402 1.716 1.00 97.81 394 VAL A CA 1
ATOM 3132 C C . VAL A 1 394 ? 9.493 -5.423 1.114 1.00 97.81 394 VAL A C 1
ATOM 3134 O O . VAL A 1 394 ? 10.559 -5.813 0.626 1.00 97.81 394 VAL A O 1
ATOM 3137 N N . LEU A 1 395 ? 9.130 -4.144 1.167 1.00 97.00 395 LEU A N 1
ATOM 3138 C CA . LEU A 1 395 ? 9.999 -3.009 0.893 1.00 97.00 395 LEU A CA 1
ATOM 3139 C C . LEU A 1 395 ? 10.647 -2.565 2.203 1.00 97.00 395 LEU A C 1
ATOM 3141 O O . LEU A 1 395 ? 9.945 -2.357 3.195 1.00 97.00 395 LEU A O 1
ATOM 3145 N N . TYR A 1 396 ? 11.965 -2.403 2.199 1.00 95.94 396 TYR A N 1
ATOM 3146 C CA . TYR A 1 396 ? 12.717 -2.083 3.403 1.00 95.94 396 TYR A CA 1
ATOM 3147 C C . TYR A 1 396 ? 13.925 -1.191 3.120 1.00 95.94 396 TYR A C 1
ATOM 3149 O O . TYR A 1 396 ? 14.454 -1.173 2.005 1.00 95.94 396 TYR A O 1
ATOM 3157 N N . ASP A 1 397 ? 14.368 -0.487 4.153 1.00 92.50 397 ASP A N 1
ATOM 3158 C CA . ASP A 1 397 ? 15.617 0.267 4.158 1.00 92.50 397 ASP A CA 1
ATOM 3159 C C . ASP A 1 397 ? 16.695 -0.547 4.890 1.00 92.50 397 ASP A C 1
ATOM 3161 O O . ASP A 1 397 ? 16.404 -1.322 5.803 1.00 92.50 397 ASP A O 1
ATOM 3165 N N . SER A 1 398 ? 17.947 -0.404 4.458 1.00 81.69 398 SER A N 1
ATOM 3166 C CA . SER A 1 398 ? 19.113 -1.011 5.104 1.00 81.69 398 SER A CA 1
ATOM 3167 C C . SER A 1 398 ? 19.993 0.093 5.672 1.00 81.69 398 SER A C 1
ATOM 3169 O O . SER A 1 398 ? 20.112 1.178 5.102 1.00 81.69 398 SER A O 1
ATOM 3171 N N . ILE A 1 399 ? 20.625 -0.169 6.809 1.00 74.38 399 ILE A N 1
ATOM 3172 C CA . ILE A 1 399 ? 21.475 0.813 7.472 1.00 74.38 399 ILE A CA 1
ATOM 3173 C C . ILE A 1 399 ? 22.895 0.613 6.950 1.00 74.38 399 ILE A C 1
ATOM 3175 O O . ILE A 1 399 ? 23.587 -0.332 7.330 1.00 74.38 399 ILE A O 1
ATOM 3179 N N . THR A 1 400 ? 23.373 1.504 6.085 1.00 64.00 400 THR A N 1
ATOM 3180 C CA . THR A 1 400 ? 24.756 1.472 5.586 1.00 64.00 400 THR A CA 1
ATOM 3181 C C . THR A 1 400 ? 25.540 2.588 6.263 1.00 64.00 400 THR A C 1
ATOM 3183 O O . THR A 1 400 ? 25.148 3.738 6.189 1.00 64.00 400 THR A O 1
ATOM 3186 N N . ASP A 1 401 ? 26.608 2.260 6.995 1.00 61.84 401 ASP A N 1
ATOM 3187 C CA . ASP A 1 401 ? 27.481 3.243 7.665 1.00 61.84 401 ASP A CA 1
ATOM 3188 C C . ASP A 1 401 ? 26.761 4.277 8.564 1.00 61.84 401 ASP A C 1
ATOM 3190 O O . ASP A 1 401 ? 27.222 5.403 8.748 1.00 61.84 401 ASP A O 1
ATOM 3194 N N . GLY A 1 402 ? 25.630 3.887 9.16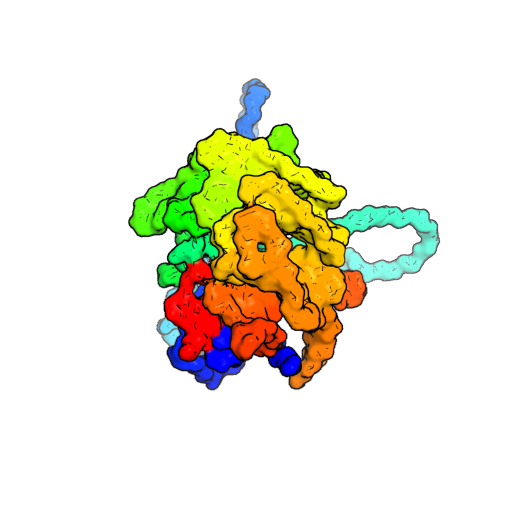5 1.00 62.78 402 GLY A N 1
ATOM 3195 C CA . GLY A 1 402 ? 24.817 4.757 10.023 1.00 62.78 402 GLY A CA 1
ATOM 3196 C C . GLY A 1 402 ? 23.849 5.675 9.268 1.00 62.78 402 GLY A C 1
ATOM 3197 O O . GLY A 1 402 ? 23.132 6.441 9.911 1.00 62.78 402 GLY A O 1
ATOM 3198 N N . THR A 1 403 ? 23.787 5.590 7.936 1.00 69.75 403 THR A N 1
ATOM 3199 C CA . THR A 1 403 ? 22.749 6.220 7.114 1.00 69.75 403 THR A CA 1
ATOM 3200 C C . THR A 1 403 ? 21.711 5.183 6.688 1.00 69.75 403 THR A C 1
ATOM 3202 O O . THR A 1 403 ? 22.051 4.068 6.287 1.00 69.75 403 THR A O 1
ATOM 3205 N N . HIS A 1 404 ? 20.427 5.533 6.805 1.00 71.50 404 HIS A N 1
ATOM 3206 C CA . HIS A 1 404 ? 19.342 4.718 6.258 1.00 71.50 404 HIS A CA 1
ATOM 3207 C C . HIS A 1 404 ? 19.348 4.883 4.739 1.00 71.50 404 HIS A C 1
ATOM 3209 O O . HIS A 1 404 ? 18.975 5.939 4.227 1.00 71.50 404 HIS A O 1
ATOM 3215 N N . ASP A 1 405 ? 19.790 3.843 4.039 1.00 82.56 405 ASP A N 1
ATOM 3216 C CA . ASP A 1 405 ? 19.803 3.789 2.586 1.00 82.56 405 ASP A CA 1
ATOM 3217 C C . ASP A 1 405 ? 18.716 2.829 2.106 1.00 82.56 405 ASP A C 1
ATOM 3219 O O . ASP A 1 405 ? 18.566 1.703 2.592 1.00 82.56 405 ASP A O 1
ATOM 3223 N N . ARG A 1 406 ? 17.961 3.261 1.097 1.00 86.75 406 ARG A N 1
ATOM 3224 C CA . ARG A 1 406 ? 16.940 2.426 0.465 1.00 86.75 406 ARG A CA 1
ATOM 3225 C C . ARG A 1 406 ? 17.578 1.149 -0.081 1.00 86.75 406 ARG A C 1
ATOM 3227 O O . ARG A 1 406 ? 18.490 1.213 -0.912 1.00 86.75 406 ARG A O 1
ATOM 3234 N N . SER A 1 407 ? 17.073 -0.015 0.333 1.00 90.94 407 SER A N 1
ATOM 3235 C CA . SER A 1 407 ? 17.546 -1.294 -0.201 1.00 90.94 407 SER A CA 1
ATOM 3236 C C . SER A 1 407 ? 17.279 -1.369 -1.701 1.00 90.94 407 SER A C 1
ATOM 3238 O O . SER A 1 407 ? 16.200 -1.018 -2.162 1.00 90.94 407 SER A O 1
ATOM 3240 N N . LYS A 1 408 ? 18.227 -1.895 -2.483 1.00 92.00 408 LYS A N 1
ATOM 3241 C CA . LYS A 1 408 ? 18.026 -2.183 -3.920 1.00 92.00 408 LYS A CA 1
ATOM 3242 C C . LYS A 1 408 ? 17.224 -3.466 -4.169 1.00 92.00 408 LYS A C 1
ATOM 3244 O O . LYS A 1 408 ? 17.007 -3.839 -5.324 1.00 92.00 408 LYS A O 1
ATOM 3249 N N . LEU A 1 409 ? 16.842 -4.161 -3.102 1.00 93.88 409 LEU A N 1
ATOM 3250 C CA . LEU A 1 409 ? 16.188 -5.460 -3.127 1.00 93.88 409 LEU A CA 1
ATOM 3251 C C . LEU A 1 409 ? 14.802 -5.374 -2.489 1.00 93.88 409 LEU A C 1
ATOM 3253 O O . LEU A 1 409 ? 14.599 -4.648 -1.519 1.00 93.88 409 LEU A O 1
ATOM 3257 N N . VAL A 1 410 ? 13.875 -6.175 -3.007 1.00 96.38 410 VAL A N 1
ATOM 3258 C CA . VAL A 1 410 ? 12.574 -6.435 -2.375 1.00 96.38 410 VAL A CA 1
ATOM 3259 C C . VAL A 1 410 ? 12.595 -7.859 -1.830 1.00 96.38 410 VAL A C 1
ATOM 3261 O O . VAL A 1 410 ? 12.962 -8.789 -2.552 1.00 96.38 410 VAL A O 1
ATOM 3264 N N . ALA A 1 411 ? 12.226 -8.037 -0.563 1.00 96.38 411 ALA A N 1
ATOM 3265 C CA . ALA A 1 411 ? 12.200 -9.353 0.066 1.00 96.38 411 ALA A CA 1
ATOM 3266 C C . ALA A 1 411 ? 10.849 -10.032 -0.160 1.00 96.38 411 ALA A C 1
ATOM 3268 O O . ALA A 1 411 ? 9.805 -9.421 0.055 1.00 96.38 411 ALA A O 1
ATOM 3269 N N . ILE A 1 412 ? 10.874 -11.295 -0.578 1.00 96.69 412 ILE A N 1
ATOM 3270 C CA . ILE A 1 412 ? 9.685 -12.118 -0.780 1.00 96.69 412 ILE A CA 1
ATOM 3271 C C . ILE A 1 412 ? 9.632 -13.204 0.282 1.00 96.69 412 ILE A C 1
ATOM 3273 O O . ILE A 1 412 ? 10.591 -13.955 0.497 1.00 96.69 412 ILE A O 1
ATOM 3277 N N . PHE A 1 413 ? 8.472 -13.321 0.907 1.00 94.62 413 PHE A N 1
ATOM 3278 C CA . PHE A 1 413 ? 8.141 -14.389 1.830 1.00 94.62 413 PHE A CA 1
ATOM 3279 C C . PHE A 1 413 ? 7.013 -15.240 1.271 1.00 94.62 413 PHE A C 1
ATOM 3281 O O . PHE A 1 413 ? 6.115 -14.732 0.606 1.00 94.62 413 PHE A O 1
ATOM 3288 N N . GLN A 1 414 ? 7.053 -16.529 1.577 1.00 93.12 414 GLN A N 1
ATOM 3289 C CA . GLN A 1 414 ? 5.976 -17.468 1.331 1.00 93.12 414 GLN A CA 1
ATOM 3290 C C . GLN A 1 414 ? 5.153 -17.661 2.603 1.00 93.12 414 GLN A C 1
ATOM 3292 O O . GLN A 1 414 ? 5.699 -17.864 3.694 1.00 93.12 414 GLN A O 1
ATOM 3297 N N . VAL A 1 415 ? 3.836 -17.636 2.427 1.00 92.06 415 VAL A N 1
ATOM 3298 C CA . VAL A 1 415 ? 2.844 -17.915 3.458 1.00 92.06 415 VAL A CA 1
ATOM 3299 C C . VAL A 1 415 ? 2.289 -19.319 3.236 1.00 92.06 415 VAL A C 1
ATOM 3301 O O . VAL A 1 415 ? 1.812 -19.642 2.149 1.00 92.06 415 VAL A O 1
ATOM 3304 N N . GLY A 1 416 ? 2.354 -20.167 4.259 1.00 89.25 416 GLY A N 1
ATOM 3305 C CA . GLY A 1 416 ? 1.717 -21.484 4.253 1.00 89.25 416 GLY A CA 1
ATOM 3306 C C . GLY A 1 416 ? 0.624 -21.551 5.309 1.00 89.25 416 GLY A C 1
ATOM 3307 O O . GLY A 1 416 ? 0.898 -21.254 6.461 1.00 89.25 416 GLY A O 1
ATOM 3308 N N . TRP A 1 417 ? -0.593 -21.959 4.950 1.00 84.50 417 TRP A N 1
ATOM 3309 C CA . TRP A 1 417 ? -1.753 -21.920 5.856 1.00 84.50 417 TRP A CA 1
ATOM 3310 C C . TRP A 1 417 ? -1.977 -23.198 6.678 1.00 84.50 417 TRP A C 1
ATOM 3312 O O . TRP A 1 417 ? -2.707 -23.171 7.665 1.00 84.50 417 TRP A O 1
ATOM 3322 N N . LYS A 1 418 ? -1.381 -24.333 6.283 1.00 78.69 418 LYS A N 1
ATOM 3323 C CA . LYS A 1 418 ? -1.645 -25.650 6.889 1.00 78.69 418 LYS A CA 1
ATOM 3324 C C . LYS A 1 418 ? -0.368 -26.287 7.450 1.00 78.69 418 LYS A C 1
ATOM 3326 O O . LYS A 1 418 ? 0.640 -26.293 6.746 1.00 78.69 418 LYS A O 1
ATOM 3331 N N . PRO A 1 419 ? -0.404 -26.891 8.658 1.00 68.50 419 PRO A N 1
ATOM 3332 C CA . PRO A 1 419 ? -1.527 -26.945 9.611 1.00 68.50 419 PRO A CA 1
ATOM 3333 C C . PRO A 1 419 ? -1.701 -25.663 10.453 1.00 68.50 419 PRO A C 1
ATOM 3335 O O . PRO A 1 419 ? -2.678 -25.549 11.181 1.00 68.50 419 PRO A O 1
ATOM 3338 N N . PHE A 1 420 ? -0.773 -24.711 10.349 1.00 78.25 420 PHE A N 1
ATOM 3339 C CA . PHE A 1 420 ? -0.815 -23.382 10.964 1.00 78.25 420 PHE A CA 1
ATOM 3340 C C . PHE A 1 420 ? -0.189 -22.366 10.005 1.00 78.25 420 PHE A C 1
ATOM 3342 O O . PHE A 1 420 ? 0.591 -22.749 9.128 1.00 78.25 420 PHE A O 1
ATOM 3349 N N . MET A 1 421 ? -0.499 -21.078 10.187 1.00 82.25 421 MET A N 1
ATOM 3350 C CA . MET A 1 421 ? 0.068 -20.012 9.363 1.00 82.25 421 MET A CA 1
ATOM 3351 C C . MET A 1 421 ? 1.586 -19.900 9.586 1.00 82.25 421 MET A C 1
ATOM 3353 O O . MET A 1 421 ? 2.067 -19.511 10.652 1.00 82.25 421 MET A O 1
ATOM 3357 N N . THR A 1 422 ? 2.350 -20.251 8.558 1.00 85.12 422 THR A N 1
ATOM 3358 C CA . THR A 1 422 ? 3.810 -20.184 8.504 1.00 85.12 422 THR A CA 1
ATOM 3359 C C . THR A 1 422 ? 4.246 -19.069 7.578 1.00 85.12 422 THR A C 1
ATOM 3361 O O . THR A 1 422 ? 3.634 -18.823 6.544 1.00 85.12 422 THR A O 1
ATOM 3364 N N . PHE A 1 423 ? 5.336 -18.411 7.952 1.00 86.69 423 PHE A N 1
ATOM 3365 C CA . PHE A 1 423 ? 5.938 -17.344 7.173 1.00 86.69 423 PHE A CA 1
ATOM 3366 C C . PHE A 1 423 ? 7.403 -17.689 6.947 1.00 86.69 423 PHE A C 1
ATOM 3368 O O . PHE A 1 423 ? 8.178 -17.820 7.899 1.00 86.69 423 PHE A O 1
ATOM 3375 N N . THR A 1 424 ? 7.772 -17.916 5.692 1.00 89.38 424 THR A N 1
ATOM 3376 C CA . THR A 1 424 ? 9.084 -18.451 5.321 1.00 89.38 424 THR A CA 1
ATOM 3377 C C . THR A 1 424 ? 9.743 -17.575 4.270 1.00 89.38 424 THR A C 1
ATOM 3379 O O . THR A 1 424 ? 9.081 -16.996 3.418 1.00 89.38 424 THR A O 1
ATOM 3382 N N . LYS A 1 425 ? 11.065 -17.430 4.350 1.00 91.19 425 LYS A N 1
ATOM 3383 C CA . LYS A 1 425 ? 11.850 -16.647 3.386 1.00 91.19 425 LYS A CA 1
ATOM 3384 C C . LYS A 1 425 ? 11.810 -17.371 2.034 1.00 91.19 425 LYS A C 1
ATOM 3386 O O . LYS A 1 425 ? 12.305 -18.494 1.979 1.00 91.19 425 LYS A O 1
ATOM 3391 N N . SER A 1 426 ? 11.243 -16.744 0.999 1.00 90.12 426 SER A N 1
ATOM 3392 C CA . SER A 1 426 ? 11.180 -17.302 -0.364 1.00 90.12 426 SER A CA 1
ATOM 3393 C C . SER A 1 426 ? 12.392 -16.848 -1.182 1.00 90.12 426 SER A C 1
ATOM 3395 O O . SER A 1 426 ? 13.223 -17.660 -1.585 1.00 90.12 426 SER A O 1
ATOM 3397 N N . GLY A 1 427 ? 12.588 -15.536 -1.338 1.00 91.62 427 GLY A N 1
ATOM 3398 C CA . GLY A 1 427 ? 13.684 -15.021 -2.155 1.00 91.62 427 GLY A CA 1
ATOM 3399 C C . GLY A 1 427 ? 13.757 -13.502 -2.211 1.00 91.62 427 GLY A C 1
ATOM 3400 O O . GLY A 1 427 ? 13.071 -12.804 -1.469 1.00 91.62 427 GLY A O 1
ATOM 3401 N N . LEU A 1 428 ? 14.626 -12.986 -3.078 1.00 93.75 428 LEU A N 1
ATOM 3402 C CA . LEU A 1 428 ? 14.847 -11.551 -3.248 1.00 93.75 428 LEU A CA 1
ATOM 3403 C C . LEU A 1 428 ? 14.628 -11.158 -4.705 1.00 93.75 428 LEU A C 1
ATOM 3405 O O . LEU A 1 428 ? 15.095 -11.838 -5.619 1.00 93.75 428 LEU A O 1
ATOM 3409 N N . ILE A 1 429 ? 13.981 -10.018 -4.910 1.00 95.06 429 ILE A N 1
ATOM 3410 C CA . ILE A 1 429 ? 13.817 -9.407 -6.224 1.00 95.06 429 ILE A CA 1
ATOM 3411 C C . ILE A 1 429 ? 14.854 -8.308 -6.403 1.00 95.06 429 ILE A C 1
ATOM 3413 O O . ILE A 1 429 ? 14.957 -7.388 -5.592 1.00 95.06 429 ILE A O 1
ATOM 3417 N N . ARG A 1 430 ? 15.562 -8.382 -7.530 1.00 92.94 430 ARG A N 1
ATOM 3418 C CA . ARG A 1 430 ? 16.412 -7.317 -8.066 1.00 92.94 430 ARG A CA 1
ATOM 3419 C C . ARG A 1 430 ? 15.838 -6.802 -9.384 1.00 92.94 430 ARG A C 1
ATOM 3421 O O . ARG A 1 430 ? 15.495 -7.593 -10.271 1.00 92.94 430 ARG A O 1
ATOM 3428 N N . GLY A 1 431 ? 15.736 -5.480 -9.489 1.00 92.25 431 GLY A N 1
ATOM 3429 C CA . GLY A 1 431 ? 15.301 -4.785 -10.696 1.00 92.25 431 GLY A CA 1
ATOM 3430 C C . GLY A 1 431 ? 16.339 -4.822 -11.824 1.00 92.25 431 GLY A C 1
ATOM 3431 O O . GLY A 1 431 ? 17.465 -5.281 -11.622 1.00 92.25 431 GLY A O 1
ATOM 3432 N N . PRO A 1 432 ? 15.975 -4.351 -13.027 1.00 89.94 432 PRO A N 1
ATOM 34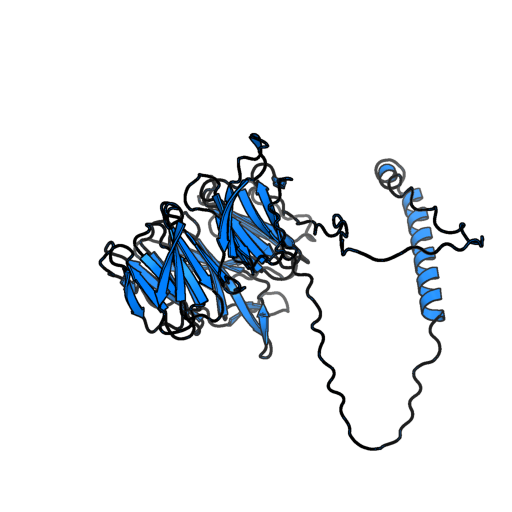33 C CA . PRO A 1 432 ? 16.905 -4.206 -14.143 1.00 89.94 432 PRO A CA 1
ATOM 3434 C C . PRO A 1 432 ? 18.081 -3.278 -13.813 1.00 89.94 432 PRO A C 1
ATOM 3436 O O . PRO A 1 432 ? 17.982 -2.392 -12.966 1.00 89.94 432 PRO A O 1
ATOM 3439 N N . LEU A 1 433 ? 19.191 -3.419 -14.539 1.00 86.81 433 LEU A N 1
ATOM 3440 C CA . LEU A 1 433 ? 20.329 -2.508 -14.392 1.00 86.81 433 LEU A CA 1
ATOM 3441 C C . LEU A 1 433 ? 19.906 -1.054 -14.647 1.00 86.81 433 LEU A C 1
ATOM 3443 O O . LEU A 1 433 ? 19.244 -0.749 -15.637 1.00 86.81 433 LEU A O 1
ATOM 3447 N N . GLY A 1 434 ? 20.300 -0.160 -13.740 1.00 86.81 434 GLY A N 1
ATOM 3448 C CA . GLY A 1 434 ? 19.928 1.254 -13.799 1.00 86.81 434 GLY A CA 1
ATOM 3449 C C . GLY A 1 434 ? 18.498 1.562 -13.342 1.00 86.81 434 GLY A C 1
ATOM 3450 O O . GLY A 1 434 ? 18.089 2.715 -13.446 1.00 86.81 434 GLY A O 1
ATOM 3451 N N . SER A 1 435 ? 17.745 0.588 -12.808 1.00 89.94 435 SER A N 1
ATOM 3452 C CA . SER A 1 435 ? 16.406 0.852 -12.264 1.00 89.94 435 SER A CA 1
ATOM 3453 C C . SER A 1 435 ? 16.437 1.760 -11.029 1.00 89.94 435 SER A C 1
ATOM 3455 O O . SER A 1 435 ? 15.476 2.485 -10.778 1.00 89.94 435 SER A O 1
ATOM 3457 N N . GLY A 1 436 ? 17.548 1.773 -10.291 1.00 91.75 436 GLY A N 1
ATOM 3458 C CA . GLY A 1 436 ? 17.691 2.531 -9.053 1.00 91.75 436 GLY A CA 1
ATOM 3459 C C . GLY A 1 436 ? 17.187 1.730 -7.857 1.00 91.75 436 GLY A C 1
ATOM 3460 O O . GLY A 1 436 ? 17.512 0.549 -7.727 1.00 91.75 436 GLY A O 1
ATOM 3461 N N . VAL A 1 437 ? 16.423 2.375 -6.979 1.00 93.56 437 VAL A N 1
ATOM 3462 C CA . VAL A 1 437 ? 15.869 1.765 -5.763 1.00 93.56 437 VAL A CA 1
ATOM 3463 C C . VAL A 1 437 ? 14.347 1.619 -5.881 1.00 93.56 437 VAL A C 1
ATOM 3465 O O . VAL A 1 437 ? 13.717 2.450 -6.537 1.00 93.56 437 VAL A O 1
ATOM 3468 N N . PRO A 1 438 ? 13.738 0.573 -5.304 1.00 96.06 438 PRO A N 1
ATOM 3469 C CA . PRO A 1 438 ? 12.292 0.431 -5.255 1.00 96.06 438 PRO A CA 1
ATOM 3470 C C . PRO A 1 438 ? 11.684 1.538 -4.378 1.00 96.06 438 PRO A C 1
ATOM 3472 O O . PRO A 1 438 ? 12.145 1.810 -3.267 1.00 96.06 438 PRO A O 1
ATOM 3475 N N . LEU A 1 439 ? 10.656 2.203 -4.898 1.00 95.06 439 LEU A N 1
ATOM 3476 C CA . LEU A 1 439 ? 9.939 3.280 -4.215 1.00 95.06 439 LEU A CA 1
ATOM 3477 C C . LEU A 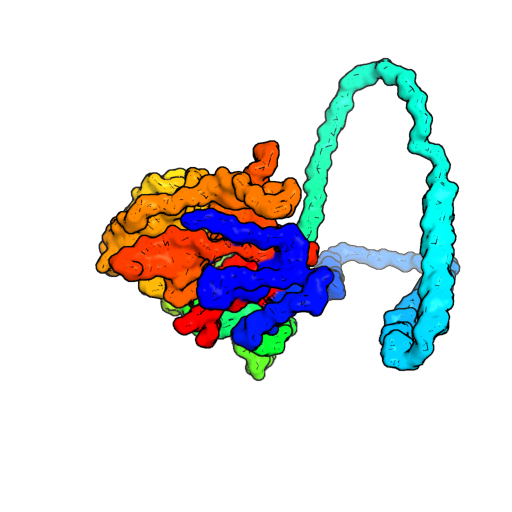1 439 ? 8.587 2.817 -3.688 1.00 95.06 439 LEU A C 1
ATOM 3479 O O . LEU A 1 439 ? 8.227 3.172 -2.570 1.00 95.06 439 LEU A O 1
ATOM 3483 N N . ASP A 1 440 ? 7.878 2.010 -4.475 1.00 96.69 440 ASP A N 1
ATOM 3484 C CA . ASP A 1 440 ? 6.561 1.490 -4.130 1.00 96.69 440 ASP A CA 1
ATOM 3485 C C . ASP A 1 440 ? 6.328 0.120 -4.786 1.00 96.69 440 ASP A C 1
ATOM 3487 O O . ASP A 1 440 ? 6.964 -0.231 -5.786 1.00 96.69 440 ASP A O 1
ATOM 3491 N N . LEU A 1 441 ? 5.427 -0.670 -4.210 1.00 97.94 441 LEU A N 1
ATOM 3492 C CA . LEU A 1 441 ? 5.065 -1.996 -4.696 1.00 97.94 441 LEU A CA 1
ATOM 3493 C C . LEU A 1 441 ? 3.603 -2.340 -4.390 1.00 97.94 441 LEU A C 1
ATOM 3495 O O . LEU A 1 441 ? 2.959 -1.725 -3.534 1.00 97.94 441 LEU A O 1
ATOM 3499 N N . GLY A 1 442 ? 3.084 -3.345 -5.091 1.00 97.69 442 GLY A N 1
ATOM 3500 C CA . GLY A 1 442 ? 1.735 -3.864 -4.877 1.00 97.69 442 GLY A CA 1
ATOM 3501 C C . GLY A 1 442 ? 1.421 -5.041 -5.791 1.00 97.69 442 GLY A C 1
ATOM 3502 O O . GLY A 1 442 ? 1.996 -5.156 -6.876 1.00 97.69 442 GLY A O 1
ATOM 3503 N N . PHE A 1 443 ? 0.511 -5.905 -5.353 1.00 97.75 443 PHE A N 1
ATOM 3504 C CA . PHE A 1 443 ? 0.008 -7.011 -6.160 1.00 97.75 443 PHE A CA 1
ATOM 3505 C C . PHE A 1 443 ? -1.243 -6.598 -6.932 1.00 97.75 443 PHE A C 1
ATOM 3507 O O . PHE A 1 443 ? -2.087 -5.868 -6.410 1.00 97.75 443 PHE A O 1
ATOM 3514 N N . ALA A 1 444 ? -1.358 -7.081 -8.167 1.00 96.62 444 ALA A N 1
ATOM 3515 C CA . ALA A 1 444 ? -2.607 -7.018 -8.905 1.00 96.62 444 ALA A CA 1
ATOM 3516 C C . ALA A 1 444 ? -3.683 -7.807 -8.160 1.00 96.62 444 ALA A C 1
ATOM 3518 O O . ALA A 1 444 ? -3.389 -8.872 -7.623 1.00 96.62 444 ALA A O 1
ATOM 3519 N N . ALA A 1 445 ? -4.911 -7.288 -8.147 1.00 92.12 445 ALA A N 1
ATOM 3520 C CA . ALA A 1 445 ? -6.018 -7.902 -7.421 1.00 92.12 445 ALA A CA 1
ATOM 3521 C C . ALA A 1 445 ? -6.452 -9.258 -7.998 1.00 92.12 445 ALA A C 1
ATOM 3523 O O . ALA A 1 445 ? -6.938 -10.112 -7.264 1.00 92.12 445 ALA A O 1
ATOM 3524 N N . ASP A 1 446 ? -6.253 -9.453 -9.300 1.00 89.81 446 ASP A N 1
ATOM 3525 C CA . ASP A 1 446 ? -6.527 -10.710 -9.982 1.00 89.81 446 ASP A CA 1
ATOM 3526 C C . ASP A 1 446 ? -5.464 -10.957 -11.055 1.00 89.81 446 ASP A C 1
ATOM 3528 O O . ASP A 1 446 ? -5.062 -10.033 -11.770 1.00 89.81 446 ASP A O 1
ATOM 3532 N N . TYR A 1 447 ? -4.990 -12.196 -11.147 1.00 92.06 447 TYR A N 1
ATOM 3533 C CA . TYR A 1 447 ? -4.064 -12.662 -12.167 1.00 92.06 447 TYR A CA 1
ATOM 3534 C C . TYR A 1 447 ? -4.248 -14.165 -12.381 1.00 92.06 447 TYR A C 1
ATOM 3536 O O . TYR A 1 447 ? -3.920 -14.973 -11.520 1.00 92.06 447 TYR A O 1
ATOM 3544 N N . GLU A 1 448 ? -4.719 -14.547 -13.568 1.00 87.75 448 GLU A N 1
ATOM 3545 C CA . GLU A 1 448 ? -5.156 -15.918 -13.880 1.00 87.75 448 GLU A CA 1
ATOM 3546 C C . GLU A 1 448 ? -4.116 -17.011 -13.569 1.00 87.75 448 GLU A C 1
ATOM 3548 O O . GLU A 1 448 ? -4.477 -18.129 -13.218 1.00 87.75 448 GLU A O 1
ATOM 3553 N N . HIS A 1 449 ? -2.824 -16.694 -13.667 1.00 86.69 449 HIS A N 1
ATOM 3554 C CA . HIS A 1 449 ? -1.741 -17.672 -13.531 1.00 86.69 449 HIS A CA 1
ATOM 3555 C C . HIS A 1 449 ? -1.110 -17.703 -12.126 1.00 86.69 449 HIS A C 1
ATOM 3557 O O . HIS A 1 449 ? -0.080 -18.349 -11.937 1.00 86.69 449 HIS A O 1
ATOM 3563 N N . GLY A 1 450 ? -1.680 -16.986 -11.151 1.00 92.75 450 GLY A N 1
ATOM 3564 C CA . GLY A 1 450 ? -1.193 -16.942 -9.773 1.00 92.75 450 GLY A CA 1
ATOM 3565 C C . GLY A 1 450 ? -1.250 -15.535 -9.190 1.00 92.75 450 GLY A C 1
ATOM 3566 O O . GLY A 1 450 ? -2.325 -14.974 -9.014 1.00 92.75 450 GLY A O 1
ATOM 3567 N N . ALA A 1 451 ? -0.093 -14.945 -8.890 1.00 95.25 451 ALA A N 1
ATOM 3568 C CA . ALA A 1 451 ? -0.006 -13.565 -8.414 1.00 95.25 451 ALA A CA 1
ATOM 3569 C C . ALA A 1 451 ? 0.904 -12.715 -9.304 1.00 95.25 451 ALA A C 1
ATOM 3571 O O . ALA A 1 451 ? 1.890 -13.199 -9.855 1.00 95.25 451 ALA A O 1
ATOM 3572 N N . LEU A 1 452 ? 0.599 -11.424 -9.429 1.00 97.00 452 LEU A N 1
ATOM 3573 C CA . LEU A 1 452 ? 1.401 -10.488 -10.214 1.00 97.00 452 LEU A CA 1
ATOM 3574 C C . LEU A 1 452 ? 1.827 -9.299 -9.358 1.00 97.00 452 LEU A C 1
ATOM 3576 O O . LEU A 1 452 ? 1.005 -8.458 -9.006 1.00 97.00 452 LEU A O 1
ATOM 3580 N N . LEU A 1 453 ? 3.118 -9.211 -9.045 1.00 98.00 453 LEU A N 1
ATOM 3581 C CA . LEU A 1 453 ? 3.689 -8.086 -8.306 1.00 98.00 453 LEU A CA 1
ATOM 3582 C C . LEU A 1 453 ? 4.165 -7.004 -9.272 1.00 98.00 453 LEU A C 1
ATOM 3584 O O . LEU A 1 453 ? 4.908 -7.298 -10.205 1.00 98.00 453 LEU A O 1
ATOM 3588 N N . SER A 1 454 ? 3.838 -5.744 -9.005 1.00 97.94 454 SER A N 1
ATOM 3589 C CA . SER A 1 454 ? 4.528 -4.597 -9.602 1.00 97.94 454 SER A CA 1
ATOM 3590 C C . SER A 1 454 ? 5.502 -3.972 -8.612 1.00 97.94 454 SER A C 1
ATOM 3592 O O . SER A 1 454 ? 5.147 -3.783 -7.446 1.00 97.94 454 SER A O 1
ATOM 3594 N N . VAL A 1 455 ? 6.674 -3.563 -9.094 1.00 98.00 455 VAL A N 1
ATOM 3595 C CA . VAL A 1 455 ? 7.621 -2.724 -8.346 1.00 98.00 455 VAL A CA 1
ATOM 3596 C C . VAL A 1 455 ? 7.914 -1.468 -9.159 1.00 98.00 455 VAL A C 1
ATOM 3598 O O . VAL A 1 455 ? 8.348 -1.560 -10.310 1.00 98.00 455 VAL A O 1
ATOM 3601 N N . ALA A 1 456 ? 7.674 -0.301 -8.564 1.00 97.00 456 ALA A N 1
ATOM 3602 C CA . ALA A 1 456 ? 8.062 0.991 -9.113 1.00 97.00 456 ALA A CA 1
ATOM 3603 C C . ALA A 1 456 ? 9.451 1.377 -8.609 1.00 97.00 456 ALA A C 1
ATOM 3605 O O . ALA A 1 456 ? 9.709 1.371 -7.405 1.00 97.00 456 ALA A O 1
ATOM 3606 N N . TRP A 1 457 ? 10.337 1.734 -9.531 1.00 95.75 457 TRP A N 1
ATOM 3607 C CA . TRP A 1 457 ? 11.724 2.079 -9.240 1.00 95.75 457 TRP A CA 1
ATOM 3608 C C . TRP A 1 457 ? 11.966 3.580 -9.396 1.00 95.75 457 TRP A C 1
ATOM 3610 O O . TRP A 1 457 ? 11.303 4.243 -10.194 1.00 95.75 457 TRP A O 1
ATOM 3620 N N . SER A 1 458 ? 12.966 4.112 -8.692 1.00 93.50 458 SER A N 1
ATOM 3621 C CA . SER A 1 458 ? 13.279 5.546 -8.693 1.00 93.50 458 SER A CA 1
ATOM 3622 C C . SER A 1 458 ? 13.596 6.116 -10.076 1.00 93.50 458 SER A C 1
ATOM 3624 O O . SER A 1 458 ? 13.265 7.265 -10.351 1.00 93.50 458 SER A O 1
ATOM 3626 N N . SER A 1 459 ? 14.118 5.297 -10.993 1.00 91.88 459 SER A N 1
ATOM 3627 C CA . SER A 1 459 ? 14.344 5.662 -12.403 1.00 91.88 459 SER A CA 1
ATOM 3628 C C . SER A 1 459 ? 13.078 5.906 -13.246 1.00 91.88 459 SER A C 1
ATOM 3630 O O . SER A 1 459 ? 13.195 6.275 -14.416 1.00 91.88 459 SER A O 1
ATOM 3632 N N . GLY A 1 460 ? 11.878 5.644 -12.716 1.00 91.94 460 GLY A N 1
ATOM 3633 C CA . GLY A 1 460 ? 10.620 5.708 -13.474 1.00 91.94 460 GLY A CA 1
ATOM 3634 C C . GLY A 1 460 ? 10.276 4.443 -14.252 1.00 91.94 460 GLY A C 1
ATOM 3635 O O . GLY A 1 460 ? 9.338 4.431 -15.055 1.00 91.94 460 GLY A O 1
ATOM 3636 N N . ILE A 1 461 ? 11.049 3.379 -14.041 1.00 93.38 461 ILE A N 1
ATOM 3637 C CA . ILE A 1 461 ? 10.735 2.039 -14.530 1.00 93.38 461 ILE A CA 1
ATOM 3638 C C . ILE A 1 461 ? 9.733 1.397 -13.569 1.00 93.38 461 ILE A C 1
ATOM 3640 O O . ILE A 1 461 ? 9.836 1.547 -12.354 1.00 93.38 461 ILE A O 1
ATOM 3644 N N . ILE A 1 462 ? 8.793 0.640 -14.118 1.00 96.19 462 ILE A N 1
ATOM 3645 C CA . ILE A 1 462 ? 7.910 -0.265 -13.392 1.00 96.19 462 ILE A CA 1
ATOM 3646 C C . ILE A 1 462 ? 8.129 -1.654 -13.968 1.00 96.19 462 ILE A C 1
ATOM 3648 O O . ILE A 1 462 ? 8.038 -1.865 -15.181 1.00 96.19 462 ILE A O 1
ATOM 3652 N N . THR A 1 463 ? 8.441 -2.603 -13.098 1.00 96.00 463 THR A N 1
ATOM 3653 C CA . THR A 1 463 ? 8.608 -4.003 -13.478 1.00 96.00 463 THR A CA 1
ATOM 3654 C C . THR A 1 463 ? 7.494 -4.849 -12.891 1.00 96.00 463 THR A C 1
ATOM 3656 O O . THR A 1 463 ? 6.955 -4.536 -11.830 1.00 96.00 463 THR A O 1
ATOM 3659 N N . PHE A 1 464 ? 7.152 -5.916 -13.606 1.00 96.12 464 PHE A N 1
ATOM 3660 C CA . PHE A 1 464 ? 6.091 -6.844 -13.253 1.00 96.12 464 PHE A CA 1
ATOM 3661 C C . PHE A 1 464 ? 6.698 -8.235 -13.072 1.00 96.12 464 PHE A C 1
ATOM 3663 O O . PHE A 1 464 ? 7.433 -8.697 -13.943 1.00 96.12 464 PHE A O 1
ATOM 3670 N N . TYR A 1 465 ? 6.410 -8.874 -11.942 1.00 96.06 465 TYR A N 1
ATOM 3671 C CA . TYR A 1 465 ? 6.943 -10.175 -11.552 1.00 96.06 465 TYR A CA 1
ATOM 3672 C C . TYR A 1 465 ? 5.778 -11.150 -11.358 1.00 96.06 465 TYR A C 1
ATOM 3674 O O . TYR A 1 465 ? 5.083 -11.059 -10.341 1.00 96.06 465 TYR A O 1
ATOM 3682 N N . PRO A 1 466 ? 5.519 -12.044 -12.325 1.00 95.19 466 PRO A N 1
ATOM 3683 C CA . PRO A 1 466 ? 4.559 -13.119 -12.145 1.00 95.19 466 PRO A CA 1
ATOM 3684 C C . PRO A 1 466 ? 5.107 -14.168 -11.170 1.00 95.19 466 PRO A C 1
ATOM 3686 O O . PRO A 1 466 ? 6.259 -14.595 -11.267 1.00 95.19 466 PRO A O 1
ATOM 3689 N N . PHE A 1 467 ? 4.253 -14.583 -10.247 1.00 94.31 467 PHE A N 1
ATOM 3690 C CA . PHE A 1 467 ? 4.425 -15.708 -9.341 1.00 94.31 467 PHE A CA 1
ATOM 3691 C C . PHE A 1 467 ? 3.456 -16.790 -9.788 1.00 94.31 467 PHE A C 1
ATOM 3693 O O . PHE A 1 467 ? 2.242 -16.623 -9.652 1.00 94.31 467 PHE A O 1
ATOM 3700 N N . LEU A 1 468 ? 3.992 -17.858 -10.371 1.00 91.31 468 LEU A N 1
ATOM 3701 C CA . LEU A 1 468 ? 3.183 -18.942 -10.908 1.00 91.31 468 LEU A CA 1
ATOM 3702 C C . LEU A 1 468 ? 2.948 -19.998 -9.836 1.00 91.31 468 LEU A C 1
ATOM 3704 O O . LEU A 1 468 ? 3.902 -20.526 -9.261 1.00 91.31 468 LEU A O 1
ATOM 3708 N N . PHE A 1 469 ? 1.679 -20.300 -9.584 1.00 83.81 469 PHE A N 1
ATOM 3709 C CA . PHE A 1 469 ? 1.273 -21.355 -8.661 1.00 83.81 469 PHE A CA 1
ATOM 3710 C C . PHE A 1 469 ? 0.872 -22.596 -9.463 1.00 83.81 469 PHE A C 1
ATOM 3712 O O . PHE A 1 469 ? 0.184 -22.472 -10.478 1.00 83.81 469 PHE A O 1
ATOM 3719 N N . SER A 1 470 ? 1.359 -23.764 -9.038 1.00 64.19 470 SER A N 1
ATOM 3720 C CA . SER A 1 470 ? 1.096 -25.061 -9.674 1.00 64.19 470 SER A CA 1
ATOM 3721 C C . SER A 1 470 ? -0.269 -25.647 -9.337 1.00 64.19 470 SER A C 1
ATOM 3723 O O . SER A 1 470 ? -0.784 -25.381 -8.224 1.00 64.19 470 SER A O 1
#